Protein AF-0000000085031385 (afdb_homodimer)

Radius of gyration: 22.3 Å; Cα contacts (8 Å, |Δi|>4): 859; chains: 2; bounding box: 36×68×53 Å

Structure (mmCIF, N/CA/C/O backbone):
data_AF-0000000085031385-model_v1
#
loop_
_entity.id
_entity.type
_entity.pdbx_description
1 polymer 'Molybdopterin-guanine dinucleotide biosynthesis protein'
#
loop_
_atom_site.group_PDB
_atom_site.id
_atom_site.type_symbol
_atom_site.label_atom_id
_atom_site.label_alt_id
_atom_site.label_comp_id
_atom_site.label_asym_id
_atom_site.label_entity_id
_atom_site.label_seq_id
_atom_site.pdbx_PDB_ins_code
_atom_site.Cartn_x
_atom_site.Cartn_y
_atom_site.Cartn_z
_atom_site.occupancy
_atom_site.B_iso_or_equiv
_atom_site.auth_seq_id
_atom_site.auth_comp_id
_atom_site.auth_asym_id
_atom_site.auth_atom_id
_atom_site.pdbx_PDB_model_num
ATOM 1 N N . MET A 1 1 ? -5.754 14.711 -1.233 1 85.69 1 MET A N 1
ATOM 2 C CA . MET A 1 1 ? -5.285 14.297 0.083 1 85.69 1 MET A CA 1
ATOM 3 C C . MET A 1 1 ? -4.441 15.383 0.734 1 85.69 1 MET A C 1
ATOM 5 O O . MET A 1 1 ? -3.502 15.898 0.124 1 85.69 1 MET A O 1
ATOM 9 N N . ARG A 1 2 ? -4.824 15.773 1.921 1 94.38 2 ARG A N 1
ATOM 10 C CA . ARG A 1 2 ? -4.09 16.812 2.629 1 94.38 2 ARG A CA 1
ATOM 11 C C . ARG A 1 2 ? -3.346 16.234 3.83 1 94.38 2 ARG A C 1
ATOM 13 O O . ARG A 1 2 ? -3.83 15.312 4.48 1 94.38 2 ARG A O 1
ATOM 20 N N . VAL A 1 3 ? -2.15 16.828 4.094 1 96.31 3 VAL A N 1
ATOM 21 C CA . VAL A 1 3 ? -1.273 16.281 5.129 1 96.31 3 VAL A CA 1
ATOM 22 C C . VAL A 1 3 ? -1.059 17.328 6.223 1 96.31 3 VAL A C 1
ATOM 24 O O . VAL A 1 3 ? -0.844 18.5 5.934 1 96.31 3 VAL A O 1
ATOM 27 N N . LEU A 1 4 ? -1.204 16.969 7.43 1 98.81 4 LEU A N 1
ATOM 28 C CA . LEU A 1 4 ? -0.745 17.719 8.594 1 98.81 4 LEU A CA 1
ATOM 29 C C . LEU A 1 4 ? 0.309 16.922 9.367 1 98.81 4 LEU A C 1
ATOM 31 O O . LEU A 1 4 ? 0.108 15.75 9.672 1 98.81 4 LEU A O 1
ATOM 35 N N . GLN A 1 5 ? 1.404 17.547 9.578 1 98.69 5 GLN A N 1
ATOM 36 C CA . GLN A 1 5 ? 2.486 16.922 10.328 1 98.69 5 GLN A CA 1
ATOM 37 C C . GLN A 1 5 ? 2.453 17.312 11.797 1 98.69 5 GLN A C 1
ATOM 39 O O . GLN A 1 5 ? 2.197 18.484 12.125 1 98.69 5 GLN A O 1
ATOM 44 N N . VAL A 1 6 ? 2.658 16.375 12.672 1 98.56 6 VAL A N 1
ATOM 45 C CA . VAL A 1 6 ? 2.697 16.609 14.109 1 98.56 6 VAL A CA 1
ATOM 46 C C . VAL A 1 6 ? 4.082 16.25 14.656 1 98.56 6 VAL A C 1
ATOM 48 O O . VAL A 1 6 ? 4.531 15.109 14.531 1 98.56 6 VAL A O 1
ATOM 51 N N . VAL A 1 7 ? 4.746 17.234 15.227 1 98.19 7 VAL A N 1
ATOM 52 C CA . VAL A 1 7 ? 6.133 17.047 15.633 1 98.19 7 VAL A CA 1
ATOM 53 C C . VAL A 1 7 ? 6.305 17.5 17.094 1 98.19 7 VAL A C 1
ATOM 55 O O . VAL A 1 7 ? 5.5 18.266 17.609 1 98.19 7 VAL A O 1
ATOM 58 N N . GLY A 1 8 ? 7.355 16.984 17.688 1 97.12 8 GLY A N 1
ATOM 59 C CA . GLY A 1 8 ? 7.668 17.297 19.078 1 97.12 8 GLY A CA 1
ATOM 60 C C . GLY A 1 8 ? 8.297 16.125 19.812 1 97.12 8 GLY A C 1
ATOM 61 O O . GLY A 1 8 ? 8.453 15.039 19.25 1 97.12 8 GLY A O 1
ATOM 62 N N . PRO A 1 9 ? 8.727 16.359 21.078 1 94.94 9 PRO A N 1
ATOM 63 C CA . PRO A 1 9 ? 9.367 15.289 21.828 1 94.94 9 PRO A CA 1
ATOM 64 C C . PRO A 1 9 ? 8.383 14.203 22.266 1 94.94 9 PRO A C 1
ATOM 66 O O . PRO A 1 9 ? 7.168 14.391 22.172 1 94.94 9 PRO A O 1
ATOM 69 N N . LYS A 1 10 ? 8.883 13.047 22.578 1 89.69 10 LYS A N 1
ATOM 70 C CA . LYS A 1 10 ? 8.062 11.945 23.078 1 89.69 10 LYS A CA 1
ATOM 71 C C . LYS A 1 10 ? 7.227 12.383 24.266 1 89.69 10 LYS A C 1
ATOM 73 O O . LYS A 1 10 ? 7.695 13.148 25.109 1 89.69 10 LYS A O 1
ATOM 78 N N . ASP A 1 11 ? 6.051 11.93 24.391 1 91.12 11 ASP A N 1
ATOM 79 C CA . ASP A 1 11 ? 5.141 12.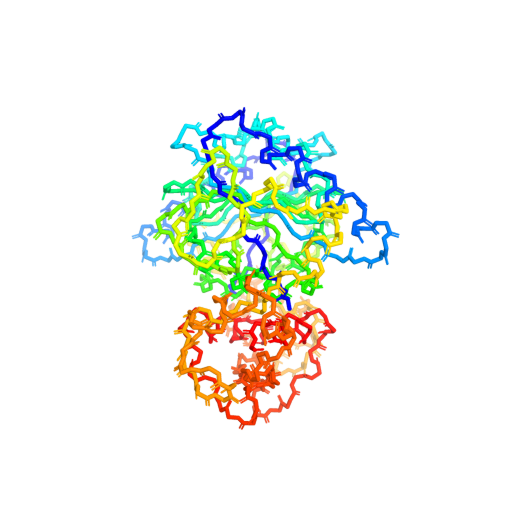117 25.516 1 91.12 11 ASP A CA 1
ATOM 80 C C . ASP A 1 11 ? 4.699 13.578 25.625 1 91.12 11 ASP A C 1
ATOM 82 O O . ASP A 1 11 ? 4.562 14.109 26.734 1 91.12 11 ASP A O 1
ATOM 86 N N . SER A 1 12 ? 4.637 14.281 24.547 1 94.25 12 SER A N 1
ATOM 87 C CA . SER A 1 12 ? 4.242 15.688 24.531 1 94.25 12 SER A CA 1
ATOM 88 C C . SER A 1 12 ? 2.773 15.844 24.141 1 94.25 12 SER A C 1
ATOM 90 O O . SER A 1 12 ? 2.271 16.969 24.047 1 94.25 12 SER A O 1
ATOM 92 N N . GLY A 1 13 ? 2.068 14.703 23.891 1 94.38 13 GLY A N 1
ATOM 93 C CA . GLY A 1 13 ? 0.649 14.766 23.594 1 94.38 13 GLY A CA 1
ATOM 94 C C . GLY A 1 13 ? 0.353 14.625 22.109 1 94.38 13 GLY A C 1
ATOM 95 O O . GLY A 1 13 ? -0.8 14.742 21.688 1 94.38 13 GLY A O 1
ATOM 96 N N . LYS A 1 14 ? 1.357 14.359 21.281 1 96.19 14 LYS A N 1
ATOM 97 C CA . LYS A 1 14 ? 1.203 14.25 19.844 1 96.19 14 LYS A CA 1
ATOM 98 C C . LYS A 1 14 ? 0.199 13.156 19.469 1 96.19 14 LYS A C 1
ATOM 100 O O . LYS A 1 14 ? -0.735 13.398 18.703 1 96.19 14 LYS A O 1
ATOM 105 N N . THR A 1 15 ? 0.351 12.016 20.062 1 93.69 15 THR A N 1
ATOM 106 C CA . THR A 1 15 ? -0.493 10.875 19.719 1 93.69 15 THR A CA 1
ATOM 107 C C . THR A 1 15 ? -1.945 11.141 20.109 1 93.69 15 THR A C 1
ATOM 109 O O . THR A 1 15 ? -2.863 10.828 19.344 1 93.69 15 THR A O 1
ATOM 112 N N . SER A 1 16 ? -2.158 11.75 21.281 1 95.12 16 SER A N 1
ATOM 113 C CA . SER A 1 16 ? -3.506 12.109 21.703 1 95.12 16 SER A CA 1
ATOM 114 C C . SER A 1 16 ? -4.156 13.078 20.719 1 95.12 16 SER A C 1
ATOM 116 O O . SER A 1 16 ? -5.332 12.93 20.375 1 95.12 16 SER A O 1
ATOM 118 N N . PHE A 1 17 ? -3.381 14.039 20.328 1 97 17 PHE A N 1
ATOM 119 C CA . PHE A 1 17 ? -3.859 14.977 19.312 1 97 17 PHE A CA 1
ATOM 120 C C . PHE A 1 17 ? -4.32 14.242 18.062 1 97 17 PHE A C 1
ATOM 122 O O . PHE A 1 17 ? -5.426 14.477 17.578 1 97 17 PHE A O 1
ATOM 129 N N . CYS A 1 18 ? -3.52 13.328 17.594 1 97.69 18 CYS A N 1
ATOM 130 C CA . CYS A 1 18 ? -3.828 12.594 16.375 1 97.69 18 CYS A CA 1
ATOM 131 C C . CYS A 1 18 ? -5.055 11.711 16.562 1 97.69 18 CYS A C 1
ATOM 133 O O . CYS A 1 18 ? -5.93 11.656 15.703 1 97.69 18 CYS A O 1
ATOM 135 N N . GLU A 1 19 ? -5.09 11.047 17.688 1 97.06 19 GLU A N 1
ATOM 136 C CA . GLU A 1 19 ? -6.215 10.172 17.969 1 97.06 19 GLU A CA 1
ATOM 137 C C . GLU A 1 19 ? -7.535 10.938 17.953 1 97.06 19 GLU A C 1
ATOM 139 O O . GLU A 1 19 ? -8.5 10.508 17.312 1 97.06 19 GLU A O 1
ATOM 144 N N . GLU A 1 20 ? -7.539 12.031 18.609 1 97.5 20 GLU A N 1
ATOM 145 C CA . GLU A 1 20 ? -8.742 12.852 18.688 1 97.5 20 GLU A CA 1
ATOM 146 C C . GLU A 1 20 ? -9.117 13.414 17.312 1 97.5 20 GLU A C 1
ATOM 148 O O . GLU A 1 20 ? -10.289 13.406 16.938 1 97.5 20 GLU A O 1
ATOM 153 N N . ALA A 1 21 ? -8.141 13.891 16.625 1 98.5 21 ALA A N 1
ATOM 154 C CA . ALA A 1 21 ? -8.383 14.445 15.297 1 98.5 21 ALA A CA 1
ATOM 155 C C . ALA A 1 21 ? -8.984 13.391 14.367 1 98.5 21 ALA A C 1
ATOM 157 O O . ALA A 1 21 ? -9.992 13.641 13.703 1 98.5 21 ALA A O 1
ATOM 158 N N . VAL A 1 22 ? -8.383 12.227 14.383 1 98.19 22 VAL A N 1
ATOM 159 C CA . VAL A 1 22 ? -8.805 11.156 13.477 1 98.19 22 VAL A CA 1
ATOM 160 C C . VAL A 1 22 ? -10.227 10.734 13.812 1 98.19 22 VAL A C 1
ATOM 162 O O . VAL A 1 22 ? -11.07 10.594 12.922 1 98.19 22 VAL A O 1
ATOM 165 N N . LYS A 1 23 ? -10.5 10.547 15.062 1 97.62 23 LYS A N 1
ATOM 166 C CA . LYS A 1 23 ? -11.828 10.148 15.492 1 97.62 23 LYS A CA 1
ATOM 167 C C . LYS A 1 23 ? -12.891 11.133 15.008 1 97.62 23 LYS A C 1
ATOM 169 O O . LYS A 1 23 ? -13.898 10.734 14.422 1 97.62 23 LYS A O 1
ATOM 174 N N . GLU A 1 24 ? -12.633 12.32 15.273 1 98.38 24 GLU A N 1
ATOM 175 C CA . GLU A 1 24 ? -13.617 13.344 14.93 1 98.38 24 GLU A CA 1
ATOM 176 C C . GLU A 1 24 ? -13.742 13.5 13.414 1 98.38 24 GLU A C 1
ATOM 178 O O . GLU A 1 24 ? -14.844 13.633 12.883 1 98.38 24 GLU A O 1
ATOM 183 N N . LEU A 1 25 ? -12.625 13.547 12.703 1 98.56 25 LEU A N 1
ATOM 184 C CA . LEU A 1 25 ? -12.656 13.664 11.25 1 98.56 25 LEU A CA 1
ATOM 185 C C . LEU A 1 25 ? -13.43 12.508 10.625 1 98.56 25 LEU A C 1
ATOM 187 O O . LEU A 1 25 ? -14.227 12.711 9.711 1 98.56 25 LEU A O 1
ATOM 191 N N . ARG A 1 26 ? -13.164 11.32 11.102 1 97.25 26 ARG A N 1
ATOM 192 C CA . ARG A 1 26 ? -13.898 10.172 10.602 1 97.25 26 ARG A CA 1
ATOM 193 C C . ARG A 1 26 ? -15.391 10.297 10.906 1 97.25 26 ARG A C 1
ATOM 195 O O . ARG A 1 26 ? -16.234 9.938 10.078 1 97.25 26 ARG A O 1
ATOM 202 N N . GLY A 1 27 ? -15.695 10.805 12.055 1 97.31 27 GLY A N 1
ATOM 203 C CA . GLY A 1 27 ? -17.078 11.094 12.391 1 97.31 27 GLY A CA 1
ATOM 204 C C . GLY A 1 27 ? -17.734 12.055 11.43 1 97.31 27 GLY A C 1
ATOM 205 O O . GLY A 1 27 ? -18.953 11.977 11.188 1 97.31 27 GLY A O 1
ATOM 206 N N . ARG A 1 28 ? -16.969 12.938 10.898 1 98 28 ARG A N 1
ATOM 207 C CA . ARG A 1 28 ? -17.469 13.914 9.938 1 98 28 ARG A CA 1
ATOM 208 C C . ARG A 1 28 ? -17.578 13.305 8.547 1 98 28 ARG A C 1
ATOM 210 O O . ARG A 1 28 ? -18.047 13.961 7.613 1 98 28 ARG A O 1
ATOM 217 N N . GLY A 1 29 ? -17.109 12.047 8.375 1 96.06 29 GLY A N 1
ATOM 218 C CA . GLY A 1 29 ? -17.25 11.344 7.109 1 96.06 29 GLY A CA 1
ATOM 219 C C . GLY A 1 29 ? -15.984 11.344 6.273 1 96.06 29 GLY A C 1
ATOM 220 O O . GLY A 1 29 ? -15.992 10.875 5.133 1 96.06 29 GLY A O 1
ATOM 221 N N . TYR A 1 30 ? -14.938 11.82 6.84 1 95.12 30 TYR A N 1
ATOM 222 C CA . TYR A 1 30 ? -13.688 11.852 6.082 1 95.12 30 TYR A CA 1
ATOM 223 C C . TYR A 1 30 ? -12.961 10.523 6.18 1 95.12 30 TYR A C 1
ATOM 225 O O . TYR A 1 30 ? -13.07 9.812 7.184 1 95.12 30 TYR A O 1
ATOM 233 N N . ARG A 1 31 ? -12.234 10.109 5.156 1 92.5 31 ARG A N 1
ATOM 234 C CA . ARG A 1 31 ? -11.258 9.023 5.191 1 92.5 31 ARG A CA 1
ATOM 235 C C . ARG A 1 31 ? -9.883 9.531 5.617 1 92.5 31 ARG A C 1
ATOM 237 O O . ARG A 1 31 ? -9.336 10.445 4.996 1 92.5 31 ARG A O 1
ATOM 244 N N . VAL A 1 32 ? -9.359 8.953 6.652 1 96.38 32 VAL A N 1
ATOM 245 C CA . VAL A 1 32 ? -8.188 9.547 7.285 1 96.38 32 VAL A CA 1
ATOM 246 C C . VAL A 1 32 ? -7.09 8.5 7.434 1 96.38 32 VAL A C 1
ATOM 248 O O . VAL A 1 32 ? -7.359 7.352 7.805 1 96.38 32 VAL A O 1
ATOM 251 N N . GLY A 1 33 ? -5.875 8.867 7.055 1 96.06 33 GLY A N 1
ATOM 252 C CA . GLY A 1 33 ? -4.691 8.07 7.324 1 96.06 33 GLY A CA 1
ATOM 253 C C . GLY A 1 33 ? -3.854 8.602 8.469 1 96.06 33 GLY A C 1
ATOM 254 O O . GLY A 1 33 ? -3.918 9.797 8.789 1 96.06 33 GLY A O 1
ATOM 255 N N . TYR A 1 34 ? -3.072 7.727 9.078 1 96.56 34 TYR A N 1
ATOM 256 C CA . TYR A 1 34 ? -2.131 8.055 10.141 1 96.56 34 TYR A CA 1
ATOM 257 C C . TYR A 1 34 ? -0.784 7.379 9.898 1 96.56 34 TYR A C 1
ATOM 259 O O . TYR A 1 34 ? -0.717 6.168 9.688 1 96.56 34 TYR A O 1
ATOM 267 N N . VAL A 1 35 ? 0.21 8.188 9.883 1 95.56 35 VAL A N 1
ATOM 268 C CA . VAL A 1 35 ? 1.574 7.707 9.68 1 95.56 35 VAL A CA 1
ATOM 269 C C . VAL A 1 35 ? 2.443 8.109 10.867 1 95.56 35 VAL A C 1
ATOM 271 O O . VAL A 1 35 ? 2.412 9.258 11.312 1 95.56 35 VAL A O 1
ATOM 274 N N . LYS A 1 36 ? 3.197 7.176 11.352 1 94.62 36 LYS A N 1
ATOM 275 C CA . LYS A 1 36 ? 4.074 7.461 12.484 1 94.62 36 LYS A CA 1
ATOM 276 C C . LYS A 1 36 ? 5.504 7.004 12.203 1 94.62 36 LYS A C 1
ATOM 278 O O . LYS A 1 36 ? 5.719 5.902 11.688 1 94.62 36 LYS A O 1
ATOM 283 N N . SER A 1 37 ? 6.441 7.867 12.516 1 93.5 37 SER A N 1
ATOM 284 C CA . SER A 1 37 ? 7.84 7.453 12.531 1 93.5 37 SER A CA 1
ATOM 285 C C . SER A 1 37 ? 8.148 6.586 13.742 1 93.5 37 SER A C 1
ATOM 287 O O . SER A 1 37 ? 7.949 7.012 14.883 1 93.5 37 SER A O 1
ATOM 289 N N . VAL A 1 38 ? 8.453 5.336 13.492 1 86.12 38 VAL A N 1
ATOM 290 C CA . VAL A 1 38 ? 8.711 4.414 14.594 1 86.12 38 VAL A CA 1
ATOM 291 C C . VAL A 1 38 ? 10.219 4.16 14.711 1 86.12 38 VAL A C 1
ATOM 293 O O . VAL A 1 38 ? 10.93 4.141 13.703 1 86.12 38 VAL A O 1
ATOM 296 N N . GLY A 1 39 ? 10.734 4.363 15.875 1 75.62 39 GLY A N 1
ATOM 297 C CA . GLY A 1 39 ? 12.141 4.094 16.125 1 75.62 39 GLY A CA 1
ATOM 298 C C . GLY A 1 39 ? 12.547 2.668 15.797 1 75.62 39 GLY A C 1
ATOM 299 O O . GLY A 1 39 ? 11.688 1.82 15.539 1 75.62 39 GLY A O 1
ATOM 300 N N . GLY A 1 40 ? 13.797 2.334 15.398 1 61.56 40 GLY A N 1
ATOM 301 C CA . GLY A 1 40 ? 14.5 1.146 14.945 1 61.56 40 GLY A CA 1
ATOM 302 C C . GLY A 1 40 ? 13.883 -0.143 15.453 1 61.56 40 GLY A C 1
ATOM 303 O O . GLY A 1 40 ? 14.172 -1.224 14.93 1 61.56 40 GLY A O 1
ATOM 304 N N . HIS A 1 41 ? 13.266 -0.231 16.688 1 54.97 41 HIS A N 1
ATOM 305 C CA . HIS A 1 41 ? 12.906 -1.575 17.125 1 54.97 41 HIS A CA 1
ATOM 306 C C . HIS A 1 41 ? 11.695 -2.096 16.359 1 54.97 41 HIS A C 1
ATOM 308 O O . HIS A 1 41 ? 10.641 -1.449 16.344 1 54.97 41 HIS A O 1
ATOM 314 N N . GLY A 1 42 ? 11.812 -2.701 15.453 1 54.22 42 GLY A N 1
ATOM 315 C CA . GLY A 1 42 ? 11.172 -3.352 14.32 1 54.22 42 GLY A CA 1
ATOM 316 C C . GLY A 1 42 ? 9.68 -3.559 14.516 1 54.22 42 GLY A C 1
ATOM 317 O O . GLY A 1 42 ? 9.188 -3.502 15.641 1 54.22 42 GLY A O 1
ATOM 318 N N . LEU A 1 43 ? 8.805 -3.096 13.594 1 63.66 43 LEU A N 1
ATOM 319 C CA . LEU A 1 43 ? 7.383 -3.354 13.406 1 63.66 43 LEU A CA 1
ATOM 320 C C . LEU A 1 43 ? 7.113 -4.848 13.25 1 63.66 43 LEU A C 1
ATOM 322 O O . LEU A 1 43 ? 7.539 -5.457 12.273 1 63.66 43 LEU A O 1
ATOM 326 N N . ASP A 1 44 ? 7.414 -5.719 14.367 1 57.91 44 ASP A N 1
ATOM 327 C CA . ASP A 1 44 ? 7.387 -7.172 14.234 1 57.91 44 ASP A CA 1
ATOM 328 C C . ASP A 1 44 ? 5.961 -7.676 14.016 1 57.91 44 ASP A C 1
ATOM 330 O O . ASP A 1 44 ? 5.016 -7.152 14.602 1 57.91 44 ASP A O 1
ATOM 334 N N . LEU A 1 45 ? 5.773 -8.406 12.953 1 57.97 45 LEU A N 1
ATOM 335 C CA . LEU A 1 45 ? 4.543 -9.164 12.766 1 57.97 45 LEU A CA 1
ATOM 336 C C . LEU A 1 45 ? 4.477 -10.344 13.734 1 57.97 45 LEU A C 1
ATOM 338 O O . LEU A 1 45 ? 5.488 -10.992 13.992 1 57.97 45 LEU A O 1
ATOM 342 N N . GLN A 1 46 ? 3.441 -10.406 14.531 1 56.34 46 GLN A N 1
ATOM 343 C CA . GLN A 1 46 ? 3.262 -11.586 15.375 1 56.34 46 GLN A CA 1
ATOM 344 C C . GLN A 1 46 ? 3.078 -12.844 14.531 1 56.34 46 GLN A C 1
ATOM 346 O O . GLN A 1 46 ? 3.438 -13.938 14.953 1 56.34 46 GLN A O 1
ATOM 351 N N . ASP A 1 47 ? 2.531 -12.656 13.383 1 58 47 ASP A N 1
ATOM 352 C CA . ASP A 1 47 ? 2.332 -13.891 12.625 1 58 47 ASP A CA 1
ATOM 353 C C . ASP A 1 47 ? 3.654 -14.406 12.062 1 58 47 ASP A C 1
ATOM 355 O O . ASP A 1 47 ? 4.219 -13.82 11.141 1 58 47 ASP A O 1
ATOM 359 N N . ARG A 1 48 ? 4.129 -15.383 12.688 1 58.91 48 ARG A N 1
ATOM 360 C CA . ARG A 1 48 ? 5.418 -16.031 12.461 1 58.91 48 ARG A CA 1
ATOM 361 C C . ARG A 1 48 ? 5.555 -16.5 11.016 1 58.91 48 ARG A C 1
ATOM 363 O O . ARG A 1 48 ? 6.648 -16.469 10.453 1 58.91 48 ARG A O 1
ATOM 370 N N . ASP A 1 49 ? 4.402 -16.938 10.359 1 64.81 49 ASP A N 1
ATOM 371 C CA . ASP A 1 49 ? 4.551 -17.531 9.031 1 64.81 49 ASP A CA 1
ATOM 372 C C . ASP A 1 49 ? 4.762 -16.453 7.969 1 64.81 49 ASP A C 1
ATOM 374 O O . ASP A 1 49 ? 5.594 -16.609 7.07 1 64.81 49 ASP A O 1
ATOM 378 N N . THR A 1 50 ? 3.988 -15.398 8.109 1 68.19 50 THR A N 1
ATOM 379 C CA . THR A 1 50 ? 4.172 -14.297 7.176 1 68.19 50 THR A CA 1
ATOM 380 C C . THR A 1 50 ? 5.574 -13.703 7.301 1 68.19 50 THR A C 1
ATOM 382 O O . THR A 1 50 ? 6.184 -13.328 6.301 1 68.19 50 THR A O 1
ATOM 385 N N . GLY A 1 51 ? 6.059 -13.789 8.43 1 73.56 51 GLY A N 1
ATOM 386 C CA . GLY A 1 51 ? 7.375 -13.227 8.695 1 73.56 51 GLY A CA 1
ATOM 387 C C . GLY A 1 51 ? 8.508 -14.109 8.203 1 73.56 51 GLY A C 1
ATOM 388 O O . GLY A 1 51 ? 9.625 -13.633 7.988 1 73.56 51 GLY A O 1
ATOM 389 N N . ARG A 1 52 ? 8.25 -15.352 7.867 1 77.5 52 ARG A N 1
ATOM 390 C CA . ARG A 1 52 ? 9.258 -16.344 7.508 1 77.5 52 ARG A CA 1
ATOM 391 C C . ARG A 1 52 ? 9.656 -16.203 6.039 1 77.5 52 ARG A C 1
ATOM 393 O O . ARG A 1 52 ? 10.781 -16.547 5.664 1 77.5 52 ARG A O 1
ATOM 400 N N . VAL A 1 53 ? 8.75 -15.773 5.262 1 87.38 53 VAL A N 1
ATOM 401 C CA . VAL A 1 53 ? 9.023 -15.695 3.83 1 87.38 53 VAL A CA 1
ATOM 402 C C . VAL A 1 53 ? 9.758 -14.398 3.514 1 87.38 53 VAL A C 1
ATOM 404 O O . VAL A 1 53 ? 9.234 -13.305 3.75 1 87.38 53 VAL A O 1
ATOM 407 N N . PRO A 1 54 ? 10.961 -14.445 3.016 1 90.25 54 PRO A N 1
ATOM 408 C CA . PRO A 1 54 ? 11.773 -13.242 2.789 1 90.25 54 PRO A CA 1
ATOM 409 C C . PRO A 1 54 ? 11.43 -12.539 1.481 1 90.25 54 PRO A C 1
ATOM 411 O O . PRO A 1 54 ? 12.305 -12.328 0.64 1 90.25 54 PRO A O 1
ATOM 414 N N . ALA A 1 55 ? 10.227 -12.141 1.379 1 93.75 55 ALA A N 1
ATOM 415 C CA . ALA A 1 55 ? 9.789 -11.453 0.167 1 93.75 55 ALA A CA 1
ATOM 416 C C . ALA A 1 55 ? 10.039 -9.953 0.262 1 93.75 55 ALA A C 1
ATOM 418 O O . ALA A 1 55 ? 10.219 -9.414 1.357 1 93.75 55 ALA A O 1
ATOM 419 N N . ASP A 1 56 ? 10.102 -9.312 -0.854 1 90.5 56 ASP A N 1
ATOM 420 C CA . ASP A 1 56 ? 10.273 -7.863 -0.894 1 90.5 56 ASP A CA 1
ATOM 421 C C . ASP A 1 56 ? 9.055 -7.152 -0.307 1 90.5 56 ASP A C 1
ATOM 423 O O . ASP A 1 56 ? 9.188 -6.086 0.301 1 90.5 56 ASP A O 1
ATOM 427 N N . VAL A 1 57 ? 7.93 -7.727 -0.551 1 90.69 57 VAL A N 1
ATOM 428 C CA . VAL A 1 57 ? 6.668 -7.277 0.025 1 90.69 57 VAL A CA 1
ATOM 429 C C . VAL A 1 57 ? 5.914 -8.469 0.616 1 90.69 57 VAL A C 1
ATOM 431 O O . VAL A 1 57 ? 5.703 -9.477 -0.063 1 90.69 57 VAL A O 1
ATOM 434 N N . ARG A 1 58 ? 5.539 -8.367 1.885 1 93 58 ARG A N 1
ATOM 435 C CA . ARG A 1 58 ? 4.75 -9.391 2.562 1 93 58 ARG A CA 1
ATOM 436 C C . ARG A 1 58 ? 3.385 -8.844 2.971 1 93 58 ARG A C 1
ATOM 438 O O . ARG A 1 58 ? 3.283 -7.723 3.469 1 93 58 ARG A O 1
ATOM 445 N N . VAL A 1 59 ? 2.395 -9.68 2.727 1 91.94 59 VAL A N 1
ATOM 446 C CA . VAL A 1 59 ? 1.043 -9.219 3.023 1 91.94 59 VAL A CA 1
ATOM 447 C C . VAL A 1 59 ? 0.265 -10.32 3.742 1 91.94 59 VAL A C 1
ATOM 449 O O . VAL A 1 59 ? 0.254 -11.469 3.299 1 91.94 59 VAL A O 1
ATOM 452 N N . GLY A 1 60 ? -0.286 -9.992 4.832 1 91.31 60 GLY A N 1
ATOM 453 C CA . GLY A 1 60 ? -1.314 -10.797 5.469 1 91.31 60 GLY A CA 1
ATOM 454 C C . GLY A 1 60 ? -2.711 -10.234 5.285 1 91.31 60 GLY A C 1
ATOM 455 O O . GLY A 1 60 ? -2.955 -9.062 5.57 1 91.31 60 GLY A O 1
ATOM 456 N N . VAL A 1 61 ? -3.572 -11.062 4.727 1 89.19 61 VAL A N 1
ATOM 457 C CA . VAL A 1 61 ? -4.945 -10.625 4.512 1 89.19 61 VAL A CA 1
ATOM 458 C C . VAL A 1 61 ? -5.891 -11.406 5.422 1 89.19 61 VAL A C 1
ATOM 460 O O . VAL A 1 61 ? -5.973 -12.641 5.336 1 89.19 61 VAL A O 1
ATOM 463 N N . ALA A 1 62 ? -6.504 -10.703 6.285 1 88.25 62 ALA A N 1
ATOM 464 C CA . ALA A 1 62 ? -7.559 -11.25 7.137 1 88.25 62 ALA A CA 1
ATOM 465 C C . ALA A 1 62 ? -8.914 -10.656 6.773 1 88.25 62 ALA A C 1
ATOM 467 O O . ALA A 1 62 ? -9.039 -9.93 5.785 1 88.25 62 ALA A O 1
ATOM 468 N N . ARG A 1 63 ? -10.039 -11.07 7.41 1 80.94 63 ARG A N 1
ATOM 469 C CA . ARG A 1 63 ? -11.398 -10.648 7.078 1 80.94 63 ARG A CA 1
ATOM 470 C C . ARG A 1 63 ? -11.547 -9.133 7.18 1 80.94 63 ARG A C 1
ATOM 472 O O . ARG A 1 63 ? -12.109 -8.5 6.289 1 80.94 63 ARG A O 1
ATOM 479 N N . LYS A 1 64 ? -10.992 -8.414 8.172 1 77.38 64 LYS A N 1
ATOM 480 C CA . LYS A 1 64 ? -11.219 -6.98 8.305 1 77.38 64 LYS A CA 1
ATOM 481 C C . LYS A 1 64 ? -9.906 -6.234 8.508 1 77.38 64 LYS A C 1
ATOM 483 O O . LYS A 1 64 ? -9.891 -5.133 9.055 1 77.38 64 LYS A O 1
ATOM 488 N N . GLU A 1 65 ? -8.875 -6.887 8.078 1 84.12 65 GLU A N 1
ATOM 489 C CA . GLU A 1 65 ? -7.582 -6.227 8.242 1 84.12 65 GLU A CA 1
ATOM 490 C C . GLU A 1 65 ? -6.535 -6.809 7.293 1 84.12 65 GLU A C 1
ATOM 492 O O . GLU A 1 65 ? -6.457 -8.031 7.121 1 84.12 65 GLU A O 1
ATOM 497 N N . THR A 1 66 ? -5.871 -6.004 6.676 1 87.69 66 THR A N 1
ATOM 498 C CA . THR A 1 66 ? -4.73 -6.34 5.836 1 87.69 66 THR A CA 1
ATOM 499 C C . THR A 1 66 ? -3.467 -5.645 6.336 1 87.69 66 THR A C 1
ATOM 501 O O . THR A 1 66 ? -3.504 -4.469 6.707 1 87.69 66 THR A O 1
ATOM 504 N N . VAL A 1 67 ? -2.412 -6.363 6.484 1 89.75 67 VAL A N 1
ATOM 505 C CA . VAL A 1 67 ? -1.138 -5.789 6.902 1 89.75 67 VAL A CA 1
ATOM 506 C C . VAL A 1 67 ? -0.091 -5.996 5.812 1 89.75 67 VAL A C 1
ATOM 508 O O . VAL A 1 67 ? 0.063 -7.105 5.293 1 89.75 67 VAL A O 1
ATOM 511 N N . LEU A 1 68 ? 0.591 -4.953 5.484 1 89.06 68 LEU A N 1
ATOM 512 C CA . LEU A 1 68 ? 1.657 -4.996 4.488 1 89.06 68 LEU A CA 1
ATOM 513 C C . LEU A 1 68 ? 2.998 -4.621 5.113 1 89.06 68 LEU A C 1
ATOM 515 O O . LEU A 1 68 ? 3.082 -3.67 5.895 1 89.06 68 LEU A O 1
ATOM 519 N N . PHE A 1 69 ? 3.971 -5.406 4.773 1 88.62 69 PHE A N 1
ATOM 520 C CA . PHE A 1 69 ? 5.355 -5.113 5.129 1 88.62 69 PHE A CA 1
ATOM 521 C C . PHE A 1 69 ? 6.191 -4.852 3.883 1 88.62 69 PHE A C 1
ATOM 523 O O . PHE A 1 69 ? 6.238 -5.688 2.975 1 88.62 69 PHE A O 1
ATOM 530 N N . LEU A 1 70 ? 6.832 -3.746 3.822 1 85.94 70 LEU A N 1
ATOM 531 C CA . LEU A 1 70 ? 7.691 -3.377 2.701 1 85.94 70 LEU A CA 1
ATOM 532 C C . LEU A 1 70 ? 8.664 -2.277 3.104 1 85.94 70 LEU A C 1
ATOM 534 O O . LEU A 1 70 ? 8.594 -1.756 4.219 1 85.94 70 LEU A O 1
ATOM 538 N N . ASP A 1 71 ? 9.57 -1.993 2.242 1 83.12 71 ASP A N 1
ATOM 539 C CA . ASP A 1 71 ? 10.578 -0.975 2.504 1 83.12 71 ASP A CA 1
ATOM 540 C C . ASP A 1 71 ? 10.312 0.289 1.69 1 83.12 71 ASP A C 1
ATOM 542 O O . ASP A 1 71 ? 10.766 0.409 0.551 1 83.12 71 ASP A O 1
ATOM 546 N N . LEU A 1 72 ? 9.508 1.176 2.312 1 81.25 72 LEU A N 1
ATOM 547 C CA . LEU A 1 72 ? 9.203 2.467 1.708 1 81.25 72 LEU A CA 1
ATOM 548 C C . LEU A 1 72 ? 9.625 3.611 2.625 1 81.25 72 LEU A C 1
ATOM 550 O O . LEU A 1 72 ? 9.453 3.531 3.844 1 81.25 72 LEU A O 1
ATOM 554 N N . ASP A 1 73 ? 10.133 4.621 2.025 1 80.62 73 ASP A N 1
ATOM 555 C CA . ASP A 1 73 ? 10.344 5.832 2.812 1 80.62 73 ASP A CA 1
ATOM 556 C C . ASP A 1 73 ? 9.07 6.664 2.891 1 80.62 73 ASP A C 1
ATOM 558 O O . ASP A 1 73 ? 8.039 6.297 2.312 1 80.62 73 ASP A O 1
ATOM 562 N N . ILE A 1 74 ? 9.117 7.73 3.596 1 86.44 74 ILE A N 1
ATOM 563 C CA . ILE A 1 74 ? 7.918 8.492 3.938 1 86.44 74 ILE A CA 1
ATOM 564 C C . ILE A 1 74 ? 7.316 9.102 2.676 1 86.44 74 ILE A C 1
ATOM 566 O O . ILE A 1 74 ? 6.094 9.172 2.533 1 86.44 74 ILE A O 1
ATOM 570 N N . ASP A 1 75 ? 8.094 9.57 1.742 1 80.44 75 ASP A N 1
ATOM 571 C CA . ASP A 1 75 ? 7.562 10.141 0.508 1 80.44 75 ASP A CA 1
ATOM 572 C C . ASP A 1 75 ? 6.797 9.102 -0.3 1 80.44 75 ASP A C 1
ATOM 574 O O . ASP A 1 75 ? 5.703 9.367 -0.796 1 80.44 75 ASP A O 1
ATOM 578 N N . ALA A 1 76 ? 7.391 7.906 -0.388 1 76.31 76 ALA A N 1
ATOM 579 C CA . ALA A 1 76 ? 6.727 6.812 -1.097 1 76.31 76 ALA A CA 1
ATOM 580 C C . ALA A 1 76 ? 5.441 6.398 -0.388 1 76.31 76 ALA A C 1
ATOM 582 O O . ALA A 1 76 ? 4.441 6.074 -1.037 1 76.31 76 ALA A O 1
ATOM 583 N N . VAL A 1 77 ? 5.52 6.414 0.931 1 84.88 77 VAL A N 1
ATOM 584 C CA . VAL A 1 77 ? 4.328 6.09 1.714 1 84.88 77 VAL A CA 1
ATOM 585 C C . VAL A 1 77 ? 3.217 7.086 1.404 1 84.88 77 VAL A C 1
ATOM 587 O O . VAL A 1 77 ? 2.086 6.695 1.11 1 84.88 77 VAL A O 1
ATOM 590 N N . LEU A 1 78 ? 3.529 8.336 1.426 1 84.75 78 LEU A N 1
ATOM 591 C CA . LEU A 1 78 ? 2.514 9.352 1.179 1 84.75 78 LEU A CA 1
ATOM 592 C C . LEU A 1 78 ? 1.994 9.266 -0.253 1 84.75 78 LEU A C 1
ATOM 594 O O . LEU A 1 78 ? 0.811 9.508 -0.504 1 84.75 78 LEU A O 1
ATOM 598 N N . GLY A 1 79 ? 2.895 8.953 -1.13 1 76.5 79 GLY A N 1
ATOM 599 C CA . GLY A 1 79 ? 2.451 8.703 -2.49 1 76.5 79 GLY A CA 1
ATOM 600 C C . GLY A 1 79 ? 1.446 7.566 -2.59 1 76.5 79 GLY A C 1
ATOM 601 O O . GLY A 1 79 ? 0.437 7.684 -3.287 1 76.5 79 GLY A O 1
ATOM 602 N N . LEU A 1 80 ? 1.748 6.516 -1.938 1 76.75 80 LEU A N 1
ATOM 603 C CA . LEU A 1 80 ? 0.86 5.355 -1.93 1 76.75 80 LEU A CA 1
ATOM 604 C C . LEU A 1 80 ? -0.486 5.707 -1.307 1 76.75 80 LEU A C 1
ATOM 606 O O . LEU A 1 80 ? -1.536 5.348 -1.843 1 76.75 80 LEU A O 1
ATOM 610 N N . LEU A 1 81 ? -0.468 6.461 -0.221 1 84.44 81 LEU A N 1
ATOM 611 C CA . LEU A 1 81 ? -1.694 6.824 0.482 1 84.44 81 LEU A CA 1
ATOM 612 C C . LEU A 1 81 ? -2.561 7.742 -0.372 1 84.44 81 LEU A C 1
ATOM 614 O O . LEU A 1 81 ? -3.789 7.688 -0.3 1 84.44 81 LEU A O 1
ATOM 618 N N . ALA A 1 82 ? -1.951 8.562 -1.12 1 76.81 82 ALA A N 1
ATOM 619 C CA . ALA A 1 82 ? -2.691 9.461 -2.004 1 76.81 82 ALA A CA 1
ATOM 620 C C . ALA A 1 82 ? -3.555 8.672 -2.986 1 76.81 82 ALA A C 1
ATOM 622 O O . ALA A 1 82 ? -4.59 9.164 -3.443 1 76.81 82 ALA A O 1
ATOM 623 N N . LEU A 1 83 ? -3.18 7.445 -3.156 1 70.56 83 LEU A N 1
ATOM 624 C CA . LEU A 1 83 ? -3.893 6.609 -4.117 1 70.56 83 LEU A CA 1
ATOM 625 C C . LEU A 1 83 ? -5.094 5.934 -3.461 1 70.56 83 LEU A C 1
ATOM 627 O O . LEU A 1 83 ? -5.945 5.371 -4.152 1 70.56 83 LEU A O 1
ATOM 631 N N . LEU A 1 84 ? -5.172 6.004 -2.238 1 74.25 84 LEU A N 1
ATOM 632 C CA . LEU A 1 84 ? -6.191 5.238 -1.523 1 74.25 84 LEU A CA 1
ATOM 633 C C . LEU A 1 84 ? -7.43 6.094 -1.266 1 74.25 84 LEU A C 1
ATOM 635 O O . LEU A 1 84 ? -8.352 5.656 -0.578 1 74.25 84 LEU A O 1
ATOM 639 N N . GLY A 1 85 ? -7.496 7.32 -1.794 1 74.69 85 GLY A N 1
ATOM 640 C CA . GLY A 1 85 ? -8.68 8.148 -1.673 1 74.69 85 GLY A CA 1
ATOM 641 C C . GLY A 1 85 ? -8.852 8.75 -0.288 1 74.69 85 GLY A C 1
ATOM 642 O O . GLY A 1 85 ? -9.977 8.969 0.162 1 74.69 85 GLY A O 1
ATOM 643 N N . LEU A 1 86 ? -7.793 8.875 0.416 1 85.69 86 LEU A N 1
ATOM 644 C CA . LEU A 1 86 ? -7.848 9.516 1.729 1 85.69 86 LEU A CA 1
ATOM 645 C C . LEU A 1 86 ? -8.031 11.023 1.594 1 85.69 86 LEU A C 1
ATOM 647 O O . LEU A 1 86 ? -7.504 11.633 0.661 1 85.69 86 LEU A O 1
ATOM 651 N N . ASP A 1 87 ? -8.82 11.586 2.508 1 89.19 87 ASP A N 1
ATOM 652 C CA . ASP A 1 87 ? -8.992 13.039 2.551 1 89.19 87 ASP A CA 1
ATOM 653 C C . ASP A 1 87 ? -7.84 13.703 3.301 1 89.19 87 ASP A C 1
ATOM 655 O O . ASP A 1 87 ? -7.27 14.688 2.83 1 89.19 87 ASP A O 1
ATOM 659 N N . TYR A 1 88 ? -7.488 13.133 4.43 1 95.75 88 TYR A N 1
ATOM 660 C CA . TYR A 1 88 ? -6.449 13.688 5.289 1 95.75 88 TYR A CA 1
ATOM 661 C C . TYR A 1 88 ? -5.465 12.609 5.719 1 95.75 88 TYR A C 1
ATOM 663 O O . TYR A 1 88 ? -5.84 11.445 5.879 1 95.75 88 TYR A O 1
ATOM 671 N N . VAL A 1 89 ? -4.277 12.969 5.922 1 96.88 89 VAL A N 1
ATOM 672 C CA . VAL A 1 89 ? -3.271 12.125 6.555 1 96.88 89 VAL A CA 1
ATOM 673 C C . VAL A 1 89 ? -2.561 12.906 7.66 1 96.88 89 VAL A C 1
ATOM 675 O O . VAL A 1 89 ? -2.068 14.016 7.426 1 96.88 89 VAL A O 1
ATOM 678 N N . LEU A 1 90 ? -2.578 12.406 8.828 1 98.56 90 LEU A N 1
ATOM 679 C CA . LEU A 1 90 ? -1.759 12.922 9.922 1 98.56 90 LEU A CA 1
ATOM 680 C C . LEU A 1 90 ? -0.436 12.172 10.016 1 98.56 90 LEU A C 1
ATOM 682 O O . LEU A 1 90 ? -0.42 10.938 10.047 1 98.56 90 LEU A O 1
ATOM 686 N N . VAL A 1 91 ? 0.63 12.906 9.977 1 97.94 91 VAL A N 1
ATOM 687 C CA . VAL A 1 91 ? 1.965 12.32 10.062 1 97.94 91 VAL A CA 1
ATOM 688 C C . VAL A 1 91 ? 2.619 12.703 11.383 1 97.94 91 VAL A C 1
ATOM 690 O O . VAL A 1 91 ? 2.859 13.891 11.641 1 97.94 91 VAL A O 1
ATOM 693 N N . GLU A 1 92 ? 2.889 11.758 12.18 1 97.44 92 GLU A N 1
ATOM 694 C CA . GLU A 1 92 ? 3.533 12 13.469 1 97.44 92 GLU A CA 1
ATOM 695 C C . GLU A 1 92 ? 5.031 11.719 13.398 1 97.44 92 GLU A C 1
ATOM 697 O O . GLU A 1 92 ? 5.445 10.602 13.086 1 97.44 92 GLU A O 1
ATOM 702 N N . GLY A 1 93 ? 5.793 12.742 13.672 1 95.94 93 GLY A N 1
ATOM 703 C CA . GLY A 1 93 ? 7.238 12.609 13.656 1 95.94 93 GLY A CA 1
ATOM 704 C C . GLY A 1 93 ? 7.879 13.133 12.391 1 95.94 93 GLY A C 1
ATOM 705 O O . GLY A 1 93 ? 7.516 14.211 11.898 1 95.94 93 GLY A O 1
ATOM 706 N N . PHE A 1 94 ? 9.047 12.57 11.953 1 95.25 94 PHE A N 1
ATOM 707 C CA . PHE A 1 94 ? 9.797 12.953 10.758 1 95.25 94 PHE A CA 1
ATOM 708 C C . PHE A 1 94 ? 10.266 14.398 10.859 1 95.25 94 PHE A C 1
ATOM 710 O O . PHE A 1 94 ? 10.062 15.188 9.93 1 95.25 94 PHE A O 1
ATOM 717 N N . LYS A 1 95 ? 10.867 14.68 11.922 1 94.75 95 LYS A N 1
ATOM 718 C CA . LYS A 1 95 ? 11.25 16.062 12.234 1 94.75 95 LYS A CA 1
ATOM 719 C C . LYS A 1 95 ? 12.219 16.609 11.188 1 94.75 95 LYS A C 1
ATOM 721 O O . LYS A 1 95 ? 12.273 17.812 10.961 1 94.75 95 LYS A O 1
ATOM 726 N N . SER A 1 96 ? 12.961 15.742 10.57 1 93.5 96 SER A N 1
ATOM 727 C CA . SER A 1 96 ? 13.961 16.172 9.602 1 93.5 96 SER A CA 1
ATOM 728 C C . SER A 1 96 ? 13.328 16.438 8.242 1 93.5 96 SER A C 1
ATOM 730 O O . SER A 1 96 ? 13.992 16.922 7.32 1 93.5 96 SER A O 1
ATOM 732 N N . ARG A 1 97 ? 12.086 16.125 8.125 1 93.75 97 ARG A N 1
ATOM 733 C CA . ARG A 1 97 ? 11.359 16.312 6.875 1 93.75 97 ARG A CA 1
ATOM 734 C C . ARG A 1 97 ? 10.242 17.344 7.039 1 93.75 97 ARG A C 1
ATOM 736 O O . ARG A 1 97 ? 9.672 17.469 8.125 1 93.75 97 ARG A O 1
ATOM 743 N N . GLU A 1 98 ? 9.969 18.109 6.004 1 94.56 98 GLU A N 1
ATOM 744 C CA . GLU A 1 98 ? 8.82 19 5.965 1 94.56 98 GLU A CA 1
ATOM 745 C C . GLU A 1 98 ? 7.746 18.484 5.016 1 94.56 98 GLU A C 1
ATOM 747 O O . GLU A 1 98 ? 7.781 18.766 3.814 1 94.56 98 GLU A O 1
ATOM 752 N N . LEU A 1 99 ? 6.801 17.766 5.543 1 93.88 99 LEU A N 1
ATOM 753 C CA . LEU A 1 99 ? 5.852 17 4.75 1 93.88 99 LEU A CA 1
ATOM 754 C C . LEU A 1 99 ? 4.527 17.75 4.609 1 93.88 99 LEU A C 1
ATOM 756 O O . LEU A 1 99 ? 3.662 17.344 3.83 1 93.88 99 LEU A O 1
ATOM 760 N N . GLY A 1 100 ? 4.297 18.797 5.281 1 96.62 100 GLY A N 1
ATOM 761 C CA . GLY A 1 100 ? 3.141 19.672 5.359 1 96.62 100 GLY A CA 1
ATOM 762 C C . GLY A 1 100 ? 3.314 20.797 6.355 1 96.62 100 GLY A C 1
ATOM 763 O O . GLY A 1 100 ? 4.434 21.109 6.766 1 96.62 100 GLY A O 1
ATOM 764 N N . VAL A 1 101 ? 2.176 21.438 6.609 1 98.5 101 VAL A N 1
ATOM 765 C CA . VAL A 1 101 ? 2.193 22.297 7.785 1 98.5 101 VAL A CA 1
ATOM 766 C C . VAL A 1 101 ? 2.334 21.453 9.047 1 98.5 101 VAL A C 1
ATOM 768 O O . VAL A 1 101 ? 1.776 20.359 9.125 1 98.5 101 VAL A O 1
ATOM 771 N N . ARG A 1 102 ? 3.047 22 10.039 1 98.5 102 ARG A N 1
ATOM 772 C CA . ARG A 1 102 ? 3.342 21.25 11.25 1 98.5 102 ARG A CA 1
ATOM 773 C C . ARG A 1 102 ? 2.605 21.844 12.453 1 98.5 102 ARG A C 1
ATOM 775 O O . ARG A 1 102 ? 2.496 23.062 12.578 1 98.5 102 ARG A O 1
ATOM 782 N N . VAL A 1 103 ? 2.129 20.984 13.258 1 98.75 103 VAL A N 1
ATOM 783 C CA . VAL A 1 103 ? 1.772 21.344 14.625 1 98.75 103 VAL A CA 1
ATOM 784 C C . VAL A 1 103 ? 2.906 20.953 15.57 1 98.75 103 VAL A C 1
ATOM 786 O O . VAL A 1 103 ? 3.264 19.781 15.672 1 98.75 103 VAL A O 1
ATOM 789 N N . GLY A 1 104 ? 3.451 21.938 16.219 1 98.56 104 GLY A N 1
ATOM 790 C CA . GLY A 1 104 ? 4.609 21.719 17.062 1 98.56 104 GLY A CA 1
ATOM 791 C C . GLY A 1 104 ? 4.262 21.609 18.547 1 98.56 104 GLY A C 1
ATOM 792 O O . GLY A 1 104 ? 3.709 22.547 19.125 1 98.56 104 GLY A O 1
ATOM 793 N N . PHE A 1 105 ? 4.547 20.5 19.062 1 98.44 105 PHE A N 1
ATOM 794 C CA . PHE A 1 105 ? 4.375 20.281 20.5 1 98.44 105 PHE A CA 1
ATOM 795 C C . PHE A 1 105 ? 5.691 20.484 21.234 1 98.44 105 PHE A C 1
ATOM 797 O O . PHE A 1 105 ? 6.766 20.391 20.641 1 98.44 105 PHE A O 1
ATOM 804 N N . GLY A 1 106 ? 5.652 20.781 22.547 1 96.69 106 GLY A N 1
ATOM 805 C CA . GLY A 1 106 ? 6.832 20.891 23.406 1 96.69 106 GLY A CA 1
ATOM 806 C C . GLY A 1 106 ? 7.77 22 22.984 1 96.69 106 GLY A C 1
ATOM 807 O O . GLY A 1 106 ? 8.992 21.859 23.062 1 96.69 106 GLY A O 1
ATOM 808 N N . GLY A 1 107 ? 7.211 23 22.344 1 94.75 107 GLY A N 1
ATOM 809 C CA . GLY A 1 107 ? 8.016 24.156 22 1 94.75 107 GLY A CA 1
ATOM 810 C C . GLY A 1 107 ? 8.664 24.047 20.641 1 94.75 107 GLY A C 1
ATOM 811 O O . GLY A 1 107 ? 9.461 24.906 20.25 1 94.75 107 GLY A O 1
ATOM 812 N N . TYR A 1 108 ? 8.406 22.984 19.953 1 95.5 108 TYR A N 1
ATOM 813 C CA . TYR A 1 108 ? 8.969 22.859 18.609 1 95.5 108 TYR A CA 1
ATOM 814 C C . TYR A 1 108 ? 8.43 23.922 17.672 1 95.5 108 TYR A C 1
ATOM 816 O O . TYR A 1 108 ? 7.215 24.094 17.562 1 95.5 108 TYR A O 1
ATOM 824 N N . THR A 1 109 ? 9.297 24.641 16.891 1 94.44 109 THR A N 1
ATOM 825 C CA . THR A 1 109 ? 8.828 25.75 16.078 1 94.44 109 THR A CA 1
ATOM 826 C C . THR A 1 109 ? 9.5 25.75 14.711 1 94.44 109 THR A C 1
ATOM 828 O O . THR A 1 109 ? 9.234 26.609 13.883 1 94.44 109 THR A O 1
ATOM 831 N N . GLU A 1 110 ? 10.359 24.812 14.453 1 94.44 110 GLU A N 1
ATOM 832 C CA . GLU A 1 110 ? 11.148 24.812 13.227 1 94.44 110 GLU A CA 1
ATOM 833 C C . GLU A 1 110 ? 10.266 24.562 12 1 94.44 110 GLU A C 1
ATOM 835 O O . GLU A 1 110 ? 9.375 23.719 12.031 1 94.44 110 GLU A O 1
ATOM 840 N N . GLY A 1 111 ? 10.539 25.422 10.883 1 94.75 111 GLY A N 1
ATOM 841 C CA . GLY A 1 111 ? 9.82 25.234 9.633 1 94.75 111 GLY A CA 1
ATOM 842 C C . GLY A 1 111 ? 8.422 25.812 9.648 1 94.75 111 GLY A C 1
ATOM 843 O O . GLY A 1 111 ? 8.148 26.766 10.398 1 94.75 111 GLY A O 1
ATOM 844 N N . PRO A 1 112 ? 7.488 25.406 8.758 1 97.62 112 PRO A N 1
ATOM 845 C CA . PRO A 1 112 ? 6.102 25.859 8.734 1 97.62 112 PRO A CA 1
ATOM 846 C C . PRO A 1 112 ? 5.262 25.281 9.867 1 97.62 112 PRO A C 1
ATOM 848 O O . PRO A 1 112 ? 4.418 24.406 9.633 1 97.62 112 PRO A O 1
ATOM 851 N N . THR A 1 113 ? 5.523 25.797 11.055 1 98.12 113 THR A N 1
ATOM 852 C CA . THR A 1 113 ? 5.004 25.156 12.266 1 98.12 113 THR A CA 1
ATOM 853 C C . THR A 1 113 ? 4.066 26.109 13.008 1 98.12 113 THR A C 1
ATOM 855 O O . THR A 1 113 ? 4.371 27.281 13.18 1 98.12 113 THR A O 1
ATOM 858 N N . VAL A 1 114 ? 2.938 25.625 13.383 1 98.38 114 VAL A N 1
ATOM 859 C CA . VAL A 1 114 ? 2.041 26.25 14.344 1 98.38 114 VAL A CA 1
ATOM 860 C C . VAL A 1 114 ? 2.256 25.641 15.727 1 98.38 114 VAL A C 1
ATOM 862 O O . VAL A 1 114 ? 2.07 24.438 15.906 1 98.38 114 VAL A O 1
ATOM 865 N N . PRO A 1 115 ? 2.623 26.484 16.672 1 97.94 115 PRO A N 1
ATOM 866 C CA . PRO A 1 115 ? 2.748 25.922 18 1 97.94 115 PRO A CA 1
ATOM 867 C C . PRO A 1 115 ? 1.429 25.359 18.531 1 97.94 115 PRO A C 1
ATOM 869 O O . PRO A 1 115 ? 0.386 26 18.406 1 97.94 115 PRO A O 1
ATOM 872 N N . ALA A 1 116 ? 1.5 24.141 19.078 1 98.06 116 ALA A N 1
ATOM 873 C CA . ALA A 1 116 ? 0.297 23.469 19.578 1 98.06 116 ALA A CA 1
ATOM 874 C C . ALA A 1 116 ? -0.45 24.359 20.578 1 98.06 116 ALA A C 1
ATOM 876 O O . ALA A 1 116 ? -1.683 24.359 20.609 1 98.06 116 ALA A O 1
ATOM 877 N N . GLU A 1 117 ? 0.248 25.156 21.328 1 96 117 GLU A N 1
ATOM 878 C CA . GLU A 1 117 ? -0.34 26 22.359 1 96 117 GLU A CA 1
ATOM 879 C C . GLU A 1 117 ? -1.155 27.125 21.75 1 96 117 GLU A C 1
ATOM 881 O O . GLU A 1 117 ? -1.979 27.75 22.422 1 96 117 GLU A O 1
ATOM 886 N N . GLU A 1 118 ? -0.912 27.391 20.547 1 96.38 118 GLU A N 1
ATOM 887 C CA . GLU A 1 118 ? -1.617 28.484 19.891 1 96.38 118 GLU A CA 1
ATOM 888 C C . GLU A 1 118 ? -2.875 27.984 19.188 1 96.38 118 GLU A C 1
ATOM 890 O O . GLU A 1 118 ? -3.67 28.781 18.688 1 96.38 118 GLU A O 1
ATOM 895 N N . ILE A 1 119 ? -3.041 26.719 19.078 1 96.19 119 ILE A N 1
ATOM 896 C CA . ILE A 1 119 ? -4.234 26.141 18.469 1 96.19 119 ILE A CA 1
ATOM 897 C C . ILE A 1 119 ? -5.398 26.203 19.453 1 96.19 119 ILE A C 1
ATOM 899 O O . ILE A 1 119 ? -5.367 25.562 20.516 1 96.19 119 ILE A O 1
ATOM 903 N N . ASP A 1 120 ? -6.457 26.922 19.094 1 94.44 120 ASP A N 1
ATOM 904 C CA . ASP A 1 120 ? -7.582 27.188 19.984 1 94.44 120 ASP A CA 1
ATOM 905 C C . ASP A 1 120 ? -8.836 26.438 19.531 1 94.44 120 ASP A C 1
ATOM 907 O O . ASP A 1 120 ? -9.938 26.734 19.984 1 94.44 120 ASP A O 1
ATOM 911 N N . THR A 1 121 ? -8.766 25.594 18.672 1 96.44 121 THR A N 1
ATOM 912 C CA . THR A 1 121 ? -9.859 24.781 18.156 1 96.44 121 THR A CA 1
ATOM 913 C C . THR A 1 121 ? -9.641 23.297 18.453 1 96.44 121 THR A C 1
ATOM 915 O O . THR A 1 121 ? -8.625 22.938 19.062 1 96.44 121 THR A O 1
ATOM 918 N N . SER A 1 122 ? -10.656 22.484 18.094 1 98.06 122 SER A N 1
ATOM 919 C CA . SER A 1 122 ? -10.484 21.047 18.234 1 98.06 122 SER A CA 1
ATOM 920 C C . SER A 1 122 ? -9.375 20.516 17.328 1 98.06 122 SER A C 1
ATOM 922 O O . SER A 1 122 ? -9.031 21.156 16.328 1 98.06 122 SER A O 1
ATOM 924 N N . PRO A 1 123 ? -8.773 19.391 17.688 1 98.5 123 PRO A N 1
ATOM 925 C CA . PRO A 1 123 ? -7.75 18.812 16.812 1 98.5 123 PRO A CA 1
ATOM 926 C C . PRO A 1 123 ? -8.242 18.625 15.375 1 98.5 123 PRO A C 1
ATOM 928 O O . PRO A 1 123 ? -7.496 18.891 14.422 1 98.5 123 PRO A O 1
ATOM 931 N N . ALA A 1 124 ? -9.5 18.172 15.195 1 98.69 124 ALA A N 1
ATOM 932 C CA . ALA A 1 124 ? -10.055 17.984 13.859 1 98.69 124 ALA A CA 1
ATOM 933 C C . ALA A 1 124 ? -10.156 19.312 13.117 1 98.69 124 ALA A C 1
ATOM 935 O O . ALA A 1 124 ? -9.82 19.391 11.93 1 98.69 124 ALA A O 1
ATOM 936 N N . ASP A 1 125 ? -10.602 20.344 13.836 1 98.62 125 ASP A N 1
ATOM 937 C CA . ASP A 1 125 ? -10.68 21.672 13.227 1 98.62 125 ASP A CA 1
ATOM 938 C C . ASP A 1 125 ? -9.297 22.172 12.828 1 98.62 125 ASP A C 1
ATOM 940 O O . ASP A 1 125 ? -9.148 22.844 11.812 1 98.62 125 ASP A O 1
ATOM 944 N N . ALA A 1 126 ? -8.328 21.875 13.672 1 98.62 126 ALA A N 1
ATOM 945 C CA . ALA A 1 126 ? -6.957 22.266 13.344 1 98.62 126 ALA A CA 1
ATOM 946 C C . ALA A 1 126 ? -6.488 21.594 12.062 1 98.62 126 ALA A C 1
ATOM 948 O O . ALA A 1 126 ? -5.84 22.219 11.219 1 98.62 126 ALA A O 1
ATOM 949 N N . VAL A 1 127 ? -6.785 20.312 11.906 1 98.75 127 VAL A N 1
ATOM 950 C CA . VAL A 1 127 ? -6.414 19.594 10.695 1 98.75 127 VAL A CA 1
ATOM 951 C C . VAL A 1 127 ? -7.047 20.266 9.477 1 98.75 127 VAL A C 1
ATOM 953 O O . VAL A 1 127 ? -6.367 20.547 8.492 1 98.75 127 VAL A O 1
ATOM 956 N N . GLU A 1 128 ? -8.344 20.562 9.57 1 98 128 GLU A N 1
ATOM 957 C CA . GLU A 1 128 ? -9.031 21.203 8.453 1 98 128 GLU A CA 1
ATOM 958 C C . GLU A 1 128 ? -8.43 22.562 8.133 1 98 128 GLU A C 1
ATOM 960 O O . GLU A 1 128 ? -8.391 22.984 6.977 1 98 128 GLU A O 1
ATOM 965 N N . ARG A 1 129 ? -7.957 23.188 9.141 1 98 129 ARG A N 1
ATOM 966 C CA . ARG A 1 129 ? -7.453 24.547 8.992 1 98 129 ARG A CA 1
ATOM 967 C C . ARG A 1 129 ? -6.039 24.547 8.422 1 98 129 ARG A C 1
ATOM 969 O O . ARG A 1 129 ? -5.668 25.453 7.676 1 98 129 ARG A O 1
ATOM 976 N N . TYR A 1 130 ? -5.25 23.5 8.719 1 98.44 130 TYR A N 1
ATOM 977 C CA . TYR A 1 130 ? -3.822 23.656 8.461 1 98.44 130 TYR A CA 1
ATOM 978 C C . TYR A 1 130 ? -3.314 22.578 7.512 1 98.44 130 TYR A C 1
ATOM 980 O O . TYR A 1 130 ? -2.234 22.719 6.93 1 98.44 130 TYR A O 1
ATOM 988 N N . ALA A 1 131 ? -4.012 21.453 7.348 1 98.56 131 ALA A N 1
ATOM 989 C CA . ALA A 1 131 ? -3.533 20.422 6.441 1 98.56 131 ALA A CA 1
ATOM 990 C C . ALA A 1 131 ? -3.508 20.906 4.996 1 98.56 131 ALA A C 1
ATOM 992 O O . ALA A 1 131 ? -4.438 21.594 4.555 1 98.56 131 ALA A O 1
ATOM 993 N N . VAL A 1 132 ? -2.496 20.562 4.266 1 96.5 132 VAL A N 1
ATOM 994 C CA . VAL A 1 132 ? -2.346 21.016 2.887 1 96.5 132 VAL A CA 1
ATOM 995 C C . VAL A 1 132 ? -2.045 19.812 1.984 1 96.5 132 VAL A C 1
ATOM 997 O O . VAL A 1 132 ? -1.655 18.75 2.465 1 96.5 132 VAL A O 1
ATOM 1000 N N . LYS A 1 133 ? -2.275 20.047 0.747 1 89.44 133 LYS A N 1
ATOM 1001 C CA . LYS A 1 133 ? -1.953 19.031 -0.244 1 89.44 133 LYS A CA 1
ATOM 1002 C C . LYS A 1 133 ? -0.476 18.641 -0.186 1 89.44 133 LYS A C 1
ATOM 1004 O O . LYS A 1 133 ? 0.389 19.516 -0.078 1 89.44 133 LYS A O 1
ATOM 1009 N N . TYR A 1 134 ? -0.201 17.359 -0.181 1 86.12 134 TYR A N 1
ATOM 1010 C CA . TYR A 1 134 ? 1.186 16.906 -0.29 1 86.12 134 TYR A CA 1
ATOM 1011 C C . TYR A 1 134 ? 1.691 17.047 -1.72 1 86.12 134 TYR A C 1
ATOM 1013 O O . TYR A 1 134 ? 1.137 16.453 -2.643 1 86.12 134 TYR A O 1
ATOM 1021 N N . THR A 1 135 ? 2.789 17.781 -1.904 1 75.62 135 THR A N 1
ATOM 1022 C CA . THR A 1 135 ? 3.266 18.062 -3.252 1 75.62 135 THR A CA 1
ATOM 1023 C C . THR A 1 135 ? 4.688 17.547 -3.443 1 75.62 135 THR A C 1
ATOM 1025 O O . THR A 1 135 ? 5.285 17.734 -4.508 1 75.62 135 THR A O 1
ATOM 1028 N N . ALA A 1 136 ? 5.258 16.953 -2.467 1 73.56 136 ALA A N 1
ATOM 1029 C CA . ALA A 1 136 ? 6.656 16.531 -2.512 1 73.56 136 ALA A CA 1
ATOM 1030 C C . ALA A 1 136 ? 7.562 17.703 -2.883 1 73.56 136 ALA A C 1
ATOM 1032 O O . ALA A 1 136 ? 8.586 17.516 -3.543 1 73.56 136 ALA A O 1
ATOM 1033 N N . ASP A 1 137 ? 7.105 18.891 -2.615 1 78.31 137 ASP A N 1
ATOM 1034 C CA . ASP A 1 137 ? 7.859 20.125 -2.816 1 78.31 137 ASP A CA 1
ATOM 1035 C C . ASP A 1 137 ? 8.234 20.297 -4.285 1 78.31 137 ASP A C 1
ATOM 1037 O O . ASP A 1 137 ? 9.398 20.578 -4.602 1 78.31 137 ASP A O 1
ATOM 1041 N N . ILE A 1 138 ? 7.352 20.156 -5.125 1 72.38 138 ILE A N 1
ATOM 1042 C CA . ILE A 1 138 ? 7.598 20.219 -6.562 1 72.38 138 ILE A CA 1
ATOM 1043 C C . ILE A 1 138 ? 7.844 21.672 -6.969 1 72.38 138 ILE A C 1
ATOM 1045 O O . ILE A 1 138 ? 8.422 21.938 -8.023 1 72.38 138 ILE A O 1
ATOM 1049 N N . ASP A 1 139 ? 7.438 22.672 -6.172 1 79.69 139 ASP A N 1
ATOM 1050 C CA . ASP A 1 139 ? 7.594 24.094 -6.426 1 79.69 139 ASP A CA 1
ATOM 1051 C C . ASP A 1 139 ? 7.152 24.453 -7.844 1 79.69 139 ASP A C 1
ATOM 1053 O O . ASP A 1 139 ? 7.902 25.078 -8.594 1 79.69 139 ASP A O 1
ATOM 1057 N N . CYS A 1 140 ? 5.914 24.188 -8.195 1 69.75 140 CYS A N 1
ATOM 1058 C CA . CYS A 1 140 ? 5.398 24.312 -9.555 1 69.75 140 CYS A CA 1
ATOM 1059 C C . CYS A 1 140 ? 5.152 25.781 -9.906 1 69.75 140 CYS A C 1
ATOM 1061 O O . CYS A 1 140 ? 4.988 26.125 -11.086 1 69.75 140 CYS A O 1
ATOM 1063 N N . GLY A 1 141 ? 4.992 26.609 -8.859 1 79.5 141 GLY A N 1
ATOM 1064 C CA . GLY A 1 141 ? 4.883 28.047 -9.07 1 79.5 141 GLY A CA 1
ATOM 1065 C C . GLY A 1 141 ? 3.463 28.5 -9.367 1 79.5 141 GLY A C 1
ATOM 1066 O O . GLY A 1 141 ? 3.232 29.672 -9.695 1 79.5 141 GLY A O 1
ATOM 1067 N N . ARG A 1 142 ? 2.541 27.641 -9.156 1 81 142 ARG A N 1
ATOM 1068 C CA . ARG A 1 142 ? 1.192 27.953 -9.617 1 81 142 ARG A CA 1
ATOM 1069 C C . ARG A 1 142 ? 0.372 28.594 -8.508 1 81 142 ARG A C 1
ATOM 1071 O O . ARG A 1 142 ? -0.694 29.172 -8.766 1 81 142 ARG A O 1
ATOM 1078 N N . CYS A 1 143 ? 0.897 28.438 -7.418 1 85.44 143 CYS A N 1
ATOM 1079 C CA . CYS A 1 143 ? 0.162 29.078 -6.332 1 85.44 143 CYS A CA 1
ATOM 1080 C C . CYS A 1 143 ? 0.763 30.438 -5.996 1 85.44 143 CYS A C 1
ATOM 1082 O O . CYS A 1 143 ? 1.697 30.891 -6.656 1 85.44 143 CYS A O 1
ATOM 1084 N N . GLY A 1 144 ? 0.289 31.25 -5.254 1 84.62 144 GLY A N 1
ATOM 1085 C CA . GLY A 1 144 ? 0.698 32.594 -4.918 1 84.62 144 GLY A CA 1
ATOM 1086 C C . GLY A 1 144 ? 2.09 32.656 -4.32 1 84.62 144 GLY A C 1
ATOM 1087 O O . GLY A 1 144 ? 2.986 33.281 -4.895 1 84.62 144 GLY A O 1
ATOM 1088 N N . PRO A 1 145 ? 2.377 31.875 -3.414 1 88.06 145 PRO A N 1
ATOM 1089 C CA . PRO A 1 145 ? 3.705 31.859 -2.795 1 88.06 145 PRO A CA 1
ATOM 1090 C C . PRO A 1 145 ? 4.781 31.297 -3.721 1 88.06 145 PRO A C 1
ATOM 1092 O O . PRO A 1 145 ? 4.473 30.547 -4.648 1 88.06 145 PRO A O 1
ATOM 1095 N N . GLY A 1 146 ? 6.031 31.578 -3.547 1 87.88 146 GLY A N 1
ATOM 1096 C CA . GLY A 1 146 ? 7.141 31.281 -4.438 1 87.88 146 GLY A CA 1
ATOM 1097 C C . GLY A 1 146 ? 7.574 29.828 -4.375 1 87.88 146 GLY A C 1
ATOM 1098 O O . GLY A 1 146 ? 8.258 29.328 -5.277 1 87.88 146 GLY A O 1
ATOM 1099 N N . SER A 1 147 ? 7.305 29.203 -3.312 1 91.12 147 SER A N 1
ATOM 1100 C CA . SER A 1 147 ? 7.66 27.797 -3.152 1 91.12 147 SER A CA 1
ATOM 1101 C C . SER A 1 147 ? 6.609 27.047 -2.328 1 91.12 147 SER A C 1
ATOM 1103 O O . SER A 1 147 ? 5.785 27.672 -1.66 1 91.12 147 SER A O 1
ATOM 1105 N N . CYS A 1 148 ? 6.609 25.797 -2.455 1 88.62 148 CYS A N 1
ATOM 1106 C CA . CYS A 1 148 ? 5.73 24.984 -1.617 1 88.62 148 CYS A CA 1
ATOM 1107 C C . CYS A 1 148 ? 5.965 25.281 -0.14 1 88.62 148 CYS A C 1
ATOM 1109 O O . CYS A 1 148 ? 5.016 25.375 0.637 1 88.62 148 CYS A O 1
ATOM 1111 N N . ARG A 1 149 ? 7.188 25.375 0.238 1 95.31 149 ARG A N 1
ATOM 1112 C CA . ARG A 1 149 ? 7.523 25.703 1.622 1 95.31 149 ARG A CA 1
ATOM 1113 C C . ARG A 1 149 ? 6.938 27.047 2.023 1 95.31 149 ARG A C 1
ATOM 1115 O O . ARG A 1 149 ? 6.391 27.188 3.119 1 95.31 149 ARG A O 1
ATOM 1122 N N . ASP A 1 150 ? 7.102 27.984 1.164 1 96 150 ASP A N 1
ATOM 1123 C CA . ASP A 1 150 ? 6.539 29.312 1.442 1 96 150 ASP A CA 1
ATOM 1124 C C . ASP A 1 150 ? 5.023 29.234 1.586 1 96 150 ASP A C 1
ATOM 1126 O O . ASP A 1 150 ? 4.441 29.938 2.424 1 96 150 ASP A O 1
ATOM 1130 N N . PHE A 1 151 ? 4.383 28.484 0.742 1 96.12 151 PHE A N 1
ATOM 1131 C CA . PHE A 1 151 ? 2.945 28.266 0.847 1 96.12 151 PHE A CA 1
ATOM 1132 C C . PHE A 1 151 ? 2.582 27.688 2.211 1 96.12 151 PHE A C 1
ATOM 1134 O O . PHE A 1 151 ? 1.691 28.203 2.891 1 96.12 151 PHE A O 1
ATOM 1141 N N . ARG A 1 152 ? 3.307 26.641 2.646 1 97.56 152 ARG A N 1
ATOM 1142 C CA . ARG A 1 152 ? 3.043 26.031 3.941 1 97.56 152 ARG A CA 1
ATOM 1143 C C . ARG A 1 152 ? 3.229 27.031 5.074 1 97.56 152 ARG A C 1
ATOM 1145 O O . ARG A 1 152 ? 2.447 27.047 6.027 1 97.56 152 ARG A O 1
ATOM 1152 N N . ARG A 1 153 ? 4.23 27.859 4.973 1 97.31 153 ARG A N 1
ATOM 1153 C CA . ARG A 1 153 ? 4.473 28.891 5.984 1 97.31 153 ARG A CA 1
ATOM 1154 C C . ARG A 1 153 ? 3.318 29.891 6.039 1 97.31 153 ARG A C 1
ATOM 1156 O O . ARG A 1 153 ? 2.875 30.266 7.121 1 97.31 153 ARG A O 1
ATOM 1163 N N . ALA A 1 154 ? 2.9 30.281 4.902 1 97.56 154 ALA A N 1
ATOM 1164 C CA . ALA A 1 154 ? 1.793 31.234 4.828 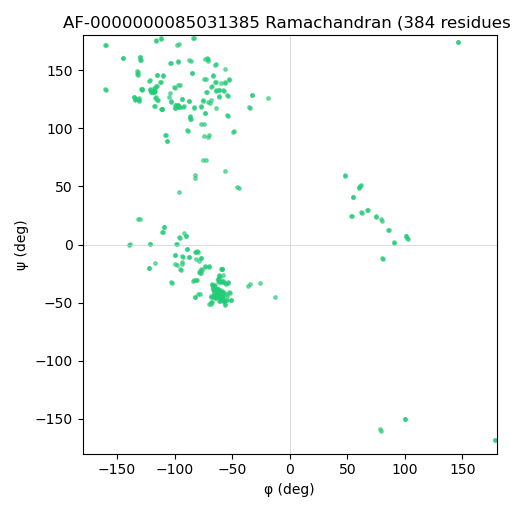1 97.56 154 ALA A CA 1
ATOM 1165 C C . ALA A 1 154 ? 0.519 30.625 5.418 1 97.56 154 ALA A C 1
ATOM 1167 O O . ALA A 1 154 ? -0.24 31.328 6.105 1 97.56 154 ALA A O 1
ATOM 1168 N N . VAL A 1 155 ? 0.262 29.375 5.18 1 98 155 VAL A N 1
ATOM 1169 C CA . VAL A 1 155 ? -0.898 28.688 5.742 1 98 155 VAL A CA 1
ATOM 1170 C C . VAL A 1 155 ? -0.766 28.609 7.262 1 98 155 VAL A C 1
ATOM 1172 O O . VAL A 1 155 ? -1.717 28.906 7.988 1 98 155 VAL A O 1
ATOM 1175 N N . ALA A 1 156 ? 0.406 28.25 7.715 1 97.88 156 ALA A N 1
ATOM 1176 C CA . ALA A 1 156 ? 0.651 28.156 9.148 1 97.88 156 ALA A CA 1
ATOM 1177 C C . ALA A 1 156 ? 0.372 29.484 9.844 1 97.88 156 ALA A C 1
ATOM 1179 O O . ALA A 1 156 ? -0.094 29.516 10.992 1 97.88 156 ALA A O 1
ATOM 1180 N N . ARG A 1 157 ? 0.603 30.562 9.148 1 96.38 157 ARG A N 1
ATOM 1181 C CA . ARG A 1 157 ? 0.435 31.906 9.711 1 96.38 157 ARG A CA 1
ATOM 1182 C C . ARG A 1 157 ? -0.987 32.406 9.492 1 96.38 157 ARG A C 1
ATOM 1184 O O . ARG A 1 157 ? -1.325 33.531 9.906 1 96.38 157 ARG A O 1
ATOM 1191 N N . GLY A 1 158 ? -1.771 31.656 8.812 1 95.12 158 GLY A N 1
ATOM 1192 C CA . GLY A 1 158 ? -3.141 32.062 8.539 1 95.12 158 GLY A CA 1
ATOM 1193 C C . GLY A 1 158 ? -3.254 33.031 7.398 1 95.12 158 GLY A C 1
ATOM 1194 O O . GLY A 1 158 ? -4.254 33.75 7.285 1 95.12 158 GLY A O 1
ATOM 1195 N N . GLU A 1 159 ? -2.287 33.094 6.566 1 95.81 159 GLU A N 1
ATOM 1196 C CA . GLU A 1 159 ? -2.229 34.062 5.484 1 95.81 159 GLU A CA 1
ATOM 1197 C C . GLU A 1 159 ? -2.699 33.469 4.164 1 95.81 159 GLU A C 1
ATOM 1199 O O . GLU A 1 159 ? -2.922 34.188 3.191 1 95.81 159 GLU A O 1
ATOM 1204 N N . GLU A 1 160 ? -2.748 32.25 4.074 1 95.44 160 GLU A N 1
ATOM 1205 C CA . GLU A 1 160 ? -3.191 31.531 2.885 1 95.44 160 GLU A CA 1
ATOM 1206 C C . GLU A 1 160 ? -4.195 30.438 3.242 1 95.44 160 GLU A C 1
ATOM 1208 O O . GLU A 1 160 ? -4.137 29.859 4.336 1 95.44 160 GLU A O 1
ATOM 1213 N N . ASN A 1 161 ? -5.102 30.234 2.334 1 96 161 ASN A N 1
ATOM 1214 C CA . ASN A 1 161 ? -6.027 29.109 2.469 1 96 161 ASN A CA 1
ATOM 1215 C C . ASN A 1 161 ? -5.332 27.766 2.207 1 96 161 ASN A C 1
ATOM 1217 O O . ASN A 1 161 ? -4.617 27.625 1.214 1 96 161 ASN A O 1
ATOM 1221 N N . PRO A 1 162 ? -5.527 26.797 3.088 1 96.5 162 PRO A N 1
ATOM 1222 C CA . PRO A 1 162 ? -4.859 25.5 2.891 1 96.5 162 PRO A CA 1
ATOM 1223 C C . PRO A 1 162 ? -5.227 24.844 1.562 1 96.5 162 PRO A C 1
ATOM 1225 O O . PRO A 1 162 ? -4.469 24.016 1.049 1 96.5 162 PRO A O 1
ATOM 1228 N N . ASP A 1 163 ? -6.316 25.203 0.966 1 92.44 163 ASP A N 1
ATOM 1229 C CA . ASP A 1 163 ? -6.746 24.656 -0.314 1 92.44 163 ASP A CA 1
ATOM 1230 C C . ASP A 1 163 ? -6.203 25.484 -1.479 1 92.44 163 ASP A C 1
ATOM 1232 O O . ASP A 1 163 ? -6.586 25.266 -2.631 1 92.44 163 ASP A O 1
ATOM 1236 N N . GLY A 1 164 ? -5.426 26.328 -1.193 1 91.62 164 GLY A N 1
ATOM 1237 C CA . GLY A 1 164 ? -4.926 27.25 -2.207 1 91.62 164 GLY A CA 1
ATOM 1238 C C . GLY A 1 164 ? -3.877 26.625 -3.109 1 91.62 164 GLY A C 1
ATOM 1239 O O . GLY A 1 164 ? -3.482 27.219 -4.113 1 91.62 164 GLY A O 1
ATOM 1240 N N . CYS A 1 165 ? -3.352 25.469 -2.781 1 87.44 165 CYS A N 1
ATOM 1241 C CA . CYS A 1 165 ? -2.389 24.812 -3.656 1 87.44 165 CYS A CA 1
ATOM 1242 C C . CYS A 1 165 ? -3.008 24.5 -5.012 1 87.44 165 CYS A C 1
ATOM 1244 O O . CYS A 1 165 ? -4.074 23.875 -5.086 1 87.44 165 CYS A O 1
ATOM 1246 N N . ALA A 1 166 ? -2.381 24.891 -6.102 1 77.44 166 ALA A N 1
ATOM 1247 C CA . ALA A 1 166 ? -2.9 24.703 -7.453 1 77.44 166 ALA A CA 1
ATOM 1248 C C . ALA A 1 166 ? -2.098 23.656 -8.219 1 77.44 166 ALA A C 1
ATOM 1250 O O . ALA A 1 166 ? -2.115 23.625 -9.445 1 77.44 166 ALA A O 1
ATOM 1251 N N . ALA A 1 167 ? -1.375 22.969 -7.41 1 74 167 ALA A N 1
ATOM 1252 C CA . ALA A 1 167 ? -0.627 21.891 -8.07 1 74 167 ALA A CA 1
ATOM 1253 C C . ALA A 1 167 ? -1.563 20.953 -8.828 1 74 167 ALA A C 1
ATOM 1255 O O . ALA A 1 167 ? -2.707 20.75 -8.422 1 74 167 ALA A O 1
ATOM 1256 N N . PRO A 1 168 ? -1.188 20.5 -10.031 1 61.16 168 PRO A N 1
ATOM 1257 C CA . PRO A 1 168 ? -2.045 19.641 -10.844 1 61.16 168 PRO A CA 1
ATOM 1258 C C . PRO A 1 168 ? -2.504 18.391 -10.094 1 61.16 168 PRO A C 1
ATOM 1260 O O . PRO A 1 168 ? -1.762 17.859 -9.273 1 61.16 168 PRO A O 1
ATOM 1263 N N . GLU A 1 169 ? -3.859 18.219 -10.156 1 55.84 169 GLU A N 1
ATOM 1264 C CA . GLU A 1 169 ? -4.461 17.062 -9.516 1 55.84 169 GLU A CA 1
ATOM 1265 C C . GLU A 1 169 ? -4.84 15.992 -10.547 1 55.84 169 GLU A C 1
ATOM 1267 O O . GLU A 1 169 ? -4.871 14.805 -10.234 1 55.84 169 GLU A O 1
ATOM 1272 N N . ASP A 1 170 ? -5.273 16.438 -11.922 1 49 170 ASP A N 1
ATOM 1273 C CA . ASP A 1 170 ? -5.949 15.516 -12.836 1 49 170 ASP A CA 1
ATOM 1274 C C . ASP A 1 170 ? -4.988 14.453 -13.359 1 49 170 ASP A C 1
ATOM 1276 O O . ASP A 1 170 ? -4.051 14.773 -14.094 1 49 170 ASP A O 1
ATOM 1280 N N . VAL A 1 171 ? -4.891 13.406 -12.797 1 47.62 171 VAL A N 1
ATOM 1281 C CA . VAL A 1 171 ? -4.125 12.242 -13.242 1 47.62 171 VAL A CA 1
ATOM 1282 C C . VAL A 1 171 ? -4.996 11.359 -14.125 1 47.62 171 VAL A C 1
ATOM 1284 O O . VAL A 1 171 ? -6.094 10.961 -13.734 1 47.62 171 VAL A O 1
ATOM 1287 N N . THR A 1 172 ? -4.867 11.469 -15.5 1 50.34 172 THR A N 1
ATOM 1288 C CA . THR A 1 172 ? -5.48 10.5 -16.406 1 50.34 172 THR A CA 1
ATOM 1289 C C . THR A 1 172 ? -4.551 9.312 -16.625 1 50.34 172 THR A C 1
ATOM 1291 O O . THR A 1 172 ? -3.369 9.484 -16.922 1 50.34 172 THR A O 1
ATOM 1294 N N . VAL A 1 173 ? -4.91 8.281 -16.141 1 47.62 173 VAL A N 1
ATOM 1295 C CA . VAL A 1 173 ? -4.176 7.055 -16.438 1 47.62 173 VAL A CA 1
ATOM 1296 C C . VAL A 1 173 ? -4.707 6.434 -17.719 1 47.62 173 VAL A C 1
ATOM 1298 O O . VAL A 1 173 ? -5.906 6.199 -17.859 1 47.62 173 VAL A O 1
ATOM 1301 N N . LEU A 1 174 ? -3.918 6.516 -18.75 1 52.44 174 LEU A N 1
ATOM 1302 C CA . LEU A 1 174 ? -4.254 5.859 -20.016 1 52.44 174 LEU A CA 1
ATOM 1303 C C . LEU A 1 174 ? -3.646 4.461 -20.078 1 52.44 174 LEU A C 1
ATOM 1305 O O . LEU A 1 174 ? -2.514 4.25 -19.641 1 52.44 174 LEU A O 1
ATOM 1309 N N . VAL A 1 175 ? -4.359 3.449 -20.172 1 46.56 175 VAL A N 1
ATOM 1310 C CA . VAL A 1 175 ? -3.881 2.131 -20.562 1 46.56 175 VAL A CA 1
ATOM 1311 C C . VAL A 1 175 ? -4.102 1.931 -22.062 1 46.56 175 VAL A C 1
ATOM 1313 O O . VAL A 1 175 ? -5.238 1.983 -22.547 1 46.56 175 VAL A O 1
ATOM 1316 N N . ASP A 1 176 ? -3.064 1.743 -22.812 1 51.53 176 ASP A N 1
ATOM 1317 C CA . ASP A 1 176 ? -3.08 1.628 -24.266 1 51.53 176 ASP A CA 1
ATOM 1318 C C . ASP A 1 176 ? -3.754 2.84 -24.906 1 51.53 176 ASP A C 1
ATOM 1320 O O . ASP A 1 176 ? -4.586 2.691 -25.797 1 51.53 176 ASP A O 1
ATOM 1324 N N . GLY A 1 177 ? -3.457 3.973 -24.375 1 49.25 177 GLY A N 1
ATOM 1325 C CA . GLY A 1 177 ? -3.92 5.234 -24.938 1 49.25 177 GLY A CA 1
ATOM 1326 C C . GLY A 1 177 ? -5.352 5.562 -24.547 1 49.25 177 GLY A C 1
ATOM 1327 O O . GLY A 1 177 ? -5.883 6.602 -24.953 1 49.25 177 GLY A O 1
ATOM 1328 N N . LYS A 1 178 ? -5.969 4.531 -24 1 49.38 178 LYS A N 1
ATOM 1329 C CA . LYS A 1 178 ? -7.359 4.727 -23.609 1 49.38 178 LYS A CA 1
ATOM 1330 C C . LYS A 1 178 ? -7.469 5 -22.109 1 49.38 178 LYS A C 1
ATOM 1332 O O . LYS A 1 178 ? -6.746 4.398 -21.312 1 49.38 178 LYS A O 1
ATOM 1337 N N . PRO A 1 179 ? -8.32 6.039 -21.969 1 43.72 179 PRO A N 1
ATOM 1338 C CA . PRO A 1 179 ? -8.5 6.293 -20.547 1 43.72 179 PRO A CA 1
ATOM 1339 C C . PRO A 1 179 ? -8.93 5.047 -19.766 1 43.72 179 PRO A C 1
ATOM 1341 O O . PRO A 1 179 ? -9.711 4.238 -20.281 1 43.72 179 PRO A O 1
ATOM 1344 N N . LEU A 1 180 ? -8.281 4.461 -19 1 44.47 180 LEU A N 1
ATOM 1345 C CA . LEU A 1 180 ? -8.633 3.322 -18.156 1 44.47 180 LEU A CA 1
ATOM 1346 C C . LEU A 1 180 ? -9.938 3.578 -17.406 1 44.47 180 LEU A C 1
ATOM 1348 O O . LEU A 1 180 ? -10.125 4.652 -16.844 1 44.47 180 LEU A O 1
ATOM 1352 N N . GLY A 1 181 ? -11.086 3.096 -17.891 1 37.28 181 GLY A N 1
ATOM 1353 C CA . GLY A 1 181 ? -12.086 2.877 -16.859 1 37.28 181 GLY A CA 1
ATOM 1354 C C . GLY A 1 181 ? -11.523 2.219 -15.617 1 37.28 181 GLY A C 1
ATOM 1355 O O . GLY A 1 181 ? -11.359 0.997 -15.578 1 37.28 181 GLY A O 1
ATOM 1356 N N . LEU A 1 182 ? -10.57 2.672 -15.188 1 36.78 182 LEU A N 1
ATOM 1357 C CA . LEU A 1 182 ? -9.984 2.164 -13.953 1 36.78 182 LEU A CA 1
ATOM 1358 C C . LEU A 1 182 ? -11.062 1.7 -12.984 1 36.78 182 LEU A C 1
ATOM 1360 O O . LEU A 1 182 ? -12.188 2.207 -13.016 1 36.78 182 LEU A O 1
ATOM 1364 N N . ASN A 1 183 ? -11.055 0.523 -12.688 1 35.44 183 ASN A N 1
ATOM 1365 C CA . ASN A 1 183 ? -11.836 0.35 -11.469 1 35.44 183 ASN A CA 1
ATOM 1366 C C . ASN A 1 183 ? -11.727 1.567 -10.555 1 35.44 183 ASN A C 1
ATOM 1368 O O . ASN A 1 183 ? -10.719 2.275 -10.57 1 35.44 183 ASN A O 1
ATOM 1372 N N . PRO A 1 184 ? -12.695 2.174 -10.078 1 37.28 184 PRO A N 1
ATOM 1373 C CA . PRO A 1 184 ? -12.75 3.418 -9.305 1 37.28 184 PRO A CA 1
ATOM 1374 C C . PRO A 1 184 ? -11.547 3.592 -8.383 1 37.28 184 PRO A C 1
ATOM 1376 O O . PRO A 1 184 ? -11.094 4.719 -8.156 1 37.28 184 PRO A O 1
ATOM 1379 N N . PHE A 1 185 ? -11.039 2.521 -7.855 1 36.03 185 PHE A N 1
ATOM 1380 C CA . PHE A 1 185 ? -9.93 2.611 -6.914 1 36.03 185 PHE A CA 1
ATOM 1381 C C . PHE A 1 185 ? -8.656 3.045 -7.625 1 36.03 185 PHE A C 1
ATOM 1383 O O . PHE A 1 185 ? -7.953 3.945 -7.156 1 36.03 185 PHE A O 1
ATOM 1390 N N . VAL A 1 186 ? -8.25 2.4 -8.734 1 42.91 186 VAL A N 1
ATOM 1391 C CA . VAL A 1 186 ? -7.023 2.748 -9.445 1 42.91 186 VAL A CA 1
ATOM 1392 C C . VAL A 1 186 ? -7.156 4.141 -10.062 1 42.91 186 VAL A C 1
ATOM 1394 O O . VAL A 1 186 ? -6.227 4.945 -10 1 42.91 186 VAL A O 1
ATOM 1397 N N . GLY A 1 187 ? -8.266 4.418 -10.68 1 41.44 187 GLY A N 1
ATOM 1398 C CA . GLY A 1 187 ? -8.555 5.773 -11.125 1 41.44 187 GLY A CA 1
ATOM 1399 C C . GLY A 1 187 ? -8.375 6.812 -10.039 1 41.44 187 GLY A C 1
ATOM 1400 O O . GLY A 1 187 ? -7.723 7.836 -10.25 1 41.44 187 GLY A O 1
ATOM 1401 N N . ASP A 1 188 ? -8.906 6.574 -8.898 1 38.5 188 ASP A N 1
ATOM 1402 C CA . ASP A 1 188 ? -8.82 7.453 -7.734 1 38.5 188 ASP A CA 1
ATOM 1403 C C . ASP A 1 188 ? -7.395 7.523 -7.203 1 38.5 188 ASP A C 1
ATOM 1405 O O . ASP A 1 188 ? -6.934 8.594 -6.789 1 38.5 188 ASP A O 1
ATOM 1409 N N . LEU A 1 189 ? -6.762 6.504 -7.289 1 40.34 189 LEU A N 1
ATOM 1410 C CA . LEU A 1 189 ? -5.375 6.426 -6.84 1 40.34 189 LEU A CA 1
ATOM 1411 C C . LEU A 1 189 ? -4.469 7.266 -7.738 1 40.34 189 LEU A C 1
ATOM 1413 O O . LEU A 1 189 ? -3.637 8.031 -7.242 1 40.34 189 LEU A O 1
ATOM 1417 N N . VAL A 1 190 ? -4.539 7.133 -8.984 1 43.84 190 VAL A N 1
ATOM 1418 C CA . VAL A 1 190 ? -3.729 7.902 -9.922 1 43.84 190 VAL A CA 1
ATOM 1419 C C . VAL A 1 190 ? -4.051 9.391 -9.789 1 43.84 190 VAL A C 1
ATOM 1421 O O . VAL A 1 190 ? -3.148 10.227 -9.773 1 43.84 190 VAL A O 1
ATOM 1424 N N . LYS A 1 191 ? -5.25 9.711 -9.617 1 40.25 191 LYS A N 1
ATOM 1425 C CA . LYS A 1 191 ? -5.652 11.102 -9.414 1 40.25 191 LYS A CA 1
ATOM 1426 C C . LYS A 1 191 ? -4.957 11.703 -8.195 1 40.25 191 LYS A C 1
ATOM 1428 O O . LYS A 1 191 ? -4.652 12.898 -8.172 1 40.25 191 LYS A O 1
ATOM 1433 N N . SER A 1 192 ? -4.809 11.039 -7.191 1 35.06 192 SER A N 1
ATOM 1434 C CA . SER A 1 192 ? -4.375 11.609 -5.922 1 35.06 192 SER A CA 1
ATOM 1435 C C . SER A 1 192 ? -2.867 11.836 -5.902 1 35.06 192 SER A C 1
ATOM 1437 O O . SER A 1 192 ? -2.355 12.586 -5.07 1 35.06 192 SER A O 1
ATOM 1439 N N . VAL A 1 193 ? -2.117 11.055 -6.77 1 36.25 193 VAL A N 1
ATOM 1440 C CA . VAL A 1 193 ? -0.667 11.18 -6.664 1 36.25 193 VAL A CA 1
ATOM 1441 C C . VAL A 1 193 ? -0.158 12.188 -7.695 1 36.25 193 VAL A C 1
ATOM 1443 O O . VAL A 1 193 ? 0.952 12.703 -7.566 1 36.25 193 VAL A O 1
ATOM 1446 N N . VAL A 1 194 ? -0.962 12.336 -8.609 1 36.91 194 VAL A N 1
ATOM 1447 C CA . VAL A 1 194 ? -0.515 13.375 -9.539 1 36.91 194 VAL A CA 1
ATOM 1448 C C . VAL A 1 194 ? -0.953 14.742 -9.031 1 36.91 194 VAL A C 1
ATOM 1450 O O . VAL A 1 194 ? -2.113 14.938 -8.664 1 36.91 194 VAL A O 1
ATOM 1453 N N . MET B 1 1 ? 3.602 -8.078 -13.602 1 85.62 1 MET B N 1
ATOM 1454 C CA . MET B 1 1 ? 3.564 -8.859 -12.367 1 85.62 1 MET B CA 1
ATOM 1455 C C . MET B 1 1 ? 2.795 -10.164 -12.578 1 85.62 1 MET B C 1
ATOM 1457 O O . MET B 1 1 ? 1.664 -10.148 -13.062 1 85.62 1 MET B O 1
ATOM 1461 N N . ARG B 1 2 ? 3.438 -11.25 -12.266 1 94.44 2 ARG B N 1
ATOM 1462 C CA . ARG B 1 2 ? 2.797 -12.555 -12.438 1 94.44 2 ARG B CA 1
ATOM 1463 C C . ARG B 1 2 ? 2.49 -13.188 -11.086 1 94.44 2 ARG B C 1
ATOM 1465 O O . ARG B 1 2 ? 3.25 -13.023 -10.125 1 94.44 2 ARG B O 1
ATOM 1472 N N . VAL B 1 3 ? 1.351 -13.922 -11.047 1 96.38 3 VAL B N 1
ATOM 1473 C CA . VAL B 1 3 ? 0.867 -14.469 -9.781 1 96.38 3 VAL B CA 1
ATOM 1474 C C . VAL B 1 3 ? 0.822 -15.992 -9.859 1 96.38 3 VAL B C 1
ATOM 1476 O O . VAL B 1 3 ? 0.383 -16.562 -10.867 1 96.38 3 VAL B O 1
ATOM 1479 N N . LEU B 1 4 ? 1.339 -16.656 -8.914 1 98.81 4 LEU B N 1
ATOM 1480 C CA . LEU B 1 4 ? 1.121 -18.078 -8.656 1 98.81 4 LEU B CA 1
ATOM 1481 C C . LEU B 1 4 ? 0.427 -18.281 -7.312 1 98.81 4 LEU B C 1
ATOM 1483 O O . LEU B 1 4 ? 0.854 -17.734 -6.297 1 98.81 4 LEU B O 1
ATOM 1487 N N . GLN B 1 5 ? -0.641 -19 -7.355 1 98.69 5 GLN B N 1
ATOM 1488 C CA . GLN B 1 5 ? -1.389 -19.281 -6.137 1 98.69 5 GLN B CA 1
ATOM 1489 C C . GLN B 1 5 ? -1.009 -20.656 -5.574 1 98.69 5 GLN B C 1
ATOM 1491 O O . GLN B 1 5 ? -0.829 -21.609 -6.324 1 98.69 5 GLN B O 1
ATOM 1496 N N . VAL B 1 6 ? -0.831 -20.734 -4.273 1 98.56 6 VAL B N 1
ATOM 1497 C CA . VAL B 1 6 ? -0.505 -21.969 -3.578 1 98.56 6 VAL B CA 1
ATOM 1498 C C . VAL B 1 6 ? -1.631 -22.328 -2.611 1 98.56 6 VAL B C 1
ATOM 1500 O O . VAL B 1 6 ? -1.946 -21.562 -1.699 1 98.56 6 VAL B O 1
ATOM 1503 N N . VAL B 1 7 ? -2.236 -23.484 -2.834 1 98.25 7 VAL B N 1
ATOM 1504 C CA . VAL B 1 7 ? -3.424 -23.859 -2.072 1 98.25 7 VAL B CA 1
ATOM 1505 C C . VAL B 1 7 ? -3.252 -25.266 -1.5 1 98.25 7 VAL B C 1
ATOM 1507 O O . VAL B 1 7 ? -2.441 -26.047 -1.999 1 98.25 7 VAL B O 1
ATOM 1510 N N . GLY B 1 8 ? -4.027 -25.531 -0.459 1 97.19 8 GLY B N 1
ATOM 1511 C CA . GLY B 1 8 ? -3.984 -26.812 0.223 1 97.19 8 GLY B CA 1
ATOM 1512 C C . GLY B 1 8 ? -4.234 -26.703 1.715 1 97.19 8 GLY B C 1
ATOM 1513 O O . GLY B 1 8 ? -4.395 -25.609 2.244 1 97.19 8 GLY B O 1
ATOM 1514 N N . PRO B 1 9 ? -4.332 -27.875 2.395 1 95.06 9 PRO B N 1
ATOM 1515 C CA . PRO B 1 9 ? -4.598 -27.844 3.834 1 95.06 9 PRO B CA 1
ATOM 1516 C C . PRO B 1 9 ? -3.398 -27.344 4.641 1 95.06 9 PRO B C 1
ATOM 1518 O O . PRO B 1 9 ? -2.289 -27.25 4.113 1 95.06 9 PRO B O 1
ATOM 1521 N N . LYS B 1 10 ? -3.643 -26.891 5.84 1 89.69 10 LYS B N 1
ATOM 1522 C CA . LYS B 1 10 ? -2.584 -26.453 6.75 1 89.69 10 LYS B CA 1
ATOM 1523 C C . LYS B 1 10 ? -1.517 -27.531 6.898 1 89.69 10 LYS B C 1
ATOM 1525 O O . LYS B 1 10 ? -1.833 -28.734 6.949 1 89.69 10 LYS B O 1
ATOM 1530 N N . ASP B 1 11 ? -0.301 -27.188 6.977 1 91.12 11 ASP B N 1
ATOM 1531 C CA . ASP B 1 11 ? 0.85 -28.031 7.254 1 91.12 11 ASP B CA 1
ATOM 1532 C C . ASP B 1 11 ? 1.11 -29 6.094 1 91.12 11 ASP B C 1
ATOM 1534 O O . ASP B 1 11 ? 1.476 -30.156 6.312 1 91.12 11 ASP B O 1
ATOM 1538 N N . SER B 1 12 ? 0.774 -28.625 4.91 1 94.5 12 SER B N 1
ATOM 1539 C CA . SER B 1 12 ? 0.968 -29.469 3.738 1 94.5 12 SER B CA 1
ATOM 1540 C C . SER B 1 12 ? 2.238 -29.094 2.984 1 94.5 12 SER B C 1
ATOM 1542 O O . SER B 1 12 ? 2.541 -29.672 1.938 1 94.5 12 SER B O 1
ATOM 1544 N N . GLY B 1 13 ? 2.986 -28.078 3.492 1 94.56 13 GLY B N 1
ATOM 1545 C CA . GLY B 1 13 ? 4.246 -27.703 2.871 1 94.56 13 GLY B CA 1
ATOM 1546 C C . GLY B 1 13 ? 4.148 -26.453 2.021 1 94.56 13 GLY B C 1
ATOM 1547 O O . GLY B 1 13 ? 5.117 -26.047 1.375 1 94.56 13 GLY B O 1
ATOM 1548 N N . LYS B 1 14 ? 3.006 -25.797 2.012 1 96.44 14 LYS B N 1
ATOM 1549 C CA . LYS B 1 14 ? 2.771 -24.609 1.194 1 96.44 14 LYS B CA 1
ATOM 1550 C C . LYS B 1 14 ? 3.773 -23.5 1.527 1 96.44 14 LYS B C 1
ATOM 1552 O O . LYS B 1 14 ? 4.422 -22.953 0.634 1 96.44 14 LYS B O 1
ATOM 1557 N N . THR B 1 15 ? 3.941 -23.234 2.789 1 94.12 15 THR B N 1
ATOM 1558 C CA . THR B 1 15 ? 4.801 -22.141 3.219 1 94.12 15 THR B CA 1
ATOM 1559 C C . THR B 1 15 ? 6.258 -22.422 2.85 1 94.12 15 THR B C 1
ATOM 1561 O O . THR B 1 15 ? 6.965 -21.516 2.387 1 94.12 15 THR B O 1
ATOM 1564 N N . SER B 1 16 ? 6.695 -23.656 3.023 1 95.44 16 SER B N 1
ATOM 1565 C CA . SER B 1 16 ? 8.047 -24.047 2.635 1 95.44 16 SER B CA 1
ATOM 1566 C C . SER B 1 16 ? 8.273 -23.828 1.142 1 95.44 16 SER B C 1
ATOM 1568 O O . SER B 1 16 ? 9.32 -23.328 0.729 1 95.44 16 SER B O 1
ATOM 1570 N N . PHE B 1 17 ? 7.305 -24.25 0.394 1 97.12 17 PHE B N 1
ATOM 1571 C CA . PHE B 1 17 ? 7.363 -24.031 -1.046 1 97.12 17 PHE B CA 1
ATOM 1572 C C . PHE B 1 17 ? 7.555 -22.562 -1.36 1 97.12 17 PHE B C 1
ATOM 1574 O O . PHE B 1 17 ? 8.445 -22.188 -2.135 1 97.12 17 PHE B O 1
ATOM 1581 N N . CYS B 1 18 ? 6.781 -21.703 -0.729 1 97.75 18 CYS B N 1
ATOM 1582 C CA . CYS B 1 18 ? 6.84 -20.266 -0.977 1 97.75 18 CYS B CA 1
ATOM 1583 C C . CYS B 1 18 ? 8.18 -19.703 -0.532 1 97.75 18 CYS B C 1
ATOM 1585 O O . CYS B 1 18 ? 8.781 -18.891 -1.247 1 97.75 18 CYS B O 1
ATOM 1587 N N . GLU B 1 19 ? 8.609 -20.109 0.61 1 97.25 19 GLU B N 1
ATOM 1588 C CA . GLU B 1 19 ? 9.883 -19.625 1.138 1 97.25 19 GLU B CA 1
ATOM 1589 C C . GLU B 1 19 ? 11.031 -19.922 0.182 1 97.25 19 GLU B C 1
ATOM 1591 O O . GLU B 1 19 ? 11.828 -19.047 -0.138 1 97.25 19 GLU B O 1
ATOM 1596 N N . GLU B 1 20 ? 11.062 -21.141 -0.258 1 97.62 20 GLU B N 1
ATOM 1597 C CA . GLU B 1 20 ? 12.125 -21.562 -1.162 1 97.62 20 GLU B CA 1
ATOM 1598 C C . GLU B 1 20 ? 12.039 -20.844 -2.502 1 97.62 20 GLU B C 1
ATOM 1600 O O . GLU B 1 20 ? 13.055 -20.391 -3.045 1 97.62 20 GLU B O 1
ATOM 1605 N N . ALA B 1 21 ? 10.844 -20.75 -3.006 1 98.56 21 ALA B N 1
ATOM 1606 C CA . ALA B 1 21 ? 10.641 -20.062 -4.281 1 98.56 21 ALA B CA 1
ATOM 1607 C C . ALA B 1 21 ? 11.094 -18.609 -4.199 1 98.56 21 ALA B C 1
ATOM 1609 O O . ALA B 1 21 ? 11.844 -18.141 -5.059 1 98.56 21 ALA B O 1
ATOM 1610 N N . VAL B 1 22 ? 10.688 -17.953 -3.148 1 98.25 22 VAL B N 1
ATOM 1611 C CA . VAL B 1 22 ? 10.977 -16.531 -2.994 1 98.25 22 VAL B CA 1
ATOM 1612 C C . VAL B 1 22 ? 12.484 -16.312 -2.863 1 98.25 22 VAL B C 1
ATOM 1614 O O . VAL B 1 22 ? 13.062 -15.453 -3.525 1 98.25 22 VAL B O 1
ATOM 1617 N N . LYS B 1 23 ? 13.094 -17.109 -2.057 1 97.75 23 LYS B N 1
ATOM 1618 C CA . LYS B 1 23 ? 14.539 -17.016 -1.856 1 97.75 23 LYS B CA 1
ATOM 1619 C C . LYS B 1 23 ? 15.289 -17.141 -3.18 1 97.75 23 LYS B C 1
ATOM 1621 O O . LYS B 1 23 ? 16.141 -16.312 -3.502 1 97.75 23 LYS B O 1
ATOM 1626 N N . GLU B 1 24 ? 14.969 -18.141 -3.85 1 98.44 24 GLU B N 1
ATOM 1627 C CA . GLU B 1 24 ? 15.68 -18.406 -5.098 1 98.44 24 GLU B CA 1
ATOM 1628 C C . GLU B 1 24 ? 15.359 -17.344 -6.148 1 98.44 24 GLU B C 1
ATOM 1630 O O . GLU B 1 24 ? 16.25 -16.891 -6.867 1 98.44 24 GLU B O 1
ATOM 1635 N N . LEU B 1 25 ? 14.102 -16.969 -6.301 1 98.56 25 LEU B N 1
ATOM 1636 C CA . LEU B 1 25 ? 13.727 -15.945 -7.266 1 98.56 25 LEU B CA 1
ATOM 1637 C C . LEU B 1 25 ? 14.438 -14.633 -6.973 1 98.56 25 LEU B C 1
ATOM 1639 O O . LEU B 1 25 ? 14.922 -13.969 -7.891 1 98.56 25 LEU B O 1
ATOM 1643 N N . ARG B 1 26 ? 14.461 -14.273 -5.727 1 97.31 26 ARG B N 1
ATOM 1644 C CA . ARG B 1 26 ? 15.18 -13.055 -5.355 1 97.31 26 ARG B CA 1
ATOM 1645 C C . ARG B 1 26 ? 16.672 -13.172 -5.68 1 97.31 26 ARG B C 1
ATOM 1647 O O . ARG B 1 26 ? 17.297 -12.203 -6.121 1 97.31 26 ARG B O 1
ATOM 1654 N N . GLY B 1 27 ? 17.203 -14.336 -5.469 1 97.31 27 GLY B N 1
ATOM 1655 C CA . GLY B 1 27 ? 18.578 -14.594 -5.859 1 97.31 27 GLY B CA 1
ATOM 1656 C C . GLY B 1 27 ? 18.812 -14.398 -7.344 1 97.31 27 GLY B C 1
ATOM 1657 O O . GLY B 1 27 ? 19.922 -14.008 -7.75 1 97.31 27 GLY B O 1
ATOM 1658 N N . ARG B 1 28 ? 17.828 -14.672 -8.102 1 98 28 ARG B N 1
ATOM 1659 C CA . ARG B 1 28 ? 17.906 -14.5 -9.547 1 98 28 ARG B CA 1
ATOM 1660 C C . ARG B 1 28 ? 17.719 -13.039 -9.945 1 98 28 ARG B C 1
ATOM 1662 O O . ARG B 1 28 ? 17.828 -12.695 -11.125 1 98 28 ARG B O 1
ATOM 1669 N N . GLY B 1 29 ? 17.391 -12.164 -8.977 1 96.06 29 GLY B N 1
ATOM 1670 C CA . GLY B 1 29 ? 17.281 -10.734 -9.234 1 96.06 29 GLY B CA 1
ATOM 1671 C C . GLY B 1 29 ? 15.844 -10.266 -9.383 1 96.06 29 GLY B C 1
ATOM 1672 O O . GLY B 1 29 ? 15.594 -9.102 -9.703 1 96.06 29 GLY B O 1
ATOM 1673 N N . TYR B 1 30 ? 14.938 -11.141 -9.117 1 95.12 30 TYR B N 1
ATOM 1674 C CA . TYR B 1 30 ? 13.531 -10.75 -9.25 1 95.12 30 TYR B CA 1
ATOM 1675 C C . TYR B 1 30 ? 13.039 -10.062 -7.984 1 95.12 30 TYR B C 1
ATOM 1677 O O . TYR B 1 30 ? 13.516 -10.352 -6.883 1 95.12 30 TYR B O 1
ATOM 1685 N N . ARG B 1 31 ? 12.117 -9.117 -8.094 1 92.56 31 ARG B N 1
ATOM 1686 C CA . ARG B 1 31 ? 11.336 -8.57 -6.984 1 92.56 31 ARG B CA 1
ATOM 1687 C C . ARG B 1 31 ? 10.078 -9.398 -6.742 1 92.56 31 ARG B C 1
ATOM 1689 O O . ARG B 1 31 ? 9.266 -9.578 -7.652 1 92.56 31 ARG B O 1
ATOM 1696 N N . VAL B 1 32 ? 9.938 -9.875 -5.535 1 96.44 32 VAL B N 1
ATOM 1697 C CA . VAL B 1 32 ? 8.914 -10.883 -5.293 1 96.44 32 VAL B CA 1
ATOM 1698 C C . VAL B 1 32 ? 8.047 -10.461 -4.109 1 96.44 32 VAL B C 1
ATOM 1700 O O . VAL B 1 32 ? 8.562 -9.977 -3.096 1 96.44 32 VAL B O 1
ATOM 1703 N N . GLY B 1 33 ? 6.738 -10.578 -4.293 1 96.06 33 GLY B N 1
ATOM 1704 C CA . GLY B 1 33 ? 5.789 -10.414 -3.203 1 96.06 33 GLY B CA 1
ATOM 1705 C C . GLY B 1 33 ? 5.23 -11.734 -2.697 1 96.06 33 GLY B C 1
ATOM 1706 O O . GLY B 1 33 ? 5.223 -12.734 -3.424 1 96.06 33 GLY B O 1
ATOM 1707 N N . TYR B 1 34 ? 4.77 -11.727 -1.461 1 96.56 34 TYR B N 1
ATOM 1708 C CA . TYR B 1 34 ? 4.117 -12.859 -0.813 1 96.56 34 TYR B CA 1
ATOM 1709 C C . TYR B 1 34 ? 2.857 -12.422 -0.08 1 96.56 34 TYR B C 1
ATOM 1711 O O . TYR B 1 34 ? 2.895 -11.492 0.727 1 96.56 34 TYR B O 1
ATOM 1719 N N . VAL B 1 35 ? 1.8 -13.047 -0.419 1 95.56 35 VAL B N 1
ATOM 1720 C CA . VAL B 1 35 ? 0.509 -12.766 0.196 1 95.56 35 VAL B CA 1
ATOM 1721 C C . VAL B 1 35 ? -0.05 -14.031 0.839 1 95.56 35 VAL B C 1
ATOM 1723 O O . VAL B 1 35 ? -0.055 -15.094 0.221 1 95.56 35 VAL B O 1
ATOM 1726 N N . LYS B 1 36 ? -0.512 -13.898 2.057 1 94.5 36 LYS B N 1
ATOM 1727 C CA . LYS B 1 36 ? -1.078 -15.047 2.758 1 94.5 36 LYS B CA 1
ATOM 1728 C C . LYS B 1 36 ? -2.459 -14.719 3.322 1 94.5 36 LYS B C 1
ATOM 1730 O O . LYS B 1 36 ? -2.662 -13.648 3.902 1 94.5 36 LYS B O 1
ATOM 1735 N N . SER B 1 37 ? -3.389 -15.625 3.109 1 93.56 37 SER B N 1
ATOM 1736 C CA . SER B 1 37 ? -4.664 -15.547 3.812 1 93.56 37 SER B CA 1
ATOM 1737 C C . SER B 1 37 ? -4.516 -15.945 5.277 1 93.56 37 SER B C 1
ATOM 1739 O O . SER B 1 37 ? -4.062 -17.047 5.578 1 93.56 37 SER B O 1
ATOM 1741 N N . VAL B 1 38 ? -4.715 -14.969 6.168 1 86.12 38 VAL B N 1
ATOM 1742 C CA . VAL B 1 38 ? -4.555 -15.234 7.594 1 86.12 38 VAL B CA 1
ATOM 1743 C C . VAL B 1 38 ? -5.93 -15.344 8.25 1 86.12 38 VAL B C 1
ATOM 1745 O O . VAL B 1 38 ? -6.871 -14.648 7.859 1 86.12 38 VAL B O 1
ATOM 1748 N N . GLY B 1 39 ? -6.137 -16.391 9.008 1 74.88 39 GLY B N 1
ATOM 1749 C CA . GLY B 1 39 ? -7.379 -16.562 9.742 1 74.88 39 GLY B CA 1
ATOM 1750 C C . GLY B 1 39 ? -7.652 -15.445 10.727 1 74.88 39 GLY B C 1
ATOM 1751 O O . GLY B 1 39 ? -6.762 -14.648 11.039 1 74.88 39 GLY B O 1
ATOM 1752 N N . GLY B 1 40 ? -8.859 -14.82 11 1 62.41 40 GLY B N 1
ATOM 1753 C CA . GLY B 1 40 ? -9.477 -13.75 11.773 1 62.41 40 GLY B CA 1
ATOM 1754 C C . GLY B 1 40 ? -8.562 -13.188 12.844 1 62.41 40 GLY B C 1
ATOM 1755 O O . GLY B 1 40 ? -8.617 -11.992 13.141 1 62.41 40 GLY B O 1
ATOM 1756 N N . HIS B 1 41 ? -7.723 -13.953 13.781 1 54.72 41 HIS B N 1
ATOM 1757 C CA . HIS B 1 41 ? -7.152 -13.453 15.023 1 54.72 41 HIS B CA 1
ATOM 1758 C C . HIS B 1 41 ? -5.754 -12.891 14.797 1 54.72 41 HIS B C 1
ATOM 1760 O O . HIS B 1 41 ? -5.141 -12.352 15.727 1 54.72 41 HIS B O 1
ATOM 1766 N N . GLY B 1 42 ? -5.297 -12.727 13.727 1 53.53 42 GLY B N 1
ATOM 1767 C CA . GLY B 1 42 ? -3.857 -12.93 13.789 1 53.53 42 GLY B CA 1
ATOM 1768 C C . GLY B 1 42 ? -3.062 -11.68 13.445 1 53.53 42 GLY B C 1
ATOM 1769 O O . GLY B 1 42 ? -1.837 -11.664 13.57 1 53.53 42 GLY B O 1
ATOM 1770 N N . LEU B 1 43 ? -3.555 -10.539 12.797 1 62.31 43 LEU B N 1
ATOM 1771 C CA . LEU B 1 43 ? -2.473 -9.695 12.305 1 62.31 43 LEU B CA 1
ATOM 1772 C C . LEU B 1 43 ? -2.16 -8.586 13.305 1 62.31 43 LEU B C 1
ATOM 1774 O O . LEU B 1 43 ? -2.805 -7.535 13.289 1 62.31 43 LEU B O 1
ATOM 1778 N N . ASP B 1 44 ? -2.057 -8.867 14.688 1 57.12 44 ASP B N 1
ATOM 1779 C CA . ASP B 1 44 ? -1.91 -7.801 15.672 1 57.12 44 ASP B CA 1
ATOM 1780 C C . ASP B 1 44 ? -0.54 -7.137 15.562 1 57.12 44 ASP B C 1
ATOM 1782 O O . ASP B 1 44 ? 0.463 -7.805 15.305 1 57.12 44 ASP B O 1
ATOM 1786 N N . LEU B 1 45 ? -0.507 -5.828 15.32 1 55.81 45 LEU B N 1
ATOM 1787 C CA . LEU B 1 45 ? 0.711 -5.039 15.469 1 55.81 45 LEU B CA 1
ATOM 1788 C C . LEU B 1 45 ? 1.169 -5.02 16.922 1 55.81 45 LEU B C 1
ATOM 1790 O O . LEU B 1 45 ? 0.345 -4.934 17.844 1 55.81 45 LEU B O 1
ATOM 1794 N N . GLN B 1 46 ? 2.334 -5.555 17.172 1 53.59 46 GLN B N 1
ATOM 1795 C CA . GLN B 1 46 ? 2.869 -5.406 18.516 1 53.59 46 GLN B CA 1
ATOM 1796 C C . GLN B 1 46 ? 2.992 -3.936 18.906 1 53.59 46 GLN B C 1
ATOM 1798 O O . GLN B 1 46 ? 2.969 -3.594 20.094 1 53.59 46 GLN B O 1
ATOM 1803 N N . ASP B 1 47 ? 3.146 -3.057 17.938 1 54.31 47 ASP B N 1
ATOM 1804 C CA . ASP B 1 47 ? 3.342 -1.679 18.375 1 54.31 47 ASP B CA 1
ATOM 1805 C C . ASP B 1 47 ? 2.02 -1.049 18.812 1 54.31 47 ASP B C 1
ATOM 1807 O O . ASP B 1 47 ? 1.151 -0.78 17.984 1 54.31 47 ASP B O 1
ATOM 1811 N N . ARG B 1 48 ? 1.807 -0.925 20.031 1 56.66 48 ARG B N 1
ATOM 1812 C CA . ARG B 1 48 ? 0.62 -0.477 20.75 1 56.66 48 ARG B CA 1
ATOM 1813 C C . ARG B 1 48 ? 0.187 0.909 20.297 1 56.66 48 ARG B C 1
ATOM 1815 O O . ARG B 1 48 ? -1.008 1.205 20.234 1 56.66 48 ARG B O 1
ATOM 1822 N N . ASP B 1 49 ? 1.165 1.827 19.906 1 61.31 49 ASP B N 1
ATOM 1823 C CA . ASP B 1 49 ? 0.745 3.201 19.641 1 61.31 49 ASP B CA 1
ATOM 1824 C C . ASP B 1 49 ? 0.116 3.336 18.266 1 61.31 49 ASP B C 1
ATOM 1826 O O . ASP B 1 49 ? -0.89 4.031 18.094 1 61.31 49 ASP B O 1
ATOM 1830 N N . THR B 1 50 ? 0.737 2.684 17.297 1 66.06 50 THR B N 1
ATOM 1831 C CA . THR B 1 50 ? 0.157 2.715 15.961 1 66.06 50 THR B CA 1
ATOM 1832 C C . THR B 1 50 ? -1.235 2.09 15.961 1 66.06 50 THR B C 1
ATOM 1834 O O . THR B 1 50 ? -2.121 2.535 15.227 1 66.06 50 THR B O 1
ATOM 1837 N N . GLY B 1 51 ? -1.396 1.28 16.844 1 71.94 51 GLY B N 1
ATOM 1838 C CA . GLY B 1 51 ? -2.668 0.579 16.922 1 71.94 51 GLY B CA 1
ATOM 1839 C C . GLY B 1 51 ? -3.75 1.39 17.609 1 71.94 51 GLY B C 1
ATOM 1840 O O . GLY B 1 51 ? -4.941 1.122 17.438 1 71.94 51 GLY B O 1
ATOM 1841 N N . ARG B 1 52 ? -3.412 2.457 18.25 1 76.81 52 ARG B N 1
ATOM 1842 C CA . ARG B 1 52 ? -4.324 3.236 19.078 1 76.81 52 ARG B CA 1
ATOM 1843 C C . ARG B 1 52 ? -5.125 4.223 18.234 1 76.81 52 ARG B C 1
ATOM 1845 O O . ARG B 1 52 ? -6.25 4.578 18.578 1 76.81 52 ARG B O 1
ATOM 1852 N N . VAL B 1 53 ? -4.531 4.676 17.188 1 87.06 53 VAL B N 1
ATOM 1853 C CA . VAL B 1 53 ? -5.199 5.684 16.359 1 87.06 53 VAL B CA 1
ATOM 1854 C C . VAL B 1 53 ? -6.156 5.004 15.383 1 87.06 53 VAL B C 1
ATOM 1856 O O . VAL B 1 53 ? -5.734 4.191 14.555 1 87.06 53 VAL B O 1
ATOM 1859 N N . PRO B 1 54 ? -7.43 5.266 15.453 1 90.12 54 PRO B N 1
ATOM 1860 C CA . PRO B 1 54 ? -8.422 4.57 14.641 1 90.12 54 PRO B CA 1
ATOM 1861 C C . PRO B 1 54 ? -8.539 5.145 13.227 1 90.12 54 PRO B C 1
ATOM 1863 O O . PRO B 1 54 ? -9.633 5.516 12.797 1 90.12 54 PRO B O 1
ATOM 1866 N N . ALA B 1 55 ? -7.457 5.152 12.547 1 93.81 55 ALA B N 1
ATOM 1867 C CA . ALA B 1 55 ? -7.453 5.684 11.188 1 93.81 55 ALA B CA 1
ATOM 1868 C C . ALA B 1 55 ? -7.855 4.613 10.18 1 93.81 55 ALA B C 1
ATOM 1870 O O . ALA B 1 55 ? -7.797 3.416 10.477 1 93.81 55 ALA B O 1
ATOM 1871 N N . ASP B 1 56 ? -8.32 5.043 9.047 1 90.88 56 ASP B N 1
ATOM 1872 C CA . ASP B 1 56 ? -8.68 4.117 7.98 1 90.88 56 ASP B CA 1
ATOM 1873 C C . ASP B 1 56 ? -7.445 3.375 7.461 1 90.88 56 ASP B C 1
ATOM 1875 O O . ASP B 1 56 ? -7.543 2.215 7.055 1 90.88 56 ASP B O 1
ATOM 1879 N N . VAL B 1 57 ? -6.348 4.062 7.453 1 90.81 57 VAL B N 1
ATOM 1880 C CA . VAL B 1 57 ? -5.043 3.502 7.113 1 90.81 57 VAL B CA 1
ATOM 1881 C C . VAL B 1 57 ? -4.012 3.922 8.156 1 90.81 57 VAL B C 1
ATOM 1883 O O . VAL B 1 57 ? -3.863 5.109 8.453 1 90.81 57 VAL B O 1
ATOM 1886 N N . ARG B 1 58 ? -3.33 2.953 8.742 1 92.94 58 ARG B N 1
ATOM 1887 C CA . ARG B 1 58 ? -2.26 3.209 9.703 1 92.94 58 ARG B CA 1
ATOM 1888 C C . ARG B 1 58 ? -0.917 2.723 9.164 1 92.94 58 ARG B C 1
ATOM 1890 O O . ARG B 1 58 ? -0.827 1.635 8.594 1 92.94 58 ARG B O 1
ATOM 1897 N N . VAL B 1 59 ? 0.064 3.576 9.375 1 92.12 59 VAL B N 1
ATOM 1898 C CA . VAL B 1 59 ? 1.372 3.227 8.828 1 92.12 59 VAL B CA 1
ATOM 1899 C C . VAL B 1 59 ? 2.455 3.494 9.875 1 92.12 59 VAL B C 1
ATOM 1901 O O . VAL B 1 59 ? 2.494 4.57 10.469 1 92.12 59 VAL B O 1
ATOM 1904 N N . GLY B 1 60 ? 3.232 2.531 10.125 1 91.31 60 GLY B N 1
ATOM 1905 C CA . GLY B 1 60 ? 4.492 2.707 10.836 1 91.31 60 GLY B CA 1
ATOM 1906 C C . GLY B 1 60 ? 5.699 2.666 9.922 1 91.31 60 GLY B C 1
ATOM 1907 O O . GLY B 1 60 ? 5.859 1.73 9.133 1 91.31 60 GLY B O 1
ATOM 1908 N N . VAL B 1 61 ? 6.453 3.729 9.969 1 89.5 61 VAL B N 1
ATOM 1909 C CA . VAL B 1 61 ? 7.652 3.791 9.133 1 89.5 61 VAL B CA 1
ATOM 1910 C C . VAL B 1 61 ? 8.898 3.725 10.016 1 89.5 61 VAL B C 1
ATOM 1912 O O . VAL B 1 61 ? 9.109 4.59 10.867 1 89.5 61 VAL B O 1
ATOM 1915 N N . ALA B 1 62 ? 9.641 2.711 9.844 1 88.62 62 ALA B N 1
ATOM 1916 C CA . ALA B 1 62 ? 10.945 2.553 10.477 1 88.62 62 ALA B CA 1
ATOM 1917 C C . ALA B 1 62 ? 12.07 2.627 9.453 1 88.62 62 ALA B C 1
ATOM 1919 O O . ALA B 1 62 ? 11.828 2.924 8.281 1 88.62 62 ALA B O 1
ATOM 1920 N N . ARG B 1 63 ? 13.359 2.559 9.844 1 81.12 63 ARG B N 1
ATOM 1921 C CA . ARG B 1 63 ? 14.508 2.725 8.961 1 81.12 63 ARG B CA 1
ATOM 1922 C C . ARG B 1 63 ? 14.492 1.697 7.836 1 81.12 63 ARG B C 1
ATOM 1924 O O . ARG B 1 63 ? 14.703 2.041 6.672 1 81.12 63 ARG B O 1
ATOM 1931 N N . LYS B 1 64 ? 14.164 0.397 8.023 1 77.69 64 LYS B N 1
AT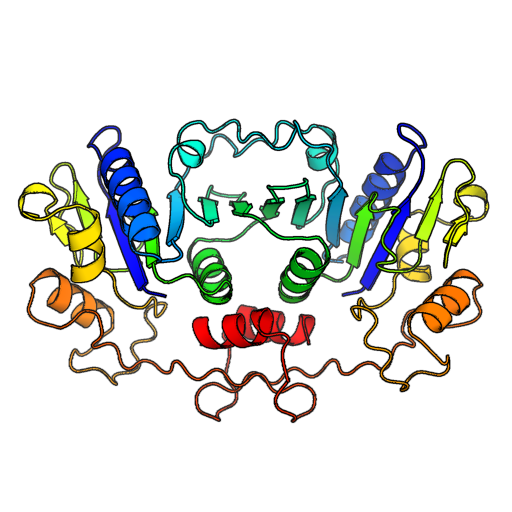OM 1932 C CA . LYS B 1 64 ? 14.234 -0.59 6.953 1 77.69 64 LYS B CA 1
ATOM 1933 C C . LYS B 1 64 ? 12.938 -1.392 6.855 1 77.69 64 LYS B C 1
ATOM 1935 O O . LYS B 1 64 ? 12.938 -2.514 6.348 1 77.69 64 LYS B O 1
ATOM 1940 N N . GLU B 1 65 ? 11.922 -0.781 7.375 1 84.75 65 GLU B N 1
ATOM 1941 C CA . GLU B 1 65 ? 10.656 -1.501 7.309 1 84.75 65 GLU B CA 1
ATOM 1942 C C . GLU B 1 65 ? 9.469 -0.551 7.48 1 84.75 65 GLU B C 1
ATOM 1944 O O . GLU B 1 65 ? 9.508 0.345 8.328 1 84.75 65 GLU B O 1
ATOM 1949 N N . THR B 1 66 ? 8.555 -0.691 6.68 1 88 66 THR B N 1
ATOM 1950 C CA . THR B 1 66 ? 7.277 0.005 6.75 1 88 66 THR B CA 1
ATOM 1951 C C . THR B 1 66 ? 6.125 -0.99 6.867 1 88 66 THR B C 1
ATOM 1953 O O . THR B 1 66 ? 6.113 -2.018 6.188 1 88 66 THR B O 1
ATOM 1956 N N . VAL B 1 67 ? 5.25 -0.765 7.805 1 89.75 67 VAL B N 1
ATOM 1957 C CA . VAL B 1 67 ? 4.078 -1.619 7.969 1 89.75 67 VAL B CA 1
ATOM 1958 C C . VAL B 1 67 ? 2.807 -0.799 7.762 1 89.75 67 VAL B C 1
ATOM 1960 O O . VAL B 1 67 ? 2.66 0.286 8.328 1 89.75 67 VAL B O 1
ATOM 1963 N N . LEU B 1 68 ? 1.94 -1.32 6.957 1 89 68 LEU B N 1
ATOM 1964 C CA . LEU B 1 68 ? 0.654 -0.684 6.691 1 89 68 LEU B CA 1
ATOM 1965 C C . LEU B 1 68 ? -0.497 -1.568 7.16 1 89 68 LEU B C 1
ATOM 1967 O O . LEU B 1 68 ? -0.486 -2.779 6.934 1 89 68 LEU B O 1
ATOM 1971 N N . PHE B 1 69 ? -1.406 -0.923 7.816 1 88.44 69 PHE B N 1
ATOM 1972 C CA . PHE B 1 69 ? -2.664 -1.556 8.195 1 88.44 69 PHE B CA 1
ATOM 1973 C C . PHE B 1 69 ? -3.84 -0.899 7.484 1 88.44 69 PHE B C 1
ATOM 1975 O O . PHE B 1 69 ? -4.031 0.315 7.578 1 88.44 69 PHE B O 1
ATOM 1982 N N . LEU B 1 70 ? -4.605 -1.653 6.789 1 85.69 70 LEU B N 1
ATOM 1983 C CA . LEU B 1 70 ? -5.781 -1.165 6.074 1 85.69 70 LEU B CA 1
ATOM 1984 C C . LEU B 1 70 ? -6.742 -2.309 5.762 1 85.69 70 LEU B C 1
ATOM 1986 O O . LEU B 1 70 ? -6.43 -3.473 6.02 1 85.69 70 LEU B O 1
ATOM 1990 N N . ASP B 1 71 ? -7.883 -1.958 5.285 1 82.81 71 ASP B N 1
ATOM 1991 C CA . ASP B 1 71 ? -8.906 -2.945 4.953 1 82.81 71 ASP B CA 1
ATOM 1992 C C . ASP B 1 71 ? -9.039 -3.109 3.441 1 82.81 71 ASP B C 1
ATOM 1994 O O . ASP B 1 71 ? -9.805 -2.387 2.799 1 82.81 71 ASP B O 1
ATOM 1998 N N . LEU B 1 72 ? -8.211 -4.051 2.922 1 81 72 LEU B N 1
ATOM 1999 C CA . LEU B 1 72 ? -8.258 -4.383 1.502 1 81 72 LEU B CA 1
ATOM 2000 C C . LEU B 1 72 ? -8.555 -5.863 1.299 1 81 72 LEU B C 1
ATOM 2002 O O . LEU B 1 72 ? -8.039 -6.711 2.035 1 81 72 LEU B O 1
ATOM 2006 N N . ASP B 1 73 ? -9.344 -6.117 0.322 1 80.44 73 ASP B N 1
ATOM 2007 C CA . ASP B 1 73 ? -9.484 -7.52 -0.069 1 80.44 73 ASP B CA 1
ATOM 2008 C C . ASP B 1 73 ? -8.359 -7.945 -1.006 1 80.44 73 ASP B C 1
ATOM 2010 O O . ASP B 1 73 ? -7.496 -7.137 -1.354 1 80.44 73 ASP B O 1
ATOM 2014 N N . ILE B 1 74 ? -8.359 -9.164 -1.383 1 86.25 74 ILE B N 1
ATOM 2015 C CA . ILE B 1 74 ? -7.223 -9.758 -2.08 1 86.25 74 ILE B CA 1
ATOM 2016 C C . ILE B 1 74 ? -7.074 -9.117 -3.459 1 86.25 74 ILE B C 1
ATOM 2018 O O . ILE B 1 74 ? -5.953 -8.891 -3.926 1 86.25 74 ILE B O 1
ATOM 2022 N N . ASP B 1 75 ? -8.125 -8.82 -4.156 1 80.31 75 ASP B N 1
ATOM 2023 C CA . ASP B 1 75 ? -8.031 -8.188 -5.469 1 80.31 75 ASP B CA 1
ATOM 2024 C C . ASP B 1 75 ? -7.387 -6.805 -5.371 1 80.31 75 ASP B C 1
ATOM 2026 O O . ASP B 1 75 ? -6.52 -6.461 -6.172 1 80.31 75 ASP B O 1
ATOM 2030 N N . ALA B 1 76 ? -7.82 -6.051 -4.355 1 76.25 76 ALA B N 1
ATOM 2031 C CA . ALA B 1 76 ? -7.242 -4.727 -4.133 1 76.25 76 ALA B CA 1
ATOM 2032 C C . ALA B 1 76 ? -5.77 -4.828 -3.754 1 76.25 76 ALA B C 1
ATOM 2034 O O . ALA B 1 76 ? -4.957 -3.998 -4.168 1 76.25 76 ALA B O 1
ATOM 2035 N N . VAL B 1 77 ? -5.477 -5.844 -2.965 1 84.62 77 VAL B N 1
ATOM 2036 C CA . VAL B 1 77 ? -4.086 -6.07 -2.58 1 84.62 77 VAL B CA 1
ATOM 2037 C C . VAL B 1 77 ? -3.242 -6.336 -3.824 1 84.62 77 VAL B C 1
ATOM 2039 O O . VAL B 1 77 ? -2.195 -5.711 -4.016 1 84.62 77 VAL B O 1
ATOM 2042 N N . LEU B 1 78 ? -3.699 -7.195 -4.66 1 84.44 78 LEU B N 1
ATOM 2043 C CA . LEU B 1 78 ? -2.93 -7.531 -5.855 1 84.44 78 LEU B CA 1
ATOM 2044 C C . LEU B 1 78 ? -2.816 -6.328 -6.785 1 84.44 78 LEU B C 1
ATOM 2046 O O . LEU B 1 78 ? -1.789 -6.137 -7.441 1 84.44 78 LEU B O 1
ATOM 2050 N N . GLY B 1 79 ? -3.869 -5.578 -6.828 1 76.38 79 GLY B N 1
ATOM 2051 C CA . GLY B 1 79 ? -3.787 -4.328 -7.57 1 76.38 79 GLY B CA 1
ATOM 2052 C C . GLY B 1 79 ? -2.709 -3.395 -7.047 1 76.38 79 GLY B C 1
ATOM 2053 O O . GLY B 1 79 ? -1.956 -2.811 -7.828 1 76.38 79 GLY B O 1
ATOM 2054 N N . LEU B 1 80 ? -2.684 -3.252 -5.773 1 76.5 80 LEU B N 1
ATOM 2055 C CA . LEU B 1 80 ? -1.684 -2.398 -5.141 1 76.5 80 LEU B CA 1
ATOM 2056 C C . LEU B 1 80 ? -0.276 -2.922 -5.406 1 76.5 80 LEU B C 1
ATOM 2058 O O . LEU B 1 80 ? 0.625 -2.15 -5.742 1 76.5 80 LEU B O 1
ATOM 2062 N N . LEU B 1 81 ? -0.095 -4.219 -5.332 1 84.31 81 LEU B N 1
ATOM 2063 C CA . LEU B 1 81 ? 1.219 -4.824 -5.523 1 84.31 81 LEU B CA 1
ATOM 2064 C C . LEU B 1 81 ? 1.69 -4.656 -6.965 1 84.31 81 LEU B C 1
ATOM 2066 O O . LEU B 1 81 ? 2.889 -4.516 -7.219 1 84.31 81 LEU B O 1
ATOM 2070 N N . ALA B 1 82 ? 0.794 -4.691 -7.863 1 76.75 82 ALA B N 1
ATOM 2071 C CA . ALA B 1 82 ? 1.139 -4.5 -9.273 1 76.75 82 ALA B CA 1
ATOM 2072 C C . ALA B 1 82 ? 1.795 -3.143 -9.492 1 76.75 82 ALA B C 1
ATOM 2074 O O . ALA B 1 82 ? 2.584 -2.973 -10.43 1 76.75 82 ALA B O 1
ATOM 2075 N N . LEU B 1 83 ? 1.552 -2.287 -8.562 1 70.44 83 LEU B N 1
ATOM 2076 C CA . LEU B 1 83 ? 2.074 -0.933 -8.695 1 70.44 83 LEU B CA 1
ATOM 2077 C C . LEU B 1 83 ? 3.486 -0.836 -8.125 1 70.44 83 LEU B C 1
ATOM 2079 O O . LEU B 1 83 ? 4.18 0.161 -8.336 1 70.44 83 LEU B O 1
ATOM 2083 N N . LEU B 1 84 ? 3.9 -1.8 -7.48 1 74.12 84 LEU B N 1
ATOM 2084 C CA . LEU B 1 84 ? 5.164 -1.715 -6.754 1 74.12 84 LEU B CA 1
ATOM 2085 C C . LEU B 1 84 ? 6.305 -2.299 -7.578 1 74.12 84 LEU B C 1
ATOM 2087 O O . LEU B 1 84 ? 7.43 -2.422 -7.09 1 74.12 84 LEU B O 1
ATOM 2091 N N . GLY B 1 85 ? 6.07 -2.676 -8.836 1 74.69 85 GLY B N 1
ATOM 2092 C CA . GLY B 1 85 ? 7.125 -3.146 -9.711 1 74.69 85 GLY B CA 1
ATOM 2093 C C . GLY B 1 85 ? 7.594 -4.555 -9.383 1 74.69 85 GLY B C 1
ATOM 2094 O O . GLY B 1 85 ? 8.758 -4.891 -9.594 1 74.69 85 GLY B O 1
ATOM 2095 N N . LEU B 1 86 ? 6.754 -5.316 -8.781 1 85.62 86 LEU B N 1
ATOM 2096 C CA . LEU B 1 86 ? 7.082 -6.707 -8.492 1 85.62 86 LEU B CA 1
ATOM 2097 C C . LEU B 1 86 ? 7.023 -7.555 -9.758 1 85.62 86 LEU B C 1
ATOM 2099 O O . LEU B 1 86 ? 6.184 -7.312 -10.633 1 85.62 86 LEU B O 1
ATOM 2103 N N . ASP B 1 87 ? 7.953 -8.508 -9.859 1 89.25 87 ASP B N 1
ATOM 2104 C CA . ASP B 1 87 ? 7.938 -9.445 -10.977 1 89.25 87 ASP B CA 1
ATOM 2105 C C . ASP B 1 87 ? 6.957 -10.586 -10.711 1 89.25 87 ASP B C 1
ATOM 2107 O O . ASP B 1 87 ? 6.164 -10.945 -11.586 1 89.25 87 ASP B O 1
ATOM 2111 N N . TYR B 1 88 ? 7.012 -11.117 -9.516 1 95.88 88 TYR B N 1
ATOM 2112 C CA . TYR B 1 88 ? 6.184 -12.258 -9.141 1 95.88 88 TYR B CA 1
ATOM 2113 C C . TYR B 1 88 ? 5.5 -12.016 -7.797 1 95.88 88 TYR B C 1
ATOM 2115 O O . TYR B 1 88 ? 6.051 -11.336 -6.926 1 95.88 88 TYR B O 1
ATOM 2123 N N . VAL B 1 89 ? 4.367 -12.555 -7.633 1 96.94 89 VAL B N 1
ATOM 2124 C CA . VAL B 1 89 ? 3.693 -12.625 -6.344 1 96.94 89 VAL B CA 1
ATOM 2125 C C . VAL B 1 89 ? 3.215 -14.047 -6.082 1 96.94 89 VAL B C 1
ATOM 2127 O O . VAL B 1 89 ? 2.545 -14.648 -6.922 1 96.94 89 VAL B O 1
ATOM 2130 N N . LEU B 1 90 ? 3.617 -14.609 -4.992 1 98.56 90 LEU B N 1
ATOM 2131 C CA . LEU B 1 90 ? 3.064 -15.867 -4.512 1 98.56 90 LEU B CA 1
ATOM 2132 C C . LEU B 1 90 ? 1.925 -15.625 -3.527 1 98.56 90 LEU B C 1
ATOM 2134 O O . LEU B 1 90 ? 2.078 -14.859 -2.572 1 98.56 90 LEU B O 1
ATOM 2138 N N . VAL B 1 91 ? 0.807 -16.203 -3.814 1 97.94 91 VAL B N 1
ATOM 2139 C CA . VAL B 1 91 ? -0.367 -16.062 -2.959 1 97.94 91 VAL B CA 1
ATOM 2140 C C . VAL B 1 91 ? -0.679 -17.391 -2.283 1 97.94 91 VAL B C 1
ATOM 2142 O O . VAL B 1 91 ? -0.995 -18.375 -2.955 1 97.94 91 VAL B O 1
ATOM 2145 N N . GLU B 1 92 ? -0.587 -17.422 -1.012 1 97.56 92 GLU B N 1
ATOM 2146 C CA . GLU B 1 92 ? -0.883 -18.641 -0.251 1 97.56 92 GLU B CA 1
ATOM 2147 C C . GLU B 1 92 ? -2.295 -18.594 0.326 1 97.56 92 GLU B C 1
ATOM 2149 O O . GLU B 1 92 ? -2.631 -17.688 1.092 1 97.56 92 GLU B O 1
ATOM 2154 N N . GLY B 1 93 ? -3.072 -19.562 -0.077 1 96.06 93 GLY B N 1
ATOM 2155 C CA . GLY B 1 93 ? -4.438 -19.656 0.416 1 96.06 93 GLY B CA 1
ATOM 2156 C C . GLY B 1 93 ? -5.465 -19.109 -0.562 1 96.06 93 GLY B C 1
ATOM 2157 O O . GLY B 1 93 ? -5.391 -19.391 -1.762 1 96.06 93 GLY B O 1
ATOM 2158 N N . PHE B 1 94 ? -6.613 -18.562 -0.075 1 95.31 94 PHE B N 1
ATOM 2159 C CA . PHE B 1 94 ? -7.703 -18 -0.866 1 95.31 94 PHE B CA 1
ATOM 2160 C C . PHE B 1 94 ? -8.312 -19.062 -1.772 1 95.31 94 PHE B C 1
ATOM 2162 O O . PHE B 1 94 ? -8.477 -18.844 -2.973 1 95.31 94 PHE B O 1
ATOM 2169 N N . LYS B 1 95 ? -8.625 -20.141 -1.189 1 94.88 95 LYS B N 1
ATOM 2170 C CA . LYS B 1 95 ? -9.086 -21.297 -1.937 1 94.88 95 LYS B CA 1
ATOM 2171 C C . LYS B 1 95 ? -10.359 -20.984 -2.713 1 94.88 95 LYS B C 1
ATOM 2173 O O . LYS B 1 95 ? -10.633 -21.609 -3.744 1 94.88 95 LYS B O 1
ATOM 2178 N N . SER B 1 96 ? -11.133 -20.062 -2.223 1 93.5 96 SER B N 1
ATOM 2179 C CA . SER B 1 96 ? -12.406 -19.75 -2.859 1 93.5 96 SER B CA 1
ATOM 2180 C C . SER B 1 96 ? -12.211 -18.812 -4.047 1 93.5 96 SER B C 1
ATOM 2182 O O . SER B 1 96 ? -13.156 -18.5 -4.773 1 93.5 96 SER B O 1
ATOM 2184 N N . ARG B 1 97 ? -11.016 -18.344 -4.215 1 93.75 97 ARG B N 1
ATOM 2185 C CA . ARG B 1 97 ? -10.695 -17.438 -5.301 1 93.75 97 ARG B CA 1
ATOM 2186 C C . ARG B 1 97 ? -9.711 -18.062 -6.281 1 93.75 97 ARG B C 1
ATOM 2188 O O . ARG B 1 97 ? -8.875 -18.875 -5.887 1 93.75 97 ARG B O 1
ATOM 2195 N N . GLU B 1 98 ? -9.844 -17.75 -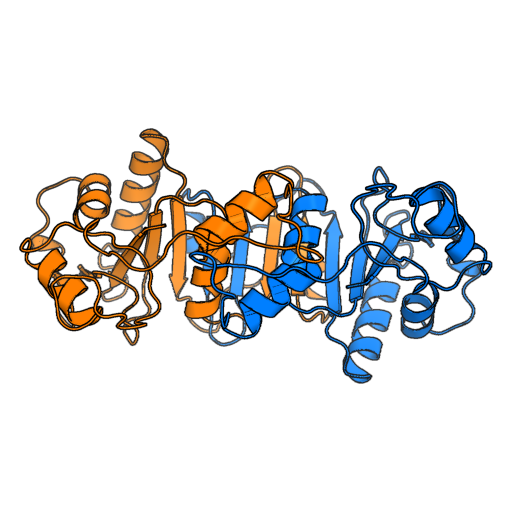7.547 1 94.69 98 GLU B N 1
ATOM 2196 C CA . GLU B 1 98 ? -8.875 -18.156 -8.562 1 94.69 98 GLU B CA 1
ATOM 2197 C C . GLU B 1 98 ? -8.047 -16.953 -9.031 1 94.69 98 GLU B C 1
ATOM 2199 O O . GLU B 1 98 ? -8.453 -16.234 -9.945 1 94.69 98 GLU B O 1
ATOM 2204 N N . LEU B 1 99 ? -6.914 -16.766 -8.438 1 93.88 99 LEU B N 1
ATOM 2205 C CA . LEU B 1 99 ? -6.129 -15.547 -8.586 1 93.88 99 LEU B CA 1
ATOM 2206 C C . LEU B 1 99 ? -5.004 -15.75 -9.594 1 93.88 99 LEU B C 1
ATOM 2208 O O . LEU B 1 99 ? -4.344 -14.789 -10 1 93.88 99 LEU B O 1
ATOM 2212 N N . GLY B 1 100 ? -4.723 -16.906 -10.055 1 96.69 100 GLY B N 1
ATOM 2213 C CA . GLY B 1 100 ? -3.713 -17.375 -10.984 1 96.69 100 GLY B CA 1
ATOM 2214 C C . GLY B 1 100 ? -3.754 -18.875 -11.203 1 96.69 100 GLY B C 1
ATOM 2215 O O . GLY B 1 100 ? -4.75 -19.531 -10.883 1 96.69 100 GLY B O 1
ATOM 2216 N N . VAL B 1 101 ? -2.689 -19.328 -11.844 1 98.5 101 VAL B N 1
ATOM 2217 C CA . VAL B 1 101 ? -2.496 -20.781 -11.789 1 98.5 101 VAL B CA 1
ATOM 2218 C C . VAL B 1 101 ? -2.176 -21.203 -10.359 1 98.5 101 VAL B C 1
ATOM 2220 O O . VAL B 1 101 ? -1.484 -20.484 -9.633 1 98.5 101 VAL B O 1
ATOM 2223 N N . ARG B 1 102 ? -2.656 -22.406 -10 1 98.56 102 ARG B N 1
ATOM 2224 C CA . ARG B 1 102 ? -2.508 -22.875 -8.625 1 98.56 102 ARG B CA 1
ATOM 2225 C C . ARG B 1 102 ? -1.56 -24.062 -8.555 1 98.56 102 ARG B C 1
ATOM 2227 O O . ARG B 1 102 ? -1.582 -24.938 -9.422 1 98.56 102 ARG B O 1
ATOM 2234 N N . VAL B 1 103 ? -0.765 -24.062 -7.559 1 98.75 103 VAL B N 1
ATOM 2235 C CA . VAL B 1 103 ? -0.101 -25.281 -7.113 1 98.75 103 VAL B CA 1
ATOM 2236 C C . VAL B 1 103 ? -0.873 -25.891 -5.949 1 98.75 103 VAL B C 1
ATOM 2238 O O . VAL B 1 103 ? -1.037 -25.266 -4.902 1 98.75 103 VAL B O 1
ATOM 2241 N N . GLY B 1 104 ? -1.342 -27.078 -6.141 1 98.62 104 GLY B N 1
ATOM 2242 C CA . GLY B 1 104 ? -2.188 -27.734 -5.152 1 98.62 104 GLY B CA 1
ATOM 2243 C C . GLY B 1 104 ? -1.438 -28.734 -4.289 1 98.62 104 GLY B C 1
ATOM 2244 O O . GLY B 1 104 ? -0.872 -29.703 -4.801 1 98.62 104 GLY B O 1
A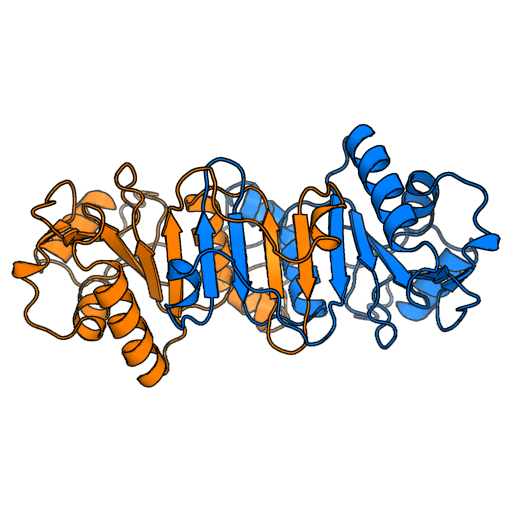TOM 2245 N N . PHE B 1 105 ? -1.422 -28.453 -3.055 1 98.44 105 PHE B N 1
ATOM 2246 C CA . PHE B 1 105 ? -0.837 -29.375 -2.088 1 98.44 105 PHE B CA 1
ATOM 2247 C C . PHE B 1 105 ? -1.916 -30.234 -1.438 1 98.44 105 PHE B C 1
ATOM 2249 O O . PHE B 1 105 ? -3.092 -29.859 -1.429 1 98.44 105 PHE B O 1
ATOM 2256 N N . GLY B 1 106 ? -1.562 -31.406 -0.894 1 96.81 106 GLY B N 1
ATOM 2257 C CA . GLY B 1 106 ? -2.463 -32.281 -0.146 1 96.81 106 GLY B CA 1
ATOM 2258 C C . GLY B 1 106 ? -3.619 -32.781 -0.979 1 96.81 106 GLY B C 1
ATOM 2259 O O . GLY B 1 106 ? -4.742 -32.906 -0.485 1 96.81 106 GLY B O 1
ATOM 2260 N N . GLY B 1 107 ? -3.393 -32.875 -2.262 1 95 107 GLY B N 1
ATOM 2261 C CA . GLY B 1 107 ? -4.406 -33.469 -3.125 1 95 107 GLY B CA 1
ATOM 2262 C C . GLY B 1 107 ? -5.383 -32.438 -3.674 1 95 107 GLY B C 1
ATOM 2263 O O . GLY B 1 107 ? -6.355 -32.812 -4.344 1 95 107 GLY B O 1
ATOM 2264 N N . TYR B 1 108 ? -5.188 -31.219 -3.359 1 95.56 108 TYR B N 1
ATOM 2265 C CA . TYR B 1 108 ? -6.078 -30.188 -3.896 1 95.56 108 TYR B CA 1
ATOM 2266 C C . TYR B 1 108 ? -5.957 -30.109 -5.414 1 95.56 108 TYR B C 1
ATOM 2268 O O . TYR B 1 108 ? -4.852 -29.969 -5.945 1 95.56 108 TYR B O 1
ATOM 2276 N N . THR B 1 109 ? -7.07 -30.078 -6.18 1 94.5 109 THR B N 1
ATOM 2277 C CA . THR B 1 109 ? -6.992 -30.125 -7.637 1 94.5 109 THR B CA 1
ATOM 2278 C C . THR B 1 109 ? -8.008 -29.172 -8.266 1 94.5 109 THR B C 1
ATOM 2280 O O . THR B 1 109 ? -8.094 -29.078 -9.492 1 94.5 109 THR B O 1
ATOM 2283 N N . GLU B 1 110 ? -8.773 -28.484 -7.477 1 94.56 110 GLU B N 1
ATOM 2284 C CA . GLU B 1 110 ? -9.859 -27.656 -7.992 1 94.56 110 GLU B CA 1
ATOM 2285 C C . GLU B 1 110 ? -9.328 -26.469 -8.781 1 94.56 110 GLU B C 1
ATOM 2287 O O . GLU B 1 110 ? -8.352 -25.844 -8.375 1 94.56 110 GLU B O 1
ATOM 2292 N N . GLY B 1 111 ? -10.023 -26.203 -10.016 1 94.81 111 GLY B N 1
ATOM 2293 C CA . GLY B 1 111 ? -9.656 -25.047 -10.812 1 94.81 111 GLY B CA 1
ATOM 2294 C C . GLY B 1 111 ? -8.398 -25.25 -11.633 1 94.81 111 GLY B C 1
ATOM 2295 O O . GLY B 1 111 ? -8.062 -26.391 -11.984 1 94.81 111 GLY B O 1
ATOM 2296 N N . PRO B 1 112 ? -7.68 -24.188 -12.086 1 97.62 112 PRO B N 1
ATOM 2297 C CA . PRO B 1 112 ? -6.426 -24.297 -12.836 1 97.62 112 PRO B CA 1
ATOM 2298 C C . PRO B 1 112 ? -5.238 -24.672 -11.961 1 97.62 112 PRO B C 1
ATOM 2300 O O . PRO B 1 112 ? -4.375 -23.828 -11.688 1 97.62 112 PRO B O 1
ATOM 2303 N N . THR B 1 113 ? -5.246 -25.922 -11.562 1 98.12 113 THR B N 1
ATOM 2304 C CA . THR B 1 113 ? -4.336 -26.359 -10.508 1 98.12 113 THR B CA 1
ATOM 2305 C C . THR B 1 113 ? -3.363 -27.406 -11.039 1 98.12 113 THR B C 1
ATOM 2307 O O . THR B 1 113 ? -3.764 -28.344 -11.742 1 98.12 113 THR B O 1
ATOM 2310 N N . VAL B 1 114 ? -2.113 -27.25 -10.773 1 98.38 114 VAL B N 1
ATOM 2311 C CA . VAL B 1 114 ? -1.076 -28.266 -10.914 1 98.38 114 VAL B CA 1
ATOM 2312 C C . VAL B 1 114 ? -0.82 -28.938 -9.57 1 98.38 114 VAL B C 1
ATOM 2314 O O . VAL B 1 114 ? -0.433 -28.266 -8.602 1 98.38 114 VAL B O 1
ATOM 2317 N N . PRO B 1 115 ? -1.024 -30.234 -9.547 1 98 115 PRO B N 1
ATOM 2318 C CA . PRO B 1 115 ? -0.701 -30.906 -8.281 1 98 115 PRO B CA 1
ATOM 2319 C C . PRO B 1 115 ? 0.774 -30.781 -7.91 1 98 115 PRO B C 1
ATOM 2321 O O . PRO B 1 115 ? 1.648 -30.953 -8.758 1 98 115 PRO B O 1
ATOM 2324 N N . ALA B 1 116 ? 1.008 -30.422 -6.641 1 98.12 116 ALA B N 1
ATOM 2325 C CA . ALA B 1 116 ? 2.377 -30.219 -6.176 1 98.12 116 ALA B CA 1
ATOM 2326 C C . ALA B 1 116 ? 3.244 -31.438 -6.461 1 98.12 116 ALA B C 1
ATOM 2328 O O . ALA B 1 116 ? 4.43 -31.297 -6.777 1 98.12 116 ALA B O 1
ATOM 2329 N N . GLU B 1 117 ? 2.686 -32.594 -6.426 1 96.06 117 GLU B N 1
ATOM 2330 C CA . GLU B 1 117 ? 3.42 -33.844 -6.617 1 96.06 117 GLU B CA 1
ATOM 2331 C C . GLU B 1 117 ? 3.877 -34 -8.062 1 96.06 117 GLU B C 1
ATOM 2333 O O . GLU B 1 117 ? 4.77 -34.781 -8.359 1 96.06 117 GLU B O 1
ATOM 2338 N N . GLU B 1 118 ? 3.281 -33.281 -8.891 1 96.38 118 GLU B N 1
ATOM 2339 C CA . GLU B 1 118 ? 3.627 -33.406 -10.305 1 96.38 118 GLU B CA 1
ATOM 2340 C C . GLU B 1 118 ? 4.699 -32.375 -10.688 1 96.38 118 GLU B C 1
ATOM 2342 O O . GLU B 1 118 ? 5.215 -32.406 -11.805 1 96.38 118 GLU B O 1
ATOM 2347 N N . ILE B 1 119 ? 4.988 -31.469 -9.836 1 96.12 119 ILE B N 1
ATOM 2348 C CA . ILE B 1 119 ? 6.039 -30.484 -10.094 1 96.12 119 ILE B CA 1
ATOM 2349 C C . ILE B 1 119 ? 7.406 -31.125 -9.875 1 96.12 119 ILE B C 1
ATOM 2351 O O . ILE B 1 119 ? 7.746 -31.516 -8.758 1 96.12 119 ILE B O 1
ATOM 2355 N N . ASP B 1 120 ? 8.227 -31.172 -10.914 1 94.5 120 ASP B N 1
ATOM 2356 C CA . ASP B 1 120 ? 9.5 -31.875 -10.898 1 94.5 120 ASP B CA 1
ATOM 2357 C C . ASP B 1 120 ? 10.672 -30.891 -10.945 1 94.5 120 ASP B C 1
ATOM 2359 O O . ASP B 1 120 ? 11.805 -31.281 -11.219 1 94.5 120 ASP B O 1
ATOM 2363 N N . THR B 1 121 ? 10.477 -29.719 -10.797 1 96.44 121 THR B N 1
ATOM 2364 C CA . THR B 1 121 ? 11.492 -28.656 -10.789 1 96.44 121 THR B CA 1
ATOM 2365 C C . THR B 1 121 ? 11.555 -27.969 -9.43 1 96.44 121 THR B C 1
ATOM 2367 O O . THR B 1 121 ? 10.805 -28.328 -8.516 1 96.44 121 THR B O 1
ATOM 2370 N N . SER B 1 122 ? 12.531 -27.031 -9.312 1 98 122 SER B N 1
ATOM 2371 C CA . SER B 1 122 ? 12.594 -26.234 -8.086 1 98 122 SER B CA 1
ATOM 2372 C C . SER B 1 122 ? 11.359 -25.359 -7.93 1 98 122 SER B C 1
ATOM 2374 O O . SER B 1 122 ? 10.68 -25.062 -8.914 1 98 122 SER B O 1
ATOM 2376 N N . PRO B 1 123 ? 11.023 -25 -6.699 1 98.5 123 PRO B N 1
ATOM 2377 C CA . PRO B 1 123 ? 9.891 -24.094 -6.504 1 98.5 123 PRO B CA 1
ATOM 2378 C C . PRO B 1 123 ? 9.992 -22.828 -7.352 1 98.5 123 PRO B C 1
ATOM 2380 O O . PRO B 1 123 ? 8.992 -22.375 -7.914 1 98.5 123 PRO B O 1
ATOM 2383 N N . ALA B 1 124 ? 11.203 -22.234 -7.453 1 98.69 124 ALA B N 1
ATOM 2384 C CA . ALA B 1 124 ? 11.391 -21.031 -8.258 1 98.69 124 ALA B CA 1
ATOM 2385 C C . ALA B 1 124 ? 11.109 -21.312 -9.734 1 98.69 124 ALA B C 1
ATOM 2387 O O . ALA B 1 124 ? 10.461 -20.5 -10.414 1 98.69 124 ALA B O 1
ATOM 2388 N N . ASP B 1 125 ? 11.602 -22.453 -10.203 1 98.56 125 ASP B N 1
ATOM 2389 C CA . ASP B 1 125 ? 11.344 -22.828 -11.586 1 98.56 125 ASP B CA 1
ATOM 2390 C C . ASP B 1 125 ? 9.844 -23.031 -11.828 1 98.56 125 ASP B C 1
ATOM 2392 O O . ASP B 1 125 ? 9.336 -22.703 -12.906 1 98.56 125 ASP B O 1
ATOM 2396 N N . ALA B 1 126 ? 9.195 -23.609 -10.844 1 98.62 126 ALA B N 1
ATOM 2397 C CA . ALA B 1 126 ? 7.75 -23.781 -10.953 1 98.62 126 ALA B CA 1
ATOM 2398 C C . ALA B 1 126 ? 7.043 -22.438 -11.078 1 98.62 126 ALA B C 1
ATOM 2400 O O . ALA B 1 126 ? 6.113 -22.297 -11.883 1 98.62 126 ALA B O 1
ATOM 2401 N N . VAL B 1 127 ? 7.441 -21.469 -10.281 1 98.75 127 VAL B N 1
ATOM 2402 C CA . VAL B 1 127 ? 6.848 -20.141 -10.367 1 98.75 127 VAL B CA 1
ATOM 2403 C C . VAL B 1 127 ? 7.031 -19.578 -11.773 1 98.75 127 VAL B C 1
ATOM 2405 O O . VAL B 1 127 ? 6.078 -19.094 -12.391 1 98.75 127 VAL B O 1
ATOM 2408 N N . GLU B 1 128 ? 8.25 -19.672 -12.305 1 98 128 GLU B N 1
ATOM 2409 C CA . GLU B 1 128 ? 8.523 -19.141 -13.633 1 98 128 GLU B CA 1
ATOM 2410 C C . GLU B 1 128 ? 7.68 -19.859 -14.688 1 98 128 GLU B C 1
ATOM 2412 O O . GLU B 1 128 ? 7.273 -19.25 -15.68 1 98 128 GLU B O 1
ATOM 2417 N N . ARG B 1 129 ? 7.426 -21.062 -14.414 1 98 129 ARG B N 1
ATOM 2418 C CA . ARG B 1 129 ? 6.727 -21.891 -15.398 1 98 129 ARG B CA 1
ATOM 2419 C C . ARG B 1 129 ? 5.223 -21.641 -15.352 1 98 129 ARG B C 1
ATOM 2421 O O . ARG B 1 129 ? 4.547 -21.719 -16.375 1 98 129 ARG B O 1
ATOM 2428 N N . TYR B 1 130 ? 4.695 -21.297 -14.18 1 98.44 130 TYR B N 1
ATOM 2429 C CA . TYR B 1 130 ? 3.242 -21.391 -14.062 1 98.44 130 TYR B CA 1
ATOM 2430 C C . TYR B 1 130 ? 2.641 -20.047 -13.68 1 98.44 130 TYR B C 1
ATOM 2432 O O . TYR B 1 130 ? 1.434 -19.828 -13.828 1 98.44 130 TYR B O 1
ATOM 2440 N N . ALA B 1 131 ? 3.41 -19.109 -13.117 1 98.56 131 ALA B N 1
ATOM 2441 C CA . ALA B 1 131 ? 2.844 -17.828 -12.734 1 98.56 131 ALA B CA 1
ATOM 2442 C C . ALA B 1 131 ? 2.359 -17.047 -13.961 1 98.56 131 ALA B C 1
ATOM 2444 O O . ALA B 1 131 ? 3.033 -17.031 -14.992 1 98.56 131 ALA B O 1
ATOM 2445 N N . VAL B 1 132 ? 1.239 -16.406 -13.852 1 96.5 132 VAL B N 1
ATOM 2446 C CA . VAL B 1 132 ? 0.658 -15.664 -14.977 1 96.5 132 VAL B CA 1
ATOM 2447 C C . VAL B 1 132 ? 0.284 -14.25 -14.523 1 96.5 132 VAL B C 1
ATOM 2449 O O . VAL B 1 132 ? 0.184 -13.984 -13.328 1 96.5 132 VAL B O 1
ATOM 2452 N N . LYS B 1 133 ? 0.132 -13.445 -15.5 1 89.5 133 LYS B N 1
ATOM 2453 C CA . LYS B 1 133 ? -0.308 -12.078 -15.227 1 89.5 133 LYS B CA 1
ATOM 2454 C C . LYS B 1 133 ? -1.652 -12.07 -14.5 1 89.5 133 LYS B C 1
ATOM 2456 O O . LYS B 1 133 ? -2.562 -12.82 -14.867 1 89.5 133 LYS B O 1
ATOM 2461 N N . TYR B 1 134 ? -1.739 -11.281 -13.445 1 86.06 134 TYR B N 1
ATOM 2462 C CA . TYR B 1 134 ? -3.033 -11.094 -12.797 1 86.06 134 TYR B CA 1
ATOM 2463 C C . TYR B 1 134 ? -3.924 -10.172 -13.617 1 86.06 134 TYR B C 1
ATOM 2465 O O . TYR B 1 134 ? -3.568 -9.016 -13.867 1 86.06 134 TYR B O 1
ATOM 2473 N N . THR B 1 135 ? -5.129 -10.633 -13.984 1 75.62 135 THR B N 1
ATOM 2474 C CA . THR B 1 135 ? -5.988 -9.859 -14.867 1 75.62 135 THR B CA 1
ATOM 2475 C C . THR B 1 135 ? -7.328 -9.562 -14.203 1 75.62 135 THR B C 1
ATOM 2477 O O . THR B 1 135 ? -8.211 -8.961 -14.812 1 75.62 135 THR B O 1
ATOM 2480 N N . ALA B 1 136 ? -7.52 -10 -13.016 1 73.5 136 ALA B N 1
ATOM 2481 C CA . ALA B 1 136 ? -8.805 -9.875 -12.336 1 73.5 136 ALA B CA 1
ATOM 2482 C C . ALA B 1 136 ? -9.93 -10.461 -13.195 1 73.5 136 ALA B C 1
ATOM 2484 O O . ALA B 1 136 ? -11.062 -9.961 -13.164 1 73.5 136 ALA B O 1
ATOM 2485 N N . ASP B 1 137 ? -9.578 -11.359 -14.055 1 78.5 137 ASP B N 1
ATOM 2486 C CA . ASP B 1 137 ? -10.516 -12.094 -14.906 1 78.5 137 ASP B CA 1
ATOM 2487 C C . ASP B 1 137 ? -11.305 -11.141 -15.805 1 78.5 137 ASP B C 1
ATOM 2489 O O . ASP B 1 137 ? -12.531 -11.227 -15.883 1 78.5 137 ASP B O 1
ATOM 2493 N N . ILE B 1 138 ? -10.664 -10.297 -16.438 1 72.19 138 ILE B N 1
ATOM 2494 C CA . ILE B 1 138 ? -11.305 -9.289 -17.266 1 72.19 138 ILE B CA 1
ATOM 2495 C C . ILE B 1 138 ? -11.836 -9.938 -18.547 1 72.19 138 ILE B C 1
ATOM 2497 O O . ILE B 1 138 ? -12.703 -9.383 -19.219 1 72.19 138 ILE B O 1
ATOM 2501 N N . ASP B 1 139 ? -11.359 -11.125 -18.922 1 79.62 139 ASP B N 1
ATOM 2502 C CA . ASP B 1 139 ? -11.766 -11.867 -20.109 1 79.62 139 ASP B CA 1
ATOM 2503 C C . ASP B 1 139 ? -11.781 -10.969 -21.344 1 79.62 139 ASP B C 1
ATOM 2505 O O . ASP B 1 139 ? -12.789 -10.898 -22.062 1 79.62 139 ASP B O 1
ATOM 2509 N N . CYS B 1 140 ? -10.656 -10.383 -21.703 1 69.31 140 CYS B N 1
ATOM 2510 C CA . CYS B 1 140 ? -10.555 -9.375 -22.75 1 69.31 140 CYS B CA 1
ATOM 2511 C C . CYS B 1 140 ? -10.602 -10.016 -24.125 1 69.31 140 CYS B C 1
ATOM 2513 O O . CYS B 1 140 ? -10.812 -9.328 -25.125 1 69.31 140 CYS B O 1
ATOM 2515 N N . GLY B 1 141 ? -10.289 -11.328 -24.188 1 79.44 141 GLY B N 1
ATOM 2516 C CA . GLY B 1 141 ? -10.422 -12.078 -25.422 1 79.44 141 GLY B CA 1
ATOM 2517 C C . GLY B 1 141 ? -9.211 -11.961 -26.328 1 79.44 141 GLY B C 1
ATOM 2518 O O . GLY B 1 141 ? -9.234 -12.43 -27.469 1 79.44 141 GLY B O 1
ATOM 2519 N N . ARG B 1 142 ? -8.164 -11.453 -25.812 1 80.81 142 ARG B N 1
ATOM 2520 C CA . ARG B 1 142 ? -7.043 -11.141 -26.688 1 80.81 142 ARG B CA 1
ATOM 2521 C C . ARG B 1 142 ? -6.047 -12.289 -26.75 1 80.81 142 ARG B C 1
ATOM 2523 O O . ARG B 1 142 ? -5.176 -12.32 -27.609 1 80.81 142 ARG B O 1
ATOM 2530 N N . CYS B 1 143 ? -6.207 -13.086 -25.828 1 85.69 143 CYS B N 1
ATOM 2531 C CA . CYS B 1 143 ? -5.305 -14.227 -25.859 1 85.69 143 CYS B CA 1
ATOM 2532 C C . CYS B 1 143 ? -5.973 -1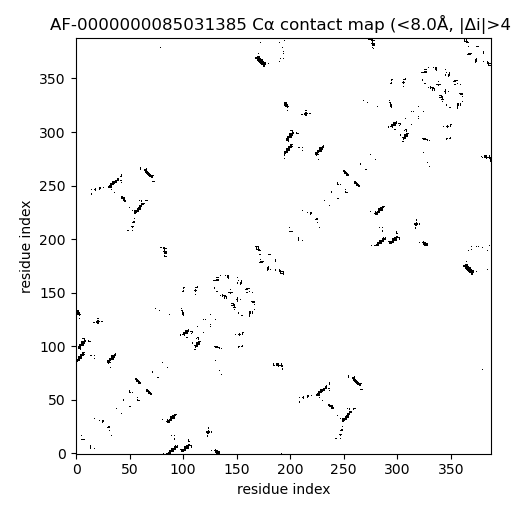5.422 -26.531 1 85.69 143 CYS B C 1
ATOM 2534 O O . CYS B 1 143 ? -7.094 -15.312 -27.031 1 85.69 143 CYS B O 1
ATOM 2536 N N . GLY B 1 144 ? -5.41 -16.453 -26.797 1 84.94 144 GLY B N 1
ATOM 2537 C CA . GLY B 1 144 ? -5.895 -17.609 -27.516 1 84.94 144 GLY B CA 1
ATOM 2538 C C . GLY B 1 144 ? -7.07 -18.297 -26.828 1 84.94 144 GLY B C 1
ATOM 2539 O O . GLY B 1 144 ? -8.156 -18.375 -27.406 1 84.94 144 GLY B O 1
ATOM 2540 N N . PRO B 1 145 ? -6.992 -18.484 -25.609 1 88.25 145 PRO B N 1
ATOM 2541 C CA . PRO B 1 145 ? -8.086 -19.125 -24.875 1 88.25 145 PRO B CA 1
ATOM 2542 C C . PRO B 1 145 ? -9.297 -18.203 -24.703 1 88.25 145 PRO B C 1
ATOM 2544 O O . PRO B 1 145 ? -9.156 -16.984 -24.781 1 88.25 145 PRO B O 1
ATOM 2547 N N . GLY B 1 146 ? -10.469 -18.672 -24.453 1 87.81 146 GLY B N 1
ATOM 2548 C CA . GLY B 1 146 ? -11.727 -17.938 -24.453 1 87.81 146 GLY B CA 1
ATOM 2549 C C . GLY B 1 146 ? -11.938 -17.109 -23.203 1 87.81 146 GLY B C 1
ATOM 2550 O O . GLY B 1 146 ? -12.781 -16.203 -23.188 1 87.81 146 GLY B O 1
ATOM 2551 N N . SER B 1 147 ? -11.297 -17.484 -22.188 1 91.06 147 SER B N 1
ATOM 2552 C CA . SER B 1 147 ? -11.406 -16.75 -20.922 1 91.06 147 SER B CA 1
ATOM 2553 C C . SER B 1 147 ? -10.086 -16.75 -20.172 1 91.06 147 SER B C 1
ATOM 2555 O O . SER B 1 147 ? -9.195 -17.547 -20.469 1 91.06 147 SER B O 1
ATOM 2557 N N . CYS B 1 148 ? -9.961 -15.836 -19.281 1 88.62 148 CYS B N 1
ATOM 2558 C CA . CYS B 1 148 ? -8.789 -15.844 -18.422 1 88.62 148 CYS B CA 1
ATOM 2559 C C . CYS B 1 148 ? -8.648 -17.172 -17.703 1 88.62 148 CYS B C 1
ATOM 2561 O O . CYS B 1 148 ? -7.539 -17.703 -17.562 1 88.62 148 CYS B O 1
ATOM 2563 N N . ARG B 1 149 ? -9.719 -17.688 -17.219 1 95.38 149 ARG B N 1
ATOM 2564 C CA . ARG B 1 149 ? -9.703 -18.984 -16.547 1 95.38 149 ARG B CA 1
ATOM 2565 C C . ARG B 1 149 ? -9.211 -20.078 -17.484 1 95.38 149 ARG B C 1
ATOM 2567 O O . ARG B 1 149 ? -8.406 -20.922 -17.094 1 95.38 149 ARG B O 1
ATOM 2574 N N . ASP B 1 150 ? -9.734 -20.047 -18.672 1 96.06 150 ASP B N 1
ATOM 2575 C CA . ASP B 1 150 ? -9.297 -21.031 -19.656 1 96.06 150 ASP B CA 1
ATOM 2576 C C . ASP B 1 150 ? -7.801 -20.906 -19.938 1 96.06 150 ASP B C 1
ATOM 2578 O O . ASP B 1 150 ? -7.105 -21.906 -20.125 1 96.06 150 ASP B O 1
ATOM 2582 N N . PHE B 1 151 ? -7.32 -19.688 -20.047 1 96.25 151 PHE B N 1
ATOM 2583 C CA . PHE B 1 151 ? -5.895 -19.453 -20.203 1 96.25 151 PHE B CA 1
ATOM 2584 C C . PHE B 1 151 ? -5.102 -20.062 -19.062 1 96.25 151 PHE B C 1
ATOM 2586 O O . PHE B 1 151 ? -4.137 -20.797 -19.281 1 96.25 151 PHE B O 1
ATOM 2593 N N . ARG B 1 152 ? -5.531 -19.812 -17.812 1 97.62 152 ARG B N 1
ATOM 2594 C CA . ARG B 1 152 ? -4.844 -20.375 -16.656 1 97.62 152 ARG B CA 1
ATOM 2595 C C . ARG B 1 152 ? -4.848 -21.891 -16.688 1 97.62 152 ARG B C 1
ATOM 2597 O O . ARG B 1 152 ? -3.846 -22.531 -16.344 1 97.62 152 ARG B O 1
ATOM 2604 N N . ARG B 1 153 ? -5.945 -22.484 -17.078 1 97.31 153 ARG B N 1
ATOM 2605 C CA . ARG B 1 153 ? -6.035 -23.938 -17.188 1 97.31 153 ARG B CA 1
ATOM 2606 C C . ARG B 1 153 ? -5.055 -24.469 -18.234 1 97.31 153 ARG B C 1
ATOM 2608 O O . ARG B 1 153 ? -4.387 -25.484 -18 1 97.31 153 ARG B O 1
ATOM 2615 N N . ALA B 1 154 ? -5.012 -23.812 -19.312 1 97.62 154 ALA B N 1
ATOM 2616 C CA . ALA B 1 154 ? -4.098 -24.219 -20.375 1 97.62 154 ALA B CA 1
ATOM 2617 C C . ALA B 1 154 ? -2.646 -24.125 -19.922 1 97.62 154 ALA B C 1
ATOM 2619 O O . ALA B 1 154 ? -1.828 -24.984 -20.234 1 97.62 154 ALA B O 1
ATOM 2620 N N . VAL B 1 155 ? -2.299 -23.094 -19.188 1 98.06 155 VAL B N 1
ATOM 2621 C CA . VAL B 1 155 ? -0.949 -22.938 -18.656 1 98.06 155 VAL B CA 1
ATOM 2622 C C . VAL B 1 155 ? -0.652 -24.047 -17.656 1 98.06 155 VAL B C 1
ATOM 2624 O O . VAL B 1 155 ? 0.414 -24.672 -17.719 1 98.06 155 VAL B O 1
ATOM 2627 N N . ALA B 1 156 ? -1.602 -24.312 -16.812 1 97.94 156 ALA B N 1
ATOM 2628 C CA . ALA B 1 156 ? -1.431 -25.375 -15.812 1 97.94 156 ALA B CA 1
ATOM 2629 C C . ALA B 1 156 ? -1.15 -26.719 -16.469 1 97.94 156 ALA B C 1
ATOM 2631 O O . ALA B 1 156 ? -0.397 -27.531 -15.945 1 97.94 156 ALA B O 1
ATOM 2632 N N . ARG B 1 157 ? -1.705 -26.906 -17.641 1 96.44 157 ARG B N 1
ATOM 2633 C CA . ARG B 1 157 ? -1.569 -28.172 -18.375 1 96.44 157 ARG B CA 1
ATOM 2634 C C . ARG B 1 157 ? -0.342 -28.141 -19.266 1 96.44 157 ARG B C 1
ATOM 2636 O O . ARG B 1 157 ? -0.052 -29.125 -19.953 1 96.44 157 ARG B O 1
ATOM 2643 N N . GLY B 1 158 ? 0.325 -27.047 -19.312 1 95.19 158 GLY B N 1
ATOM 2644 C CA . GLY B 1 158 ? 1.504 -26.922 -20.156 1 95.19 158 GLY B CA 1
ATOM 2645 C C . GLY B 1 158 ? 1.171 -26.688 -21.609 1 95.19 158 GLY B C 1
ATOM 2646 O O . GLY B 1 158 ? 2 -26.938 -22.484 1 95.19 158 GLY B O 1
ATOM 2647 N N . GLU B 1 159 ? 0.018 -26.203 -21.859 1 95.88 159 GLU B N 1
ATOM 2648 C CA . GLU B 1 159 ? -0.461 -26.016 -23.234 1 95.88 159 GLU B CA 1
ATOM 2649 C C . GLU B 1 159 ? -0.296 -24.578 -23.688 1 95.88 159 GLU B C 1
ATOM 2651 O O . GLU B 1 159 ? -0.446 -24.266 -24.875 1 95.88 159 GLU B O 1
ATOM 2656 N N . GLU B 1 160 ? -0.119 -23.734 -22.844 1 95.5 160 GLU B N 1
ATOM 2657 C CA . GLU B 1 160 ? 0.072 -22.312 -23.125 1 95.5 160 GLU B CA 1
ATOM 2658 C C . GLU B 1 160 ? 1.271 -21.75 -22.375 1 95.5 160 GLU B C 1
ATOM 2660 O O . GLU B 1 160 ? 1.588 -22.219 -21.266 1 95.5 160 GLU B O 1
ATOM 2665 N N . ASN B 1 161 ? 1.924 -20.812 -23.016 1 96 161 ASN B N 1
ATOM 2666 C CA . ASN B 1 161 ? 2.99 -20.078 -22.344 1 96 161 ASN B CA 1
ATOM 2667 C C . ASN B 1 161 ? 2.436 -19.109 -21.297 1 96 161 ASN B C 1
ATOM 2669 O O . ASN B 1 161 ? 1.505 -18.359 -21.578 1 96 161 ASN B O 1
ATOM 2673 N N . PRO B 1 162 ? 2.986 -19.125 -20.094 1 96.56 162 PRO B N 1
ATOM 2674 C CA . PRO B 1 162 ? 2.469 -18.234 -19.047 1 96.56 162 PRO B CA 1
ATOM 2675 C C . PRO B 1 162 ? 2.545 -16.766 -19.453 1 96.56 162 PRO B C 1
ATOM 2677 O O . PRO B 1 162 ? 1.792 -15.938 -18.922 1 96.56 162 PRO B O 1
ATOM 2680 N N . ASP B 1 163 ? 3.365 -16.406 -20.375 1 92.44 163 ASP B N 1
ATOM 2681 C CA . ASP B 1 163 ? 3.506 -15.031 -20.844 1 92.44 163 ASP B CA 1
ATOM 2682 C C . ASP B 1 163 ? 2.561 -14.742 -22 1 92.44 163 ASP B C 1
ATOM 2684 O O . ASP B 1 163 ? 2.641 -13.688 -22.641 1 92.44 163 ASP B O 1
ATOM 2688 N N . GLY B 1 164 ? 1.771 -15.602 -22.266 1 91.62 164 GLY B N 1
ATOM 2689 C CA . GLY B 1 164 ? 0.898 -15.492 -23.422 1 91.62 164 GLY B CA 1
ATOM 2690 C C . GLY B 1 164 ? -0.265 -14.539 -23.203 1 91.62 164 GLY B C 1
ATOM 2691 O O . GLY B 1 164 ? -0.999 -14.219 -24.141 1 91.62 164 GLY B O 1
ATOM 2692 N N . CYS B 1 165 ? -0.511 -14.109 -21.984 1 87.44 165 CYS B N 1
ATOM 2693 C CA . CYS B 1 165 ? -1.58 -13.148 -21.734 1 87.44 165 CYS B CA 1
ATOM 2694 C C . CYS B 1 165 ? -1.318 -11.844 -22.484 1 87.44 165 CYS B C 1
ATOM 2696 O O . CYS B 1 165 ? -0.241 -11.258 -22.359 1 87.44 165 CYS B O 1
ATOM 2698 N N . ALA B 1 166 ? -2.266 -11.359 -23.266 1 77.31 166 ALA B N 1
ATOM 2699 C CA . ALA B 1 166 ? -2.117 -10.156 -24.078 1 77.31 166 ALA B CA 1
ATOM 2700 C C . ALA B 1 166 ? -2.953 -9.008 -23.531 1 77.31 166 ALA B C 1
ATOM 2702 O O . ALA B 1 166 ? -3.254 -8.047 -24.25 1 77.31 166 ALA B O 1
ATOM 2703 N N . ALA B 1 167 ? -3.344 -9.266 -22.328 1 73.94 167 ALA B N 1
ATOM 2704 C CA . ALA B 1 167 ? -4.098 -8.18 -21.719 1 73.94 167 ALA B CA 1
ATOM 2705 C C . ALA B 1 167 ? -3.297 -6.879 -21.719 1 73.94 167 ALA B C 1
ATOM 2707 O O . ALA B 1 167 ? -2.066 -6.902 -21.641 1 73.94 167 ALA B O 1
ATOM 2708 N N . PRO B 1 168 ? -3.939 -5.719 -22 1 61.12 168 PRO B N 1
ATOM 2709 C CA . PRO B 1 168 ? -3.238 -4.438 -22.078 1 61.12 168 PRO B CA 1
ATOM 2710 C C . PRO B 1 168 ? -2.424 -4.141 -20.812 1 61.12 168 PRO B C 1
ATOM 2712 O O . PRO B 1 168 ? -2.826 -4.52 -19.719 1 61.12 168 PRO B O 1
ATOM 2715 N N . GLU B 1 169 ? -1.133 -3.82 -21.109 1 55.81 169 GLU B N 1
ATOM 2716 C CA . GLU B 1 169 ? -0.222 -3.473 -20.016 1 55.81 169 GLU B CA 1
ATOM 2717 C C . GLU B 1 169 ? -0.021 -1.963 -19.922 1 55.81 169 GLU B C 1
ATOM 2719 O O . GLU B 1 169 ? 0.258 -1.432 -18.859 1 55.81 169 GLU B O 1
ATOM 2724 N N . ASP B 1 170 ? -0.06 -1.147 -21.219 1 48.88 170 ASP B N 1
ATOM 2725 C CA . ASP B 1 170 ? 0.448 0.22 -21.266 1 48.88 170 ASP B CA 1
ATOM 2726 C C . ASP B 1 170 ? -0.459 1.172 -20.484 1 48.88 170 ASP B C 1
ATOM 2728 O O . ASP B 1 170 ? -1.607 1.397 -20.875 1 48.88 170 ASP B O 1
ATOM 2732 N N . VAL B 1 171 ? -0.224 1.424 -19.344 1 47.59 171 VAL B N 1
ATOM 2733 C CA . VAL B 1 171 ? -0.897 2.4 -18.5 1 47.59 171 VAL B CA 1
ATOM 2734 C C . VAL B 1 171 ? -0.22 3.762 -18.641 1 47.59 171 VAL B C 1
ATOM 2736 O O . VAL B 1 171 ? 0.994 3.881 -18.453 1 47.59 171 VAL B O 1
ATOM 2739 N N . THR B 1 172 ? -0.77 4.703 -19.5 1 50.16 172 THR B N 1
ATOM 2740 C CA . THR B 1 172 ? -0.323 6.094 -19.516 1 50.16 172 THR B CA 1
ATOM 2741 C C . THR B 1 172 ? -1.08 6.91 -18.469 1 50.16 172 THR B C 1
ATOM 2743 O O . THR B 1 172 ? -2.309 6.852 -18.391 1 50.16 172 THR B O 1
ATOM 2746 N N . VAL B 1 173 ? -0.43 7.262 -17.516 1 47.41 173 VAL B N 1
ATOM 2747 C CA . VAL B 1 173 ? -1.019 8.172 -16.531 1 47.41 173 VAL B CA 1
ATOM 2748 C C . VAL B 1 173 ? -0.833 9.617 -17 1 47.41 173 VAL B C 1
ATOM 2750 O O . VAL B 1 173 ? 0.287 10.039 -17.297 1 47.41 173 VAL B O 1
ATOM 2753 N N . LEU B 1 174 ? -1.883 10.234 -17.422 1 52.53 174 LEU B N 1
ATOM 2754 C CA . LEU B 1 174 ? -1.865 11.648 -17.781 1 52.53 174 LEU B CA 1
ATOM 2755 C C . LEU B 1 174 ? -2.244 12.516 -16.578 1 52.53 174 LEU B C 1
ATOM 2757 O O . LEU B 1 174 ? -3.141 12.164 -15.82 1 52.53 174 LEU B O 1
ATOM 2761 N N . VAL B 1 175 ? -1.451 13.344 -16.125 1 46.41 175 VAL B N 1
ATOM 2762 C CA . VAL B 1 175 ? -1.827 14.43 -15.219 1 46.41 175 VAL B CA 1
ATOM 2763 C C . VAL B 1 175 ? -2.061 15.711 -16.016 1 46.41 175 VAL B C 1
ATOM 2765 O O . VAL B 1 175 ? -1.153 16.203 -16.688 1 46.41 175 VAL B O 1
ATOM 2768 N N . ASP B 1 176 ? -3.227 16.234 -15.984 1 51.59 176 ASP B N 1
ATOM 2769 C CA . ASP B 1 176 ? -3.654 17.406 -16.75 1 51.59 176 ASP B CA 1
ATOM 2770 C C . ASP B 1 176 ? -3.402 17.203 -18.25 1 51.59 176 ASP B C 1
ATOM 2772 O O . ASP B 1 176 ? -2.887 18.094 -18.922 1 51.59 176 ASP B O 1
ATOM 2776 N N . GLY B 1 177 ? -3.676 16.016 -18.688 1 49.47 177 GLY B N 1
ATOM 2777 C CA . GLY B 1 177 ? -3.604 15.68 -20.109 1 49.47 177 GLY B CA 1
ATOM 2778 C C . GLY B 1 177 ? -2.189 15.406 -20.578 1 49.47 177 GLY B C 1
ATOM 2779 O O . GLY B 1 177 ? -1.97 15.109 -21.75 1 49.47 177 GLY B O 1
ATOM 2780 N N . LYS B 1 178 ? -1.28 15.75 -19.688 1 49.5 178 LYS B N 1
ATOM 2781 C CA . LYS B 1 178 ? 0.122 15.539 -20.047 1 49.5 178 LYS B CA 1
ATOM 2782 C C . LYS B 1 178 ? 0.659 14.266 -19.391 1 49.5 178 LYS B C 1
ATOM 2784 O O . LYS B 1 178 ? 0.323 13.953 -18.25 1 49.5 178 LYS B O 1
ATOM 2789 N N . PRO B 1 179 ? 1.357 13.609 -20.344 1 44.22 179 PRO B N 1
ATOM 2790 C CA . PRO B 1 179 ? 1.94 12.406 -19.734 1 44.22 179 PRO B CA 1
ATOM 2791 C C . PRO B 1 179 ? 2.773 12.711 -18.5 1 44.22 179 PRO B C 1
ATOM 2793 O O . PRO B 1 179 ? 3.451 13.742 -18.438 1 44.22 179 PRO B O 1
ATOM 2796 N N . LEU B 1 180 ? 2.498 12.422 -17.406 1 44.62 180 LEU B N 1
ATOM 2797 C CA . LEU B 1 180 ? 3.252 12.586 -16.172 1 44.62 180 LEU B CA 1
ATOM 2798 C C . LEU B 1 180 ? 4.68 12.078 -16.328 1 44.62 180 LEU B C 1
ATOM 2800 O O . LEU B 1 180 ? 4.898 10.984 -16.859 1 44.62 180 LEU B O 1
ATOM 2804 N N . GLY B 1 181 ? 5.676 12.945 -16.594 1 37.53 181 GLY B N 1
ATOM 2805 C CA . GLY B 1 181 ? 6.977 12.492 -16.125 1 37.53 181 GLY B CA 1
ATOM 2806 C C . GLY B 1 181 ? 6.941 11.945 -14.711 1 37.53 181 GLY B C 1
ATOM 2807 O O . GLY B 1 181 ? 6.953 12.703 -13.742 1 37.53 181 GLY B O 1
ATOM 2808 N N . LEU B 1 182 ? 6.125 11.172 -14.477 1 36.81 182 LEU B N 1
ATOM 2809 C CA . LEU B 1 182 ? 6.008 10.539 -13.164 1 36.81 182 LEU B CA 1
ATOM 2810 C C . LEU B 1 182 ? 7.383 10.312 -12.547 1 36.81 182 LEU B C 1
ATOM 2812 O O . LEU B 1 182 ? 8.367 10.148 -13.266 1 36.81 182 LEU B O 1
ATOM 2816 N N . ASN B 1 183 ? 7.609 10.891 -11.492 1 35.34 183 ASN B N 1
ATOM 2817 C CA . ASN B 1 183 ? 8.734 10.273 -10.805 1 35.34 183 ASN B CA 1
ATOM 2818 C C . ASN B 1 183 ? 8.797 8.766 -11.07 1 35.34 183 ASN B C 1
ATOM 2820 O O . ASN B 1 183 ? 7.773 8.133 -11.312 1 35.34 183 ASN B O 1
ATOM 2824 N N . PRO B 1 184 ? 9.812 8.148 -11.469 1 37.25 184 PRO B N 1
ATOM 2825 C CA . PRO B 1 184 ? 9.969 6.758 -11.883 1 37.25 184 PRO B CA 1
ATOM 2826 C C . PRO B 1 184 ? 9.117 5.793 -11.062 1 37.25 184 PRO B C 1
ATOM 2828 O O . PRO B 1 184 ? 8.648 4.781 -11.586 1 37.25 184 PRO B O 1
ATOM 2831 N N . PHE B 1 185 ? 8.953 6.043 -9.797 1 35.75 185 PHE B N 1
ATOM 2832 C CA . PHE B 1 185 ? 8.195 5.133 -8.945 1 35.75 185 PHE B CA 1
ATOM 2833 C C . PHE B 1 185 ? 6.715 5.156 -9.312 1 35.75 185 PHE B C 1
ATOM 2835 O O . PHE B 1 185 ? 6.094 4.105 -9.469 1 35.75 185 PHE B O 1
ATOM 2842 N N . VAL B 1 186 ? 6.055 6.32 -9.398 1 42.53 186 VAL B N 1
ATOM 2843 C CA . VAL B 1 186 ? 4.637 6.418 -9.742 1 42.53 186 VAL B CA 1
ATOM 2844 C C . VAL B 1 186 ? 4.426 5.961 -11.18 1 42.53 186 VAL B C 1
ATOM 2846 O O . VAL B 1 186 ? 3.473 5.234 -11.477 1 42.53 186 VAL B O 1
ATOM 2849 N N . GLY B 1 187 ? 5.266 6.387 -12.094 1 41.22 187 GLY B N 1
ATOM 2850 C CA . GLY B 1 187 ? 5.258 5.848 -13.438 1 41.22 187 GLY B CA 1
ATOM 2851 C C . GLY B 1 187 ? 5.316 4.332 -13.477 1 41.22 187 GLY B C 1
ATOM 2852 O O . GLY B 1 187 ? 4.535 3.691 -14.18 1 41.22 187 GLY B O 1
ATOM 2853 N N . ASP B 1 188 ? 6.219 3.77 -12.734 1 38.56 188 ASP B N 1
ATOM 2854 C CA . ASP B 1 188 ? 6.395 2.324 -12.625 1 38.56 188 ASP B CA 1
ATOM 2855 C C . ASP B 1 188 ? 5.191 1.675 -11.945 1 38.56 188 ASP B C 1
ATOM 2857 O O . ASP B 1 188 ? 4.766 0.585 -12.336 1 38.56 188 ASP B O 1
ATOM 2861 N N . LEU B 1 189 ? 4.684 2.312 -11.047 1 40.34 189 LEU B N 1
ATOM 2862 C CA . LEU B 1 189 ? 3.508 1.825 -10.336 1 40.34 189 LEU B CA 1
ATOM 2863 C C . LEU B 1 189 ? 2.289 1.803 -11.25 1 40.34 189 LEU B C 1
ATOM 2865 O O . LEU B 1 189 ? 1.556 0.813 -11.289 1 40.34 189 LEU B O 1
ATOM 2869 N N . VAL B 1 190 ? 1.989 2.809 -11.945 1 43.75 190 VAL B N 1
ATOM 2870 C CA . VAL B 1 190 ? 0.869 2.877 -12.883 1 43.75 190 VAL B CA 1
ATOM 2871 C C . VAL B 1 190 ? 1.067 1.865 -14.008 1 43.75 190 VAL B C 1
ATOM 2873 O O . VAL B 1 190 ? 0.13 1.163 -14.391 1 43.75 190 VAL B O 1
ATOM 2876 N N . LYS B 1 191 ? 2.234 1.728 -14.492 1 40 191 LYS B N 1
ATOM 2877 C CA . LYS B 1 191 ? 2.529 0.727 -15.516 1 40 191 LYS B CA 1
ATOM 2878 C C . LYS B 1 191 ? 2.158 -0.674 -15.031 1 40 191 LYS B C 1
ATOM 2880 O O . LYS B 1 191 ? 1.741 -1.518 -15.828 1 40 191 LYS B O 1
ATOM 2885 N N . SER B 1 192 ? 2.408 -1.02 -13.891 1 34.72 192 SER B N 1
ATOM 2886 C CA . SER B 1 192 ? 2.295 -2.398 -13.43 1 34.72 192 SER B CA 1
ATOM 2887 C C . SER B 1 192 ? 0.842 -2.777 -13.172 1 34.72 192 SER B C 1
ATOM 2889 O O . SER B 1 192 ? 0.505 -3.961 -13.102 1 34.72 192 SER B O 1
ATOM 2891 N N . VAL B 1 193 ? -0.004 -1.751 -12.891 1 35.66 193 VAL B N 1
ATOM 2892 C CA . VAL B 1 193 ? -1.37 -2.125 -12.539 1 35.66 193 VAL B CA 1
ATOM 2893 C C . VAL B 1 193 ? -2.254 -2.082 -13.781 1 35.66 193 VAL B C 1
ATOM 2895 O O . VAL B 1 193 ? -3.314 -2.711 -13.82 1 35.66 193 VAL B O 1
ATOM 2898 N N . VAL B 1 194 ? -1.776 -1.359 -14.664 1 35.84 194 VAL B N 1
ATOM 2899 C CA . VAL B 1 194 ? -2.576 -1.407 -15.883 1 35.84 194 VAL B CA 1
ATOM 2900 C C . VAL B 1 194 ? -2.123 -2.58 -16.75 1 35.84 194 VAL B C 1
ATOM 2902 O O . VAL B 1 194 ? -0.926 -2.771 -16.969 1 35.84 194 VAL B O 1
#

Secondary structure (DSSP, 8-state):
-EEEEEE-STTSSHHHHHHHHHHHHHHTT--EEEEEE--SS---BS-HHHHHS--SEEEEE-SS-EEEEE---HHHHHHHHHTTT-SEEEEE--TT---SEEEEPTT---SSEEEGGG--S-HHHHHHHH-EE--TT---S-SSSSSHHHHHHHHHTTSS-GGG------EEEEETTEE----HHHHHHHHHH-/-EEEEEE-STTSSHHHHHHHHHHHHHHTT--EEEEEE--TT---BS-HHHHHS--SEEEEE-SS-EEEEE---HHHHHHHHHTTT-SEEEEE--TT---SEEEEPTT---SSEEEGGG--S-HHHHHHHH-EE--TT---S-SSSSSHHHHHHHHHTTSS-GGG------EEEEETTEE----HHHHHHHHHH-

Solvent-accessible surface area (backbone atoms only — not comparable to full-atom values): 19990 Å² total; per-residue (Å²): 74,22,20,29,28,35,32,57,60,87,92,55,52,62,66,59,43,50,33,51,16,38,50,50,36,42,72,74,68,45,42,34,32,36,36,34,61,39,68,77,76,66,89,52,66,66,42,61,70,68,66,64,40,78,40,62,31,33,34,42,34,30,89,80,39,20,39,36,38,33,75,48,54,69,68,56,45,52,43,55,45,20,23,69,62,30,50,37,31,43,35,38,46,56,79,92,54,84,73,38,18,28,37,12,25,84,79,36,57,78,76,31,35,30,46,48,88,70,58,87,62,53,52,36,55,46,42,70,56,40,22,20,66,63,60,88,68,67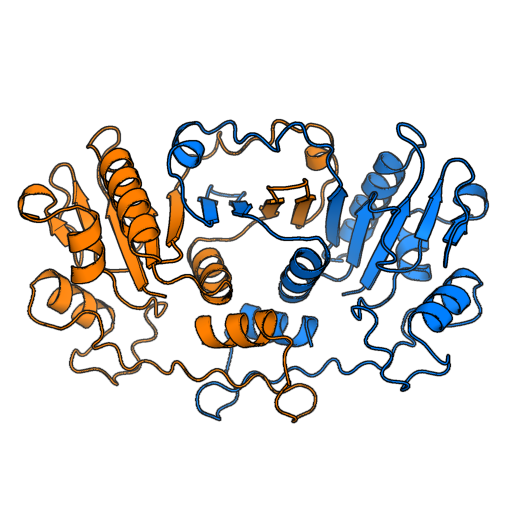,48,82,58,67,33,88,44,81,31,48,66,51,38,30,33,32,25,47,72,67,72,41,62,36,78,54,70,55,69,70,44,50,26,40,42,13,36,73,84,33,71,49,81,38,61,69,58,59,44,40,14,45,24,42,57,51,73,23,20,28,28,35,33,57,60,86,92,52,52,61,65,59,44,49,31,54,15,39,51,49,37,41,72,73,67,46,41,34,30,36,35,34,61,41,71,82,85,46,88,51,67,69,54,63,69,70,66,63,41,79,38,60,31,32,34,41,36,32,88,82,39,20,40,37,40,33,74,49,55,70,68,56,45,52,45,54,46,18,23,68,62,30,50,36,31,42,33,39,45,57,80,93,52,84,72,37,18,28,37,12,25,83,79,35,55,79,77,31,34,31,46,48,88,71,58,86,62,53,52,35,55,4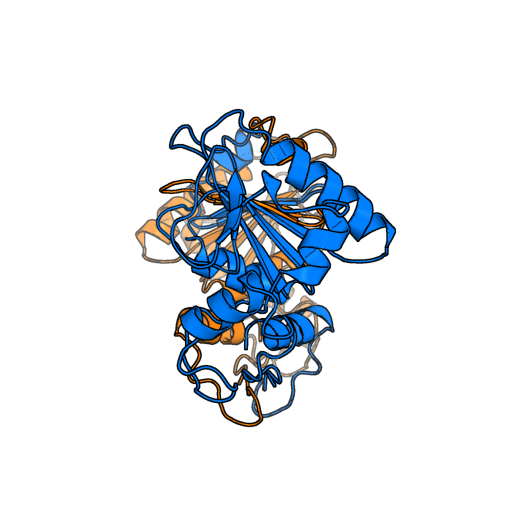5,42,70,55,40,21,20,66,62,60,86,68,67,49,83,59,68,34,89,43,82,31,46,66,50,40,29,35,33,24,46,71,67,72,40,62,36,78,53,68,56,68,76,43,50,31,40,44,15,36,73,82,32,70,50,81,39,60,66,65,61,44,40,14,46,31,37,54,47

Nearest PDB structures (foldseek):
  1xjc-assembly1_A  TM=8.302E-01  e=6.637E-07  Geobacillus stearothermophilus
  4nkr-assembly2_E  TM=8.128E-01  e=2.423E-06  Bacillus spizizenii str. W23
  4oyh-assembly2_E  TM=8.551E-01  e=1.146E-05  Bacillus spizizenii str. W23
  2yof-assembly2_B  TM=8.518E-01  e=1.019E+00  Plasmodium falciparum 3D7
  2r8r-assembly1_A  TM=4.027E-01  e=4.687E-01  Pseudomonas syringae pv. tomato str. DC3000

pLDDT: mean 82.95, std 18.92, range [34.72, 98.81]

InterPro domains:
  IPR004435 Molybdopterin-guanine dinucleotide biosynthesis protein B (MobB) domain [PF03205] (3-98)
  IPR007202 4Fe-4S domain [PF04060] (138-165)
  IPR007202 4Fe-4S domain [PS51656] (122-182)
  IPR027417 P-loop containing nucleoside triphosphate hydrolase [G3DSA:3.40.50.300] (3-107)
  IPR027417 P-loop containing nucleoside triphosphate hydrolase [SSF52540] (1-102)
  IPR052539 Molybdopterin-guanine dinucleotide biosynthesis adapter [PTHR40072] (1-99)

Foldseek 3Di:
DWEEEEEEDPPLCRVVLVVQQCVVCVVVVFAEAEAEDDPPPDPDDPPPVQVPDPDQKTWDDDPPDIDIDHDDDPVVVVLQVLLQRGPYYYYYYPVVDPFAQYAYTPPDDPANYADVVPDPDRSNVVCQQQTAQGDVFPQPVPFDDRTPSRQSNCSSVVNDGRDRDPPQQQQQDDDVNHRPPPPPSNNSSRSRND/DWEEEEEEDPPLCRVVLVVQQCVVCVVVVFAEAEAEDDDPPDDDDPPPPQVPDPDQKTWDDDPPDIDIDHDDDPVVVVLQVLLQLGPYYYYYYPVVDPFFQYAYTPPDDPANYADVVPDPDRSNVVCQQQTAQGDVFPQPVPFDARTPSRQSNCSSVVNDGRDRDPPDQDQQDDDVNHRPPPPVSNNSRRSRND

Organism: Methanopyrus kandleri (strain AV19 / DSM 6324 / JCM 9639 / NBRC 100938) (NCBI:txid190192)

Sequence (388 aa):
MRVLQVVGPKDSGKTSFCEEAVKELRGRGYRVGYVKSVGGHGLDLQDRDTGRVPADVRVGVARKETVLFLDLDIDAVLGLLALLGLDYVLVEGFKSRELGVRVGFGGYTEGPTVPAEEIDTSPADAVERYAVKYTADIDCGRCGPGSCRDFRRAVARGEENPDGCAAPEDVTVLVDGKPLGLNPFVGDLVKSVVMRVLQVVGPKDSGKTSFCEEAVKELRGRGYRVGYVKSVGGHGLDLQDRDTGRVPADVRVGVARKETVLFLDLDIDAVLGLLALLGLDYVLVEGFKSRELGVRVGFGGYTEGPTVPAEEIDTSPADAVERYAVKYTADIDCGRCGPGSCRDFRRAVARGEENPDGCAAPEDVTVLVDGKPLGLNPFVGDLVKSVV